Protein AF-E4X193-F1 (afdb_monomer_lite)

pLDDT: mean 75.88, std 15.16, range [25.48, 97.44]

Structure (mmCIF, N/CA/C/O backbone):
data_AF-E4X193-F1
#
_entry.id   AF-E4X193-F1
#
loop_
_atom_site.group_PDB
_atom_site.id
_atom_site.type_symbol
_atom_site.label_atom_id
_atom_site.label_alt_id
_atom_site.label_comp_id
_atom_site.label_asym_id
_atom_site.label_entity_id
_atom_site.label_seq_id
_atom_site.pdbx_PDB_ins_code
_atom_site.Cartn_x
_atom_site.Cartn_y
_atom_site.Cartn_z
_atom_site.occupancy
_atom_site.B_iso_or_equiv
_atom_site.auth_seq_id
_atom_site.auth_comp_id
_atom_site.auth_asym_id
_atom_site.auth_atom_id
_atom_site.pdbx_PDB_model_num
ATOM 1 N N . MET A 1 1 ? -69.808 -44.013 -36.051 1.00 34.00 1 MET A N 1
ATOM 2 C CA . MET A 1 1 ? -70.103 -45.054 -35.044 1.00 34.00 1 MET A CA 1
ATOM 3 C C . MET A 1 1 ? -70.108 -44.362 -33.688 1.00 34.00 1 MET A C 1
ATOM 5 O O . MET A 1 1 ? -69.103 -43.751 -33.383 1.00 34.00 1 MET A O 1
ATOM 9 N N . LYS A 1 2 ? -71.267 -44.374 -33.004 1.00 29.45 2 LYS A N 1
ATOM 10 C CA . LYS A 1 2 ? -71.550 -44.127 -31.566 1.00 29.45 2 LYS A CA 1
ATOM 11 C C . LYS A 1 2 ? -70.687 -43.080 -30.810 1.00 29.45 2 LYS A C 1
ATOM 13 O O . LYS A 1 2 ? -69.512 -43.329 -30.623 1.00 29.45 2 LYS A O 1
ATOM 18 N N . ILE A 1 3 ? -71.188 -41.894 -30.425 1.00 26.25 3 ILE A N 1
ATOM 19 C CA . ILE A 1 3 ? -72.252 -41.527 -29.443 1.00 26.25 3 ILE A CA 1
ATOM 20 C C . ILE A 1 3 ? -71.633 -41.026 -28.110 1.00 26.25 3 ILE A C 1
ATOM 22 O O . ILE A 1 3 ? -70.826 -41.745 -27.535 1.00 26.25 3 ILE A O 1
ATOM 26 N N . LEU A 1 4 ? -72.176 -39.890 -27.616 1.00 28.73 4 LEU A N 1
ATOM 27 C CA . LEU A 1 4 ? -72.158 -39.317 -26.241 1.00 28.73 4 LEU A CA 1
ATOM 28 C C . LEU A 1 4 ? -70.818 -38.745 -25.749 1.00 28.73 4 LEU A C 1
ATOM 30 O O . LEU A 1 4 ? -69.776 -39.314 -26.017 1.00 28.73 4 LEU A O 1
ATOM 34 N N . ALA A 1 5 ? -70.737 -37.667 -24.973 1.00 27.14 5 ALA A N 1
ATOM 35 C CA . ALA A 1 5 ? -71.648 -36.680 -24.377 1.00 27.14 5 ALA A CA 1
ATOM 36 C C . ALA A 1 5 ? -70.695 -35.557 -23.896 1.00 27.14 5 ALA A C 1
ATOM 38 O O . ALA A 1 5 ? -69.564 -35.857 -23.539 1.00 27.14 5 ALA A O 1
ATOM 39 N N . GLY A 1 6 ? -71.001 -34.268 -23.979 1.00 25.48 6 GLY A N 1
ATOM 40 C CA . GLY A 1 6 ? -72.021 -33.614 -23.174 1.00 25.48 6 GLY A CA 1
ATOM 41 C C . GLY A 1 6 ? -71.366 -32.940 -21.962 1.00 25.48 6 GLY A C 1
ATOM 42 O O . GLY A 1 6 ? -70.586 -33.576 -21.266 1.00 25.48 6 GLY A O 1
ATOM 43 N N . LEU A 1 7 ? -71.802 -31.702 -21.710 1.00 27.09 7 LEU A N 1
ATOM 44 C CA . LEU A 1 7 ? -71.587 -30.890 -20.505 1.00 27.09 7 LEU A CA 1
ATOM 45 C C . LEU A 1 7 ? -70.191 -30.231 -20.412 1.00 27.09 7 LEU A C 1
ATOM 47 O O . LEU A 1 7 ? -69.182 -30.885 -20.597 1.00 27.09 7 LEU A O 1
ATOM 51 N N . VAL A 1 8 ? -70.043 -28.938 -20.125 1.00 29.50 8 VAL A N 1
ATOM 52 C CA . VAL A 1 8 ? -70.999 -27.945 -19.634 1.00 29.50 8 VAL A CA 1
ATOM 53 C C . VAL A 1 8 ? -70.381 -26.559 -19.857 1.00 29.50 8 VAL A C 1
ATOM 55 O O . VAL A 1 8 ? -69.219 -26.339 -19.534 1.00 29.50 8 VAL A O 1
ATOM 58 N N . ALA A 1 9 ? -71.160 -25.622 -20.397 1.00 33.91 9 ALA A N 1
ATOM 59 C CA . ALA A 1 9 ? -70.908 -24.208 -20.162 1.00 33.91 9 ALA A CA 1
ATOM 60 C C . ALA A 1 9 ? -71.374 -23.920 -18.729 1.00 33.91 9 ALA A C 1
ATOM 62 O O . ALA A 1 9 ? -72.572 -23.772 -18.486 1.00 33.91 9 ALA A O 1
ATOM 63 N N . ILE A 1 10 ? -70.443 -23.926 -17.774 1.00 31.95 10 ILE A N 1
ATOM 64 C CA . ILE A 1 10 ? -70.630 -23.192 -16.524 1.00 31.95 10 ILE A CA 1
ATOM 65 C C . ILE A 1 10 ? -70.294 -21.749 -16.874 1.00 31.95 10 ILE A C 1
ATOM 67 O O . ILE A 1 10 ? -69.142 -21.392 -17.094 1.00 31.95 10 ILE A O 1
ATOM 71 N N . SER A 1 11 ? -71.333 -20.925 -16.973 1.00 45.06 11 SER A N 1
ATOM 72 C CA . SER A 1 11 ? -71.189 -19.514 -16.672 1.00 45.06 11 SER A CA 1
ATOM 73 C C . SER A 1 11 ? -70.962 -19.398 -15.169 1.00 45.06 11 SER A C 1
ATOM 75 O O . SER A 1 11 ? -71.888 -19.635 -14.392 1.00 45.06 11 SER A O 1
ATOM 77 N N . THR A 1 12 ? -69.772 -18.995 -14.761 1.00 30.80 12 THR A N 1
ATOM 78 C CA . THR A 1 12 ? -69.602 -18.264 -13.510 1.00 30.80 12 THR A CA 1
ATOM 79 C C . THR A 1 12 ? -68.601 -17.165 -13.776 1.00 30.80 12 THR A C 1
ATOM 81 O O . THR A 1 12 ? -67.425 -17.419 -14.000 1.00 30.80 12 THR A O 1
ATOM 84 N N . SER A 1 13 ? -69.124 -15.944 -13.788 1.00 44.78 13 SER A N 1
ATOM 85 C CA . SER A 1 13 ? -68.424 -14.759 -13.321 1.00 44.78 13 SER A CA 1
ATOM 86 C C . SER A 1 13 ? -67.455 -15.113 -12.192 1.00 44.78 13 SER A C 1
ATOM 88 O O . SER A 1 13 ? -67.896 -15.412 -11.082 1.00 44.78 13 SER A O 1
ATOM 90 N N . GLN A 1 14 ? -66.166 -15.072 -12.476 1.00 36.31 14 GLN A N 1
ATOM 91 C CA . GLN A 1 14 ? -65.160 -14.673 -11.509 1.00 36.31 14 GLN A CA 1
ATOM 92 C C . GLN A 1 14 ? -64.235 -13.737 -12.265 1.00 36.31 14 GLN A C 1
ATOM 94 O O . GLN A 1 14 ? -63.962 -13.963 -13.443 1.00 36.31 14 GLN A O 1
ATOM 99 N N . ASP A 1 15 ? -63.934 -12.629 -11.609 1.00 38.94 15 ASP A N 1
ATOM 100 C CA . ASP A 1 15 ? -63.144 -11.506 -12.074 1.00 38.94 15 ASP A CA 1
ATOM 101 C C . ASP A 1 15 ? -62.066 -11.904 -13.090 1.00 38.94 15 ASP A C 1
ATOM 103 O O . ASP A 1 15 ? -61.313 -12.854 -12.870 1.00 38.94 15 ASP A O 1
ATOM 107 N N . LEU A 1 16 ? -61.923 -11.119 -14.167 1.00 45.62 16 LEU A N 1
ATOM 108 C CA . LEU A 1 16 ? -60.573 -10.813 -14.638 1.00 45.62 16 LEU A CA 1
ATOM 109 C C . LEU A 1 16 ? -59.913 -10.154 -13.431 1.00 45.62 16 LEU A C 1
ATOM 111 O O . LEU A 1 16 ? -60.053 -8.951 -13.228 1.00 45.62 16 LEU A O 1
ATOM 115 N N . ARG A 1 17 ? -59.348 -10.977 -12.547 1.00 50.53 17 ARG A N 1
ATOM 116 C CA . ARG A 1 17 ? -58.501 -10.514 -11.470 1.00 50.53 17 ARG A CA 1
ATOM 117 C C . ARG A 1 17 ? -57.309 -9.967 -12.237 1.00 50.53 17 ARG A C 1
ATOM 119 O O . ARG A 1 17 ? -56.477 -10.737 -12.704 1.00 50.53 17 ARG A O 1
ATOM 126 N N . GLU A 1 18 ? -57.341 -8.665 -12.529 1.00 66.06 18 GLU A N 1
ATOM 127 C CA . GLU A 1 18 ? -56.122 -7.929 -12.834 1.00 66.06 18 GLU A CA 1
ATOM 128 C C . GLU A 1 18 ? -55.166 -8.349 -11.736 1.00 66.06 18 GLU A C 1
ATOM 130 O O . GLU A 1 18 ? -55.485 -8.214 -10.548 1.00 66.06 18 GLU A O 1
ATOM 135 N N . CYS A 1 19 ? -54.106 -9.041 -12.139 1.00 77.25 19 CYS A N 1
ATOM 136 C CA . CYS A 1 19 ? -53.178 -9.533 -11.158 1.00 77.25 19 CYS A CA 1
ATOM 137 C C . CYS A 1 19 ? -52.624 -8.309 -10.423 1.00 77.25 19 CYS A C 1
ATOM 139 O O . CYS A 1 19 ? -52.218 -7.354 -11.094 1.00 77.25 19 CYS A O 1
ATOM 141 N N . PRO A 1 20 ? -52.649 -8.300 -9.081 1.00 79.06 20 PRO A N 1
ATOM 142 C CA . PRO A 1 20 ? -52.223 -7.137 -8.309 1.00 79.06 20 PRO A CA 1
ATOM 143 C C . PRO A 1 20 ? -50.781 -6.718 -8.632 1.00 79.06 20 PRO A C 1
ATOM 145 O O . PRO A 1 20 ? -50.477 -5.531 -8.579 1.00 79.06 20 PRO A O 1
ATOM 148 N N . ASP A 1 21 ? -49.953 -7.670 -9.069 1.00 85.06 21 ASP A N 1
ATOM 149 C CA . ASP A 1 21 ? -48.512 -7.511 -9.262 1.00 85.06 21 ASP A CA 1
ATOM 150 C C . ASP A 1 21 ? -48.087 -7.633 -10.738 1.00 85.06 21 ASP A C 1
ATOM 152 O O . ASP A 1 21 ? -47.017 -8.152 -11.049 1.00 85.06 21 ASP A O 1
ATOM 156 N N . GLN A 1 22 ? -48.924 -7.170 -11.678 1.00 84.12 22 GLN A N 1
ATOM 157 C CA . GLN A 1 22 ? -48.663 -7.321 -13.121 1.00 84.12 22 GLN A CA 1
ATOM 158 C C . GLN A 1 22 ? -47.321 -6.709 -13.570 1.00 84.12 22 GLN A C 1
ATOM 160 O O . GLN A 1 22 ? -46.648 -7.287 -14.416 1.00 84.12 22 GLN A O 1
ATOM 165 N N . ASN A 1 23 ? -46.895 -5.586 -12.980 1.00 78.44 23 ASN A N 1
ATOM 166 C CA . ASN A 1 23 ? -45.600 -4.973 -13.303 1.00 78.44 23 ASN A CA 1
ATOM 167 C C . ASN A 1 23 ? -44.420 -5.873 -12.892 1.00 78.44 23 ASN A C 1
ATOM 169 O O . ASN A 1 23 ? -43.459 -6.003 -13.644 1.00 78.44 23 ASN A O 1
ATOM 173 N N . LEU A 1 24 ? -44.510 -6.527 -11.728 1.00 81.06 24 LEU A N 1
ATOM 174 C CA . LEU A 1 24 ? -43.493 -7.480 -11.269 1.00 81.06 24 LEU A CA 1
ATOM 175 C C . LEU A 1 24 ? -43.524 -8.757 -12.115 1.00 81.06 24 LEU A C 1
ATOM 177 O O . LEU A 1 24 ? -42.480 -9.321 -12.431 1.00 81.06 24 LEU A O 1
ATOM 181 N N . ALA A 1 25 ? -44.707 -9.188 -12.554 1.00 83.75 25 ALA A N 1
ATOM 182 C CA . ALA A 1 25 ? -44.834 -10.304 -13.486 1.00 83.75 25 ALA A CA 1
ATOM 183 C C . ALA A 1 25 ? -44.098 -10.026 -14.804 1.00 83.75 25 ALA A C 1
ATOM 185 O O . ALA A 1 25 ? -43.346 -10.878 -15.276 1.00 83.75 25 ALA A O 1
ATOM 186 N N . ASP A 1 26 ? -44.258 -8.821 -15.355 1.00 83.62 26 ASP A N 1
ATOM 187 C CA . ASP A 1 26 ? -43.611 -8.414 -16.602 1.00 83.62 26 ASP A CA 1
ATOM 188 C C . ASP A 1 26 ? -42.077 -8.319 -16.445 1.00 83.62 26 ASP A C 1
ATOM 190 O O . ASP A 1 26 ? -41.338 -8.782 -17.318 1.00 83.62 26 ASP A O 1
ATOM 194 N N . GLN A 1 27 ? -41.583 -7.797 -15.313 1.00 81.44 27 GLN A N 1
ATOM 195 C CA . GLN A 1 27 ? -40.146 -7.765 -14.993 1.00 81.44 27 GLN A CA 1
ATOM 196 C C . GLN A 1 27 ? -39.555 -9.176 -14.848 1.00 81.44 27 GLN A C 1
ATOM 198 O O . GLN A 1 27 ? -38.510 -9.483 -15.429 1.00 81.44 27 GLN A O 1
ATOM 203 N N . CYS A 1 28 ? -40.247 -10.060 -14.126 1.00 85.12 28 CYS A N 1
ATOM 204 C CA . CYS A 1 28 ? -39.832 -11.448 -13.945 1.00 85.12 28 CYS A CA 1
ATOM 205 C C . CYS A 1 28 ? -39.782 -12.200 -15.285 1.00 85.12 28 CYS A C 1
ATOM 207 O O . CYS A 1 28 ? -38.798 -12.877 -15.585 1.00 85.12 28 CYS A O 1
ATOM 209 N N . GLU A 1 29 ? -40.790 -12.022 -16.144 1.00 90.19 29 GLU A N 1
ATOM 210 C CA . GLU A 1 29 ? -40.822 -12.619 -17.485 1.00 90.19 29 GLU A CA 1
ATOM 211 C C . GLU A 1 29 ? -39.709 -12.099 -18.401 1.00 90.19 29 GLU A C 1
ATOM 213 O O . GLU A 1 29 ? -39.131 -12.876 -19.173 1.00 90.19 29 GLU A O 1
ATOM 218 N N . SER A 1 30 ? -39.371 -10.809 -18.302 1.00 84.75 30 SER A N 1
ATOM 219 C CA . SER A 1 30 ? -38.234 -10.237 -19.029 1.00 84.75 30 SER A CA 1
ATOM 220 C C . SER A 1 30 ? -36.925 -10.896 -18.593 1.00 84.75 30 SER A C 1
ATOM 222 O O . SER A 1 30 ? -36.210 -11.438 -19.434 1.00 84.75 30 SER A O 1
ATOM 224 N N . SER A 1 31 ? -36.669 -10.974 -17.283 1.00 79.56 31 SER A N 1
ATOM 225 C CA . SER A 1 31 ? -35.469 -11.620 -16.731 1.00 79.56 31 SER A CA 1
ATOM 226 C C . SER A 1 31 ? -35.362 -13.097 -17.133 1.00 79.56 31 SER A C 1
ATOM 228 O O . SER A 1 31 ? -34.312 -13.554 -17.597 1.00 79.56 31 SER A O 1
ATOM 230 N N . CYS A 1 32 ? -36.464 -13.856 -17.058 1.00 82.25 32 CYS A N 1
ATOM 231 C CA . CYS A 1 32 ? -36.491 -15.246 -17.522 1.00 82.25 32 CYS A CA 1
ATOM 232 C C . CYS A 1 32 ? -36.169 -15.350 -19.026 1.00 82.25 32 CYS A C 1
ATOM 234 O O . CYS A 1 32 ? -35.449 -16.260 -19.453 1.00 82.25 32 CYS A O 1
ATOM 236 N N . SER A 1 33 ? -36.686 -14.425 -19.839 1.00 87.69 33 SER A N 1
ATOM 237 C CA . SER A 1 33 ? -36.447 -14.384 -21.287 1.00 87.69 33 SER A CA 1
ATOM 238 C C . SER A 1 33 ? -34.991 -14.049 -21.628 1.00 87.69 33 SER A C 1
ATOM 240 O O . SER A 1 33 ? -34.417 -14.668 -22.530 1.00 87.69 33 SER A O 1
ATOM 242 N N . ASP A 1 34 ? -34.363 -13.149 -20.874 1.00 82.69 34 ASP A N 1
ATOM 243 C CA . ASP A 1 34 ? -32.951 -12.795 -21.034 1.00 82.69 34 ASP A CA 1
ATOM 244 C C . ASP A 1 34 ? -32.039 -13.976 -20.677 1.00 82.69 34 ASP A C 1
ATOM 246 O O . ASP A 1 34 ? -31.133 -14.334 -21.441 1.00 82.69 34 ASP A O 1
ATOM 250 N N . GLN A 1 35 ? -32.341 -14.684 -19.583 1.00 76.31 35 GLN A N 1
ATOM 251 C CA . GLN A 1 35 ? -31.634 -15.915 -19.213 1.00 76.31 35 GLN A CA 1
ATOM 252 C C . GLN A 1 35 ? -31.762 -17.001 -20.290 1.00 76.31 35 GLN A C 1
ATOM 254 O O . GLN A 1 35 ? -30.791 -17.705 -20.591 1.00 76.31 35 GLN A O 1
ATOM 259 N N . LEU A 1 36 ? -32.938 -17.130 -20.913 1.00 85.94 36 LEU A N 1
ATOM 260 C CA . LEU A 1 36 ? -33.145 -18.051 -22.028 1.00 85.94 36 LEU A CA 1
ATOM 261 C C . LEU A 1 36 ? -32.278 -17.675 -23.236 1.00 85.94 36 LEU A C 1
ATOM 263 O O . LEU A 1 36 ? -31.659 -18.559 -23.836 1.00 85.94 36 LEU A O 1
ATOM 267 N N . ALA A 1 37 ? -32.213 -16.389 -23.588 1.00 83.00 37 ALA A N 1
ATOM 268 C CA . ALA A 1 37 ? -31.418 -15.905 -24.713 1.00 83.00 37 ALA A CA 1
ATOM 269 C C . ALA A 1 37 ? -29.923 -16.206 -24.519 1.00 83.00 37 ALA A C 1
ATOM 271 O O . ALA A 1 37 ? -29.286 -16.776 -25.413 1.00 83.00 37 ALA A O 1
ATOM 272 N N . VAL A 1 38 ? -29.388 -15.922 -23.326 1.00 81.44 38 VAL A N 1
ATOM 273 C CA . VAL A 1 38 ? -28.004 -16.251 -22.949 1.00 81.44 38 VAL A CA 1
ATOM 274 C C . VAL A 1 38 ? -27.770 -17.762 -23.009 1.00 81.44 38 VAL A C 1
ATOM 276 O O . VAL A 1 38 ? -26.819 -18.210 -23.654 1.00 81.44 38 VAL A O 1
ATOM 279 N N . CYS A 1 39 ? -28.662 -18.564 -22.421 1.00 81.00 39 CYS A N 1
ATOM 280 C CA . CYS A 1 39 ? -28.537 -20.023 -22.392 1.00 81.00 39 CYS A CA 1
ATOM 281 C C . CYS A 1 39 ? -28.516 -20.628 -23.805 1.00 81.00 39 CYS A C 1
ATOM 283 O O . CYS A 1 39 ? -27.637 -21.428 -24.131 1.00 81.00 39 CYS A O 1
ATOM 285 N N . ILE A 1 40 ? -29.431 -20.199 -24.682 1.00 88.31 40 ILE A N 1
ATOM 286 C CA . ILE A 1 40 ? -29.493 -20.677 -26.069 1.00 88.31 40 ILE A CA 1
ATOM 287 C C . ILE A 1 40 ? -28.241 -20.269 -26.850 1.00 88.31 40 ILE A C 1
ATOM 289 O O . ILE A 1 40 ? -27.737 -21.078 -27.633 1.00 88.31 40 ILE A O 1
ATOM 293 N N . SER A 1 41 ? -27.719 -19.055 -26.635 1.00 86.19 41 SER A N 1
ATOM 294 C CA . SER A 1 41 ? -26.510 -18.573 -27.318 1.00 86.19 41 SER A CA 1
ATOM 295 C C . SER A 1 41 ? -25.269 -19.431 -27.028 1.00 86.19 41 SER A C 1
ATOM 297 O O . SER A 1 41 ? -24.397 -19.566 -27.886 1.00 86.19 41 SER A O 1
ATOM 299 N N . GLY A 1 42 ? -25.226 -20.075 -25.855 1.00 81.75 42 GLY A N 1
ATOM 300 C CA . GLY A 1 42 ? -24.150 -20.973 -25.429 1.00 81.75 42 GLY A CA 1
ATOM 301 C C . GLY A 1 42 ? -24.334 -22.442 -25.829 1.00 81.75 42 GLY A C 1
ATOM 302 O O . GLY A 1 42 ? -23.441 -23.259 -25.593 1.00 81.75 42 GLY A O 1
ATOM 303 N N . CYS A 1 43 ? -25.470 -22.816 -26.427 1.00 85.31 43 CYS A N 1
ATOM 304 C CA . CYS A 1 43 ? -25.779 -24.212 -26.726 1.00 85.31 43 CYS A CA 1
ATOM 305 C C . CYS A 1 43 ? -25.221 -24.693 -28.071 1.00 85.31 43 CYS A C 1
ATOM 307 O O . CYS A 1 43 ? -25.367 -24.048 -29.108 1.00 85.31 43 CYS A O 1
ATOM 309 N N . SER A 1 44 ? -24.659 -25.907 -28.067 1.00 84.75 44 SER A N 1
ATOM 310 C CA . SER A 1 44 ? -24.083 -26.559 -29.256 1.00 84.75 44 SER A CA 1
ATOM 311 C C . SER A 1 44 ? -24.936 -27.698 -29.834 1.00 84.75 44 SER A C 1
ATOM 313 O O . SER A 1 44 ? -24.668 -28.154 -30.947 1.00 84.75 44 SER A O 1
ATOM 315 N N . ASP A 1 45 ? -25.982 -28.139 -29.124 1.00 85.62 45 ASP A N 1
ATOM 316 C CA . ASP A 1 45 ? -26.901 -29.183 -29.579 1.00 85.62 45 ASP A CA 1
ATOM 317 C C . ASP A 1 45 ? -28.343 -28.987 -29.071 1.00 85.62 45 ASP A C 1
ATOM 319 O O . ASP A 1 45 ? -28.629 -28.139 -28.224 1.00 85.62 45 ASP A O 1
ATOM 323 N N . ALA A 1 46 ? -29.265 -29.785 -29.618 1.00 85.06 46 ALA A N 1
ATOM 324 C CA . ALA A 1 46 ? -30.693 -29.709 -29.313 1.00 85.06 46 ALA A CA 1
ATOM 325 C C . ALA A 1 46 ? -31.043 -30.142 -27.877 1.00 85.06 46 ALA A C 1
ATOM 327 O O . ALA A 1 46 ? -32.036 -29.676 -27.330 1.00 85.06 46 ALA A O 1
ATOM 328 N N . THR A 1 47 ? -30.225 -30.990 -27.246 1.00 87.50 47 THR A N 1
ATOM 329 C CA . THR A 1 47 ? -30.451 -31.438 -25.861 1.00 87.50 47 THR A CA 1
ATOM 330 C C . THR A 1 47 ? -30.169 -30.294 -24.888 1.00 87.50 47 THR A C 1
ATOM 332 O O . THR A 1 47 ? -30.917 -30.080 -23.938 1.00 87.50 47 THR A O 1
ATOM 335 N N . CYS A 1 48 ? -29.115 -29.519 -25.157 1.00 83.62 48 CYS A N 1
ATOM 336 C CA . CYS A 1 48 ? -28.806 -28.288 -24.434 1.00 83.62 48 CYS A CA 1
ATOM 337 C C . CYS A 1 48 ? -29.938 -27.259 -24.573 1.00 83.62 48 CYS A C 1
ATOM 339 O O . CYS A 1 48 ? -30.386 -26.692 -23.579 1.00 83.62 48 CYS A O 1
ATOM 341 N N . GLN A 1 49 ? -30.463 -27.075 -25.789 1.00 84.69 49 GLN A N 1
ATOM 342 C CA . GLN A 1 49 ? -31.574 -26.149 -26.034 1.00 84.69 49 GLN A CA 1
ATOM 343 C C . GLN A 1 49 ? -32.849 -26.564 -25.283 1.00 84.69 49 GLN A C 1
ATOM 345 O O . GLN A 1 49 ? -33.489 -25.719 -24.664 1.00 84.69 49 GLN A O 1
ATOM 350 N N . GLU A 1 50 ? -33.198 -27.856 -25.271 1.00 87.12 50 GLU A N 1
ATOM 351 C CA . GLU A 1 50 ? -34.340 -28.371 -24.497 1.00 87.12 50 GLU A CA 1
ATOM 352 C C . GLU A 1 50 ? -34.193 -28.119 -22.987 1.00 87.12 50 GLU A C 1
ATOM 354 O O . GLU A 1 50 ? -35.179 -27.794 -22.317 1.00 87.12 50 GLU A O 1
ATOM 359 N N . LEU A 1 51 ? -32.972 -28.203 -22.447 1.00 82.31 51 LEU A N 1
ATOM 360 C CA . LEU A 1 51 ? -32.704 -27.873 -21.047 1.00 82.31 51 LEU A CA 1
ATOM 361 C C . LEU A 1 51 ? -32.896 -26.373 -20.769 1.00 82.31 51 LEU A C 1
ATOM 363 O O . LEU A 1 51 ? -33.540 -26.024 -19.782 1.00 82.31 51 LEU A O 1
ATOM 367 N N . CYS A 1 52 ? -32.427 -25.494 -21.660 1.00 81.12 52 CYS A N 1
ATOM 368 C CA . CYS A 1 52 ? -32.651 -24.049 -21.545 1.00 81.12 52 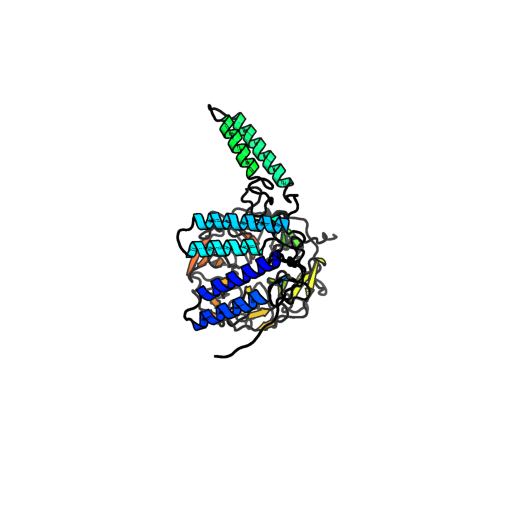CYS A CA 1
ATOM 369 C C . CYS A 1 52 ? -34.145 -23.699 -21.538 1.00 81.12 52 CYS A C 1
ATOM 371 O O . CYS A 1 52 ? -34.601 -22.959 -20.670 1.00 81.12 52 CYS A O 1
ATOM 373 N N . PHE A 1 53 ? -34.932 -24.278 -22.452 1.00 86.19 53 PHE A N 1
ATOM 374 C CA . PHE A 1 53 ? -36.382 -24.068 -22.468 1.00 86.19 53 PHE A CA 1
ATOM 375 C C . PHE A 1 53 ? -37.068 -24.638 -21.222 1.00 86.19 53 PHE A C 1
ATOM 377 O O . PHE A 1 53 ? -38.047 -24.070 -20.744 1.00 86.19 53 PHE A O 1
ATOM 384 N N . THR A 1 54 ? -36.570 -25.746 -20.673 1.00 83.06 54 THR A N 1
ATOM 385 C CA . THR A 1 54 ? -37.091 -26.304 -19.416 1.00 83.06 54 THR A CA 1
ATOM 386 C C . THR A 1 54 ? -36.850 -25.345 -18.248 1.00 83.06 54 THR A C 1
ATOM 388 O O . THR A 1 54 ? -37.770 -25.093 -17.471 1.00 83.06 54 THR A O 1
ATOM 391 N N . ASN A 1 55 ? -35.655 -24.754 -18.167 1.00 76.31 55 ASN A N 1
ATOM 392 C CA . ASN A 1 55 ? -35.309 -23.776 -17.136 1.00 76.31 55 ASN A CA 1
ATOM 393 C C . ASN A 1 55 ? -36.109 -22.476 -17.286 1.00 76.31 55 ASN A C 1
ATOM 395 O O . ASN A 1 55 ? -36.641 -21.984 -16.295 1.00 76.31 55 ASN A O 1
ATOM 399 N N . TYR A 1 56 ? -36.278 -21.979 -18.515 1.00 88.06 56 TYR A N 1
ATOM 400 C CA . TYR A 1 56 ? -37.134 -20.825 -18.803 1.00 88.06 56 TYR A CA 1
ATOM 401 C C . TYR A 1 56 ? -38.572 -21.045 -18.336 1.00 88.06 56 TYR A C 1
ATOM 403 O O . TYR A 1 56 ? -39.109 -20.220 -17.608 1.00 88.06 56 TYR A O 1
ATOM 411 N N . ASN A 1 57 ? -39.182 -22.179 -18.697 1.00 83.25 57 ASN A N 1
ATOM 412 C CA . ASN A 1 57 ? -40.548 -22.479 -18.267 1.00 83.25 57 ASN A CA 1
ATOM 413 C C . ASN A 1 57 ? -40.638 -22.570 -16.740 1.00 83.25 57 ASN A C 1
ATOM 415 O O . ASN A 1 57 ? -41.591 -22.072 -16.158 1.00 83.25 57 ASN A O 1
ATOM 419 N N . SER A 1 58 ? -39.644 -23.176 -16.081 1.00 82.44 58 SER A N 1
ATOM 420 C CA . SER A 1 58 ? -39.608 -23.211 -14.618 1.00 82.44 58 SER A CA 1
ATOM 421 C C . SER A 1 58 ? -39.550 -21.804 -14.020 1.00 82.44 58 SER A C 1
ATOM 423 O O . SER A 1 58 ? -40.291 -21.539 -13.082 1.00 82.44 58 SER A O 1
ATOM 425 N N . CYS A 1 59 ? -38.720 -20.916 -14.569 1.00 81.25 59 CYS A N 1
ATOM 426 C CA . CYS A 1 59 ? -38.601 -19.516 -14.156 1.00 81.25 59 CYS A CA 1
ATOM 427 C C . CYS A 1 59 ? -39.930 -18.762 -14.349 1.00 81.25 59 CYS A C 1
ATOM 429 O O . CYS A 1 59 ? -40.540 -18.329 -13.375 1.00 81.25 59 CYS A O 1
ATOM 431 N N . SER A 1 60 ? -40.443 -18.736 -15.584 1.00 88.81 60 SER A N 1
ATOM 432 C CA . SER A 1 60 ? -41.699 -18.072 -15.972 1.00 88.81 60 SER A CA 1
ATOM 433 C C . SER A 1 60 ? -42.889 -18.542 -15.127 1.00 88.81 60 SER A C 1
ATOM 435 O O . SER A 1 60 ? -43.689 -17.743 -14.643 1.00 88.81 60 SER A O 1
ATOM 437 N N . PHE A 1 61 ? -42.984 -19.846 -14.852 1.00 85.94 61 PHE A N 1
ATOM 438 C CA . PHE A 1 61 ? -44.087 -20.394 -14.064 1.00 85.94 61 PHE A CA 1
ATOM 439 C C . PHE A 1 61 ? -44.107 -19.941 -12.604 1.00 85.94 61 PHE A C 1
ATOM 441 O O . PHE A 1 61 ? -45.193 -19.916 -12.021 1.00 85.94 61 PHE A O 1
ATOM 448 N N . HIS A 1 62 ? -42.947 -19.619 -12.028 1.00 84.50 62 HIS A N 1
ATOM 449 C CA . HIS A 1 62 ? -42.840 -19.126 -10.655 1.00 84.50 62 HIS A CA 1
ATOM 450 C C . HIS A 1 62 ? -42.977 -17.606 -10.567 1.00 84.50 62 HIS A C 1
ATOM 452 O O . HIS A 1 62 ? -43.074 -17.102 -9.455 1.00 84.50 62 HIS A O 1
ATOM 458 N N . CYS A 1 63 ? -42.997 -16.870 -11.682 1.00 87.25 63 CYS A N 1
ATOM 459 C CA . CYS A 1 63 ? -43.256 -15.434 -11.647 1.00 87.25 63 CYS A CA 1
ATOM 460 C C . CYS A 1 63 ? -44.640 -15.134 -11.044 1.00 87.25 63 CYS A C 1
ATOM 462 O O . CYS A 1 63 ? -45.575 -15.930 -11.228 1.00 87.25 63 CYS A O 1
ATOM 464 N N . PRO A 1 64 ? -44.811 -13.992 -10.352 1.00 87.00 64 PRO A N 1
ATOM 465 C CA . PRO A 1 64 ? -46.130 -13.544 -9.928 1.00 87.00 64 PRO A CA 1
ATOM 466 C C . PRO A 1 64 ? -47.076 -13.481 -11.125 1.00 87.00 64 PRO A C 1
ATOM 468 O O . PRO A 1 64 ? -46.660 -13.262 -12.259 1.00 87.00 64 PRO A O 1
ATOM 471 N N . CYS A 1 65 ? -48.359 -13.716 -10.875 1.00 86.69 65 CYS A N 1
ATOM 472 C CA . CYS A 1 65 ? -49.425 -13.758 -11.878 1.00 86.69 65 CYS A CA 1
ATOM 473 C C . CYS A 1 65 ? -49.393 -14.962 -12.836 1.00 86.69 65 CYS A C 1
ATOM 475 O O . CYS A 1 65 ? -50.281 -15.083 -13.684 1.00 86.69 65 CYS A O 1
ATOM 477 N N . ASN A 1 66 ? -48.430 -15.879 -12.692 1.00 85.44 66 ASN A N 1
ATOM 478 C CA . ASN A 1 66 ? -48.334 -17.099 -13.492 1.00 85.44 66 ASN A CA 1
ATOM 479 C C . ASN A 1 66 ? -48.775 -18.353 -12.727 1.00 85.44 66 ASN A C 1
ATOM 481 O O . ASN A 1 66 ? -49.345 -18.303 -11.641 1.00 85.44 66 ASN A O 1
ATOM 485 N N . ILE A 1 67 ? -48.596 -19.519 -13.350 1.00 83.94 67 ILE A N 1
ATOM 486 C CA . ILE A 1 67 ? -49.257 -20.769 -12.955 1.00 83.94 67 ILE A CA 1
ATOM 487 C C . ILE A 1 67 ? -48.967 -21.222 -11.514 1.00 83.94 67 ILE A C 1
ATOM 489 O O . ILE A 1 67 ? -49.841 -21.852 -10.915 1.00 83.94 67 ILE A O 1
ATOM 493 N N . PHE A 1 68 ? -47.790 -20.916 -10.952 1.00 81.19 68 PHE A N 1
ATOM 494 C CA . PHE A 1 68 ? -47.465 -21.236 -9.556 1.00 81.19 68 PHE A CA 1
ATOM 495 C C . PHE A 1 68 ? -47.688 -20.075 -8.585 1.00 81.19 68 PHE A C 1
ATOM 497 O O . PHE A 1 68 ? -47.736 -20.322 -7.383 1.00 81.19 68 PHE A O 1
ATOM 504 N N . CYS A 1 69 ? -47.933 -18.867 -9.095 1.00 84.50 69 CYS A N 1
ATOM 505 C CA . CYS A 1 69 ? -48.242 -17.678 -8.304 1.00 84.50 69 CYS A CA 1
ATOM 506 C C . CYS A 1 69 ? -49.431 -16.895 -8.893 1.00 84.50 69 CYS A C 1
ATOM 508 O O . CYS A 1 69 ? -49.299 -15.731 -9.264 1.00 84.50 69 CYS A O 1
ATOM 510 N N . PRO A 1 70 ? -50.621 -17.518 -9.010 1.00 84.50 70 PRO A N 1
ATOM 511 C CA . PRO A 1 70 ? -51.752 -16.942 -9.744 1.00 84.50 70 PRO A CA 1
ATOM 512 C C . PRO A 1 70 ? -52.360 -15.700 -9.077 1.00 84.50 70 PRO A C 1
ATOM 514 O O . PRO A 1 70 ? -53.083 -14.952 -9.731 1.00 84.50 70 PRO A O 1
ATOM 517 N N . ASP A 1 71 ? -52.073 -15.487 -7.792 1.00 85.19 71 ASP A N 1
ATOM 518 C CA . ASP A 1 71 ? -52.561 -14.358 -6.997 1.00 85.19 71 ASP A CA 1
ATOM 519 C C . ASP A 1 71 ? -51.500 -13.253 -6.833 1.00 85.19 71 ASP A C 1
ATOM 521 O O . ASP A 1 71 ? -51.596 -12.431 -5.926 1.00 85.19 71 ASP A O 1
ATOM 525 N N . GLY A 1 72 ? -50.502 -13.222 -7.724 1.00 81.81 72 GLY A N 1
ATOM 526 C CA . GLY A 1 72 ? -49.378 -12.294 -7.628 1.00 81.81 72 GLY A CA 1
ATOM 527 C C . GLY A 1 72 ? -48.394 -12.747 -6.555 1.00 81.81 72 GLY A C 1
ATOM 528 O O . GLY A 1 72 ? -48.057 -13.929 -6.485 1.00 81.81 72 GLY A O 1
ATOM 529 N N . CYS A 1 73 ? -47.947 -11.821 -5.719 1.00 81.69 73 CYS A N 1
ATOM 530 C CA . CYS A 1 73 ? -46.950 -12.056 -4.683 1.00 81.69 73 CYS A CA 1
ATOM 531 C C . CYS A 1 73 ? -47.527 -12.544 -3.349 1.00 81.69 73 CYS A C 1
ATOM 533 O O . CYS A 1 73 ? -46.790 -12.982 -2.464 1.00 81.69 73 CYS A O 1
ATOM 535 N N . GLU A 1 74 ? -48.855 -12.576 -3.208 1.00 81.81 74 GLU A N 1
ATOM 536 C CA . GLU A 1 74 ? -49.508 -13.132 -2.023 1.00 81.81 74 GLU A CA 1
ATOM 537 C C . GLU A 1 74 ? -49.268 -14.653 -1.921 1.00 81.81 74 GLU A C 1
ATOM 539 O O . GLU A 1 74 ? -49.913 -15.461 -2.588 1.00 81.81 74 GLU A O 1
ATOM 544 N N . GLY A 1 75 ? -48.333 -15.057 -1.052 1.00 70.19 75 GLY A N 1
ATOM 545 C CA . GLY A 1 75 ? -48.006 -16.469 -0.810 1.00 70.19 75 GLY A CA 1
ATOM 546 C C . GLY A 1 75 ? -47.187 -17.134 -1.921 1.00 70.19 75 GLY A C 1
ATOM 547 O O . GLY A 1 75 ? -47.118 -18.365 -1.962 1.00 70.19 75 GLY A O 1
ATOM 548 N N . CYS A 1 76 ? -46.585 -16.334 -2.802 1.00 80.94 76 CYS A N 1
ATOM 549 C CA . CYS A 1 76 ? -45.654 -16.779 -3.829 1.00 80.94 76 CYS A CA 1
ATOM 550 C C . CYS A 1 76 ? -44.233 -16.853 -3.257 1.00 80.94 76 CYS A C 1
ATOM 552 O O . CYS A 1 76 ? -43.746 -15.884 -2.684 1.00 80.94 76 CYS A O 1
ATOM 554 N N . ASP A 1 77 ? -43.571 -17.997 -3.420 1.00 78.88 77 ASP A N 1
ATOM 555 C CA . ASP A 1 77 ? -42.160 -18.189 -3.060 1.00 78.88 77 ASP A CA 1
ATOM 556 C C . ASP A 1 77 ? -41.292 -17.850 -4.282 1.00 78.88 77 ASP A C 1
ATOM 558 O O . ASP A 1 77 ? -40.788 -18.730 -4.983 1.00 78.88 77 ASP A O 1
ATOM 562 N N . ASN A 1 78 ? -41.251 -16.559 -4.614 1.00 76.06 78 ASN A N 1
ATOM 563 C CA . ASN A 1 78 ? -40.422 -15.995 -5.674 1.00 76.06 78 ASN A CA 1
ATOM 564 C C . ASN A 1 78 ? -39.692 -14.771 -5.118 1.00 76.06 78 ASN A C 1
ATOM 566 O O . ASN A 1 78 ? -40.311 -13.942 -4.458 1.00 76.06 78 ASN A O 1
ATOM 570 N N . GLU A 1 79 ? -38.399 -14.653 -5.406 1.00 74.81 79 GLU A N 1
ATOM 571 C CA . GLU A 1 79 ? -37.532 -13.574 -4.913 1.00 74.81 79 GLU A CA 1
ATOM 572 C C . GLU A 1 79 ? -38.059 -12.176 -5.284 1.00 74.81 79 GLU A C 1
ATOM 574 O O . GLU A 1 79 ? -37.918 -11.244 -4.504 1.00 74.81 79 GLU A O 1
ATOM 579 N N . ILE A 1 80 ? -38.759 -12.032 -6.417 1.00 77.56 80 ILE A N 1
ATOM 580 C CA . ILE A 1 80 ? -39.367 -10.755 -6.833 1.00 77.56 80 ILE A CA 1
ATOM 581 C C . ILE A 1 80 ? -40.603 -10.361 -6.001 1.00 77.56 80 ILE A C 1
ATOM 583 O O . ILE A 1 80 ? -41.117 -9.254 -6.132 1.00 77.56 80 ILE A O 1
ATOM 587 N N . CYS A 1 81 ? -41.118 -11.289 -5.192 1.00 74.06 81 CYS A N 1
ATOM 588 C CA . CYS A 1 81 ? -42.306 -11.126 -4.361 1.00 74.06 81 CYS A CA 1
ATOM 589 C C . CYS A 1 81 ? -42.004 -10.851 -2.890 1.00 74.06 81 CYS A C 1
ATOM 591 O O . CYS A 1 81 ? -42.933 -10.681 -2.094 1.00 74.06 81 CYS A O 1
ATOM 593 N N . GLU A 1 82 ? -40.725 -10.788 -2.524 1.00 69.56 82 GLU A N 1
ATOM 594 C CA . GLU A 1 82 ? -40.321 -10.147 -1.283 1.00 69.56 82 GLU A CA 1
ATOM 595 C C . GLU A 1 82 ? -40.585 -8.640 -1.434 1.00 69.56 82 GLU A C 1
ATOM 597 O O . GLU A 1 82 ? -40.208 -8.041 -2.437 1.00 69.56 82 GLU A O 1
ATOM 602 N N . ASP A 1 83 ? -41.339 -8.062 -0.492 1.00 48.78 83 ASP A N 1
ATOM 603 C CA . ASP A 1 83 ? -41.847 -6.682 -0.513 1.00 48.78 83 ASP A CA 1
ATOM 604 C C . ASP A 1 83 ? -40.698 -5.661 -0.559 1.00 48.78 83 ASP A C 1
ATOM 606 O O . ASP A 1 83 ? -40.291 -5.106 0.459 1.00 48.78 83 ASP A O 1
ATOM 610 N N . HIS A 1 84 ? -40.174 -5.418 -1.757 1.00 50.75 84 HIS A N 1
ATOM 611 C CA . HIS A 1 84 ? -39.366 -4.258 -2.082 1.00 50.75 84 HIS A CA 1
ATOM 612 C C . HIS A 1 84 ? -40.293 -3.203 -2.680 1.00 50.75 84 HIS A C 1
ATOM 614 O O . HIS A 1 84 ? -40.231 -2.880 -3.866 1.00 50.75 84 HIS A O 1
ATOM 620 N N . SER A 1 85 ? -41.157 -2.606 -1.851 1.00 56.00 85 SER A N 1
ATOM 621 C CA . SER A 1 85 ? -41.539 -1.218 -2.101 1.00 56.00 85 SER A CA 1
ATOM 622 C C . SER A 1 85 ? -40.275 -0.379 -1.918 1.00 56.00 85 SER A C 1
ATOM 624 O O . SER A 1 85 ? -40.015 0.144 -0.833 1.00 56.00 85 SER A O 1
ATOM 626 N N . CYS A 1 86 ? -39.434 -0.348 -2.947 1.00 65.19 86 CYS A N 1
ATOM 627 C CA . CYS A 1 86 ? -38.218 0.426 -2.894 1.00 65.19 86 CYS A CA 1
ATOM 628 C C . CYS A 1 86 ? -38.603 1.911 -2.778 1.00 65.19 86 CYS A C 1
ATOM 630 O O . CYS A 1 86 ? -39.386 2.392 -3.605 1.00 65.19 86 CYS A O 1
ATOM 632 N N . PRO A 1 87 ? -38.125 2.631 -1.747 1.00 71.44 87 PRO A N 1
ATOM 633 C CA . PRO A 1 87 ? -38.534 4.012 -1.491 1.00 71.44 87 PRO A CA 1
ATOM 634 C C . PRO A 1 87 ? -38.262 4.978 -2.652 1.00 71.44 87 PRO A C 1
ATOM 636 O O . PRO A 1 87 ? -38.988 5.961 -2.785 1.00 71.44 87 PRO A O 1
ATOM 639 N N . ASP A 1 88 ? -37.279 4.660 -3.499 1.00 78.38 88 ASP A N 1
ATOM 640 C CA . ASP A 1 88 ? -36.687 5.548 -4.509 1.00 78.38 88 ASP A CA 1
ATOM 641 C C . ASP A 1 88 ? -36.903 5.043 -5.951 1.00 78.38 88 ASP A C 1
ATOM 643 O O . ASP A 1 88 ? -36.039 5.170 -6.820 1.00 78.38 88 ASP A O 1
ATOM 647 N N . GLN A 1 89 ? -38.056 4.417 -6.214 1.00 78.50 89 GLN A N 1
ATOM 648 C CA . GLN A 1 89 ? -38.370 3.819 -7.521 1.00 78.50 89 GLN A CA 1
ATOM 649 C C . GLN A 1 89 ? -38.394 4.841 -8.673 1.00 78.50 89 GLN A C 1
ATOM 651 O O . GLN A 1 89 ? -38.076 4.506 -9.809 1.00 78.50 89 GLN A O 1
ATOM 656 N N . ASP A 1 90 ? -38.765 6.091 -8.407 1.00 71.81 90 ASP A N 1
ATOM 657 C CA . ASP A 1 90 ? -38.733 7.175 -9.392 1.00 71.81 90 ASP A CA 1
ATOM 658 C C . ASP A 1 90 ? -37.303 7.540 -9.812 1.00 71.81 90 ASP A C 1
ATOM 660 O O . ASP A 1 90 ? -37.049 7.756 -10.999 1.00 71.81 90 ASP A O 1
ATOM 664 N N . LEU A 1 91 ? -36.363 7.527 -8.866 1.00 77.38 91 LEU A N 1
ATOM 665 C CA . LEU A 1 91 ? -34.935 7.685 -9.144 1.00 77.38 91 LEU A CA 1
ATOM 666 C C . LEU A 1 91 ? -34.362 6.447 -9.848 1.00 77.38 91 LEU A C 1
ATOM 668 O O . LEU A 1 91 ? -33.529 6.575 -10.743 1.00 77.38 91 LEU A O 1
ATOM 672 N N . ALA A 1 92 ? -34.839 5.246 -9.513 1.00 78.00 92 ALA A N 1
ATOM 673 C CA . ALA A 1 92 ? -34.459 4.020 -10.216 1.00 78.00 92 ALA A CA 1
ATOM 674 C C . ALA A 1 92 ? -34.817 4.090 -11.709 1.00 78.00 92 ALA A C 1
ATOM 676 O O . ALA A 1 92 ? -33.973 3.826 -12.569 1.00 78.00 92 ALA A O 1
ATOM 677 N N . ASP A 1 93 ? -36.041 4.526 -12.021 1.00 76.25 93 ASP A N 1
ATOM 678 C CA . ASP A 1 93 ? -36.534 4.665 -13.394 1.00 76.25 93 ASP A CA 1
ATOM 679 C C . ASP A 1 93 ? -35.738 5.724 -14.192 1.00 76.25 93 ASP A C 1
ATOM 681 O O . ASP A 1 93 ? -35.460 5.542 -15.384 1.00 76.25 93 ASP A O 1
ATOM 685 N N . GLU A 1 94 ? -35.337 6.828 -13.551 1.00 80.75 94 GLU A N 1
ATOM 686 C CA . GLU A 1 94 ? -34.500 7.869 -14.165 1.00 80.75 94 GLU A CA 1
ATOM 687 C C . GLU A 1 94 ? -33.055 7.390 -14.411 1.00 80.75 94 GLU A C 1
ATOM 689 O O . GLU A 1 94 ? -32.486 7.631 -15.486 1.00 80.75 94 GLU A O 1
ATOM 694 N N . CYS A 1 95 ? -32.483 6.647 -13.461 1.00 83.31 95 CYS A N 1
ATOM 695 C CA . CYS A 1 95 ? -31.160 6.037 -13.584 1.00 83.31 95 CYS A CA 1
ATOM 696 C C . CYS A 1 95 ? -31.117 5.019 -14.735 1.00 83.31 95 CYS A C 1
ATOM 698 O O . CYS A 1 95 ? -30.265 5.116 -15.622 1.00 83.31 95 CYS A O 1
ATOM 700 N N . GLU A 1 96 ? -32.099 4.118 -14.810 1.00 84.38 96 GLU A N 1
ATOM 701 C CA . GLU A 1 96 ? -32.222 3.141 -15.900 1.00 84.38 96 GLU A CA 1
ATOM 702 C C . GLU A 1 96 ? -32.417 3.801 -17.270 1.00 84.38 96 GLU A C 1
ATOM 704 O O . GLU A 1 96 ? -31.854 3.362 -18.284 1.00 84.38 96 GLU A O 1
ATOM 709 N N . GLY A 1 97 ? -33.170 4.903 -17.315 1.00 72.56 97 GLY A N 1
ATOM 710 C CA . GLY A 1 97 ? -33.314 5.723 -18.515 1.00 72.56 97 GLY A CA 1
ATOM 711 C C . GLY A 1 97 ? -31.973 6.274 -19.010 1.00 72.56 97 GLY A C 1
ATOM 712 O O . GLY A 1 97 ? -31.692 6.245 -20.215 1.00 72.56 97 GLY A O 1
ATOM 713 N N . THR A 1 98 ? -31.121 6.717 -18.084 1.00 79.88 98 THR A N 1
ATOM 714 C CA . THR A 1 98 ? -29.773 7.220 -18.379 1.00 79.88 98 THR A CA 1
ATOM 715 C C . THR A 1 98 ? -28.864 6.100 -18.881 1.00 79.88 98 THR A C 1
ATOM 717 O O . THR A 1 98 ? -28.324 6.215 -19.986 1.00 79.88 98 THR A O 1
ATOM 720 N N . CYS A 1 99 ? -28.791 4.972 -18.166 1.00 77.44 99 CYS A N 1
ATOM 721 C CA . CYS A 1 99 ? -27.997 3.806 -18.570 1.00 77.44 99 CYS A CA 1
ATOM 722 C C . CYS A 1 99 ? -28.396 3.299 -19.971 1.00 77.44 99 CYS A C 1
ATOM 724 O O . CYS A 1 99 ? -27.548 2.993 -20.815 1.00 77.44 99 CYS A O 1
ATOM 726 N N . THR A 1 100 ? -29.700 3.259 -20.262 1.00 78.12 100 THR A N 1
ATOM 727 C CA . THR A 1 100 ? -30.227 2.830 -21.568 1.00 78.12 100 THR A CA 1
ATOM 728 C C . THR A 1 100 ? -29.859 3.807 -22.689 1.00 78.12 100 THR A C 1
ATOM 730 O O . THR A 1 100 ? -29.526 3.392 -23.806 1.00 78.12 100 THR A O 1
ATOM 733 N N . SER A 1 101 ? -29.896 5.114 -22.413 1.00 79.81 101 SER A N 1
ATOM 734 C CA . SER A 1 101 ? -29.493 6.152 -23.367 1.00 79.81 101 SER A CA 1
ATOM 735 C C . SER A 1 101 ? -28.007 6.034 -23.726 1.00 79.81 101 SER A C 1
ATOM 737 O O . SER A 1 101 ? -27.646 6.031 -24.909 1.00 79.81 101 SER A O 1
ATOM 739 N N . GLU A 1 102 ? -27.148 5.847 -22.723 1.00 79.94 102 GLU A N 1
ATOM 740 C CA . GLU A 1 102 ? -25.706 5.668 -22.905 1.00 79.94 102 GLU A CA 1
ATOM 741 C C . GLU A 1 102 ? -25.368 4.390 -23.674 1.00 79.94 102 GLU A C 1
ATOM 743 O O . GLU A 1 102 ? -24.544 4.424 -24.594 1.00 79.94 102 GLU A O 1
ATOM 748 N N . LEU A 1 103 ? -26.064 3.284 -23.388 1.00 81.88 103 LEU A N 1
ATOM 749 C CA . LEU A 1 103 ? -25.957 2.057 -24.176 1.00 81.88 103 LEU A CA 1
ATOM 750 C C . LEU A 1 103 ? -26.304 2.314 -25.648 1.00 81.88 103 LEU A C 1
ATOM 752 O O . LEU A 1 103 ? -25.578 1.878 -26.544 1.00 81.88 103 LEU A O 1
ATOM 756 N N . GLY A 1 104 ? -27.383 3.056 -25.916 1.00 74.00 104 GLY A N 1
ATOM 757 C CA . GLY A 1 104 ? -27.788 3.432 -27.270 1.00 74.00 104 GLY A CA 1
ATOM 758 C C . GLY A 1 104 ? -26.711 4.230 -28.013 1.00 74.00 104 GLY A C 1
ATOM 759 O O . GLY A 1 104 ? -26.407 3.936 -29.174 1.00 74.00 104 GLY A O 1
ATOM 760 N N . ILE A 1 105 ? -26.084 5.198 -27.340 1.00 82.38 105 ILE A N 1
ATOM 761 C CA . ILE A 1 105 ? -24.972 5.989 -27.889 1.00 82.38 105 ILE A CA 1
ATOM 762 C C . ILE A 1 105 ? -23.750 5.094 -28.144 1.00 82.38 105 ILE A C 1
ATOM 764 O O . ILE A 1 105 ? -23.172 5.135 -29.236 1.00 82.38 105 ILE A O 1
ATOM 768 N N . CYS A 1 106 ? -23.394 4.235 -27.189 1.00 82.00 106 CYS A N 1
ATOM 769 C CA . CYS A 1 106 ? -22.259 3.317 -27.283 1.00 82.00 106 CYS A CA 1
ATOM 770 C C . CYS A 1 106 ? -22.421 2.346 -28.463 1.00 82.00 106 CYS A C 1
ATOM 772 O O . CYS A 1 106 ? -21.566 2.261 -29.346 1.00 82.00 106 CYS A O 1
ATOM 774 N N . LEU A 1 107 ? -23.585 1.702 -28.580 1.00 80.75 107 LEU A N 1
ATOM 775 C CA . LEU A 1 107 ? -23.878 0.791 -29.686 1.00 80.75 107 LEU A CA 1
ATOM 776 C C . LEU A 1 107 ? -23.924 1.505 -31.043 1.00 80.75 107 LEU A C 1
ATOM 778 O O . LEU A 1 107 ? -23.540 0.913 -32.051 1.00 80.75 107 LEU A O 1
ATOM 782 N N . SER A 1 108 ? -24.342 2.776 -31.085 1.00 82.81 108 SER A N 1
ATOM 783 C CA . SER A 1 108 ? -24.365 3.565 -32.327 1.00 82.81 108 SER A CA 1
ATOM 784 C C . SER A 1 108 ? -22.970 3.918 -32.860 1.00 82.81 108 SER A C 1
ATOM 786 O O . SER A 1 108 ? -22.821 4.214 -34.048 1.00 82.81 108 SER A O 1
ATOM 788 N N . THR A 1 109 ? -21.949 3.866 -32.000 1.00 82.06 109 THR A N 1
ATOM 789 C CA . THR A 1 109 ? -20.555 4.198 -32.330 1.00 82.06 109 THR A CA 1
ATOM 790 C C . THR A 1 109 ? -19.650 2.964 -32.453 1.00 82.06 109 THR A C 1
ATOM 792 O O . THR A 1 109 ? -18.552 3.064 -33.008 1.00 82.06 109 THR A O 1
ATOM 795 N N . CYS A 1 110 ? -20.117 1.782 -32.034 1.00 80.69 110 CYS A N 1
ATOM 796 C CA . CYS A 1 110 ? -19.365 0.530 -32.127 1.00 80.69 110 CYS A CA 1
ATOM 797 C C . CYS A 1 110 ? -19.285 -0.063 -33.540 1.00 80.69 110 CYS A C 1
ATOM 799 O O . CYS A 1 110 ? -20.252 -0.088 -34.301 1.00 80.69 110 CYS A O 1
ATOM 801 N N . SER A 1 111 ? -18.113 -0.619 -33.869 1.00 76.81 111 SER A N 1
ATOM 802 C CA . SER A 1 111 ? -17.805 -1.192 -35.192 1.00 76.81 111 SER A CA 1
ATOM 803 C C . SER A 1 111 ? -17.531 -2.703 -35.192 1.00 76.81 111 SER A C 1
ATOM 805 O O . SER A 1 111 ? -17.488 -3.301 -36.269 1.00 76.81 111 SER A O 1
ATOM 807 N N . ASP A 1 112 ? -17.387 -3.335 -34.023 1.00 79.12 112 ASP A N 1
ATOM 808 C CA . ASP A 1 112 ? -17.119 -4.770 -33.889 1.00 79.12 112 ASP A CA 1
ATOM 809 C C . ASP A 1 112 ? -17.813 -5.401 -32.657 1.00 79.12 112 ASP A C 1
ATOM 811 O O . ASP A 1 112 ? -18.294 -4.677 -31.780 1.00 79.12 112 ASP A O 1
ATOM 815 N N . PRO A 1 113 ? -17.894 -6.745 -32.585 1.00 73.62 113 PRO A N 1
ATOM 816 C CA . PRO A 1 113 ? -18.575 -7.447 -31.493 1.00 73.62 113 PRO A CA 1
ATOM 817 C C . PRO A 1 113 ? -17.933 -7.282 -30.106 1.00 73.62 113 PRO A C 1
ATOM 819 O O . PRO A 1 113 ? -18.646 -7.331 -29.110 1.00 73.62 113 PRO A O 1
ATOM 822 N N . SER A 1 114 ? -16.619 -7.064 -30.018 1.00 76.19 114 SER A N 1
ATOM 823 C CA . SER A 1 114 ? -15.929 -6.862 -28.733 1.00 76.19 114 SER A CA 1
ATOM 824 C C . SER A 1 114 ? -16.237 -5.482 -28.142 1.00 76.19 114 SER A C 1
ATOM 826 O O . SER A 1 114 ? -16.364 -5.327 -26.927 1.00 76.19 114 SER A O 1
ATOM 828 N N . CYS A 1 115 ? -16.428 -4.484 -29.007 1.00 80.19 115 CYS A N 1
ATOM 829 C CA . CYS A 1 115 ? -16.954 -3.172 -28.634 1.00 80.19 115 CYS A CA 1
ATOM 830 C C . CYS A 1 115 ? -18.391 -3.279 -28.099 1.00 80.19 115 CYS A C 1
ATOM 832 O O . CYS A 1 115 ? -18.704 -2.714 -27.055 1.00 80.19 115 CYS A O 1
ATOM 834 N N . GLN A 1 116 ? -19.250 -4.061 -28.765 1.00 77.44 116 GLN A N 1
ATOM 835 C CA . GLN A 1 116 ? -20.632 -4.280 -28.317 1.00 77.44 116 GLN A CA 1
ATOM 836 C C . GLN A 1 116 ? -20.687 -4.949 -26.940 1.00 77.44 116 GLN A C 1
ATOM 838 O O . GLN A 1 116 ? -21.436 -4.502 -26.078 1.00 77.44 116 GLN A O 1
ATOM 843 N N . GLU A 1 117 ? -19.861 -5.971 -26.712 1.00 77.38 117 GLU A N 1
ATOM 844 C CA . GLU A 1 117 ? -19.742 -6.644 -25.414 1.00 77.38 117 GLU A CA 1
ATOM 845 C C . GLU A 1 117 ? -19.313 -5.672 -24.306 1.00 77.38 117 GLU A C 1
ATOM 847 O O . GLU A 1 117 ? -19.878 -5.678 -23.215 1.00 77.38 117 GLU A O 1
ATOM 852 N N . SER A 1 118 ? -18.380 -4.766 -24.609 1.00 74.19 118 SER A N 1
ATOM 853 C CA . SER A 1 118 ? -17.951 -3.725 -23.672 1.00 74.19 118 SER A CA 1
ATOM 854 C C . SER A 1 118 ? -19.078 -2.731 -23.358 1.00 74.19 118 SER A C 1
ATOM 856 O O . SER A 1 118 ? -19.262 -2.387 -22.196 1.00 74.19 118 SER A O 1
ATOM 858 N N . CYS A 1 119 ? -19.886 -2.330 -24.349 1.00 75.75 119 CYS A N 1
ATOM 859 C CA . CYS A 1 119 ? -21.066 -1.486 -24.118 1.00 75.75 119 CYS A CA 1
ATOM 860 C C . CYS A 1 119 ? -22.098 -2.162 -23.206 1.00 75.75 119 CYS A C 1
ATOM 862 O O . CYS A 1 119 ? -22.622 -1.523 -22.298 1.00 75.75 119 CYS A O 1
ATOM 864 N N . PHE A 1 120 ? -22.380 -3.450 -23.425 1.00 75.12 120 PHE A N 1
ATOM 865 C CA . PHE A 1 120 ? -23.317 -4.193 -22.579 1.00 75.12 120 PHE A CA 1
ATOM 866 C C . PHE A 1 120 ? -22.784 -4.382 -21.157 1.00 75.12 120 PHE A C 1
ATOM 868 O O . PHE A 1 120 ? -23.549 -4.267 -20.204 1.00 75.12 120 PHE A O 1
ATOM 875 N N . ASN A 1 121 ? -21.478 -4.601 -20.992 1.00 70.62 121 ASN A N 1
ATOM 876 C CA . ASN A 1 121 ? -20.864 -4.674 -19.668 1.00 70.62 121 ASN A CA 1
ATOM 877 C C . ASN A 1 121 ? -20.963 -3.338 -18.916 1.00 70.62 121 ASN A C 1
ATOM 879 O O . ASN A 1 121 ? -21.287 -3.339 -17.730 1.00 70.62 121 ASN A O 1
ATOM 883 N N . SER A 1 122 ? -20.741 -2.210 -19.599 1.00 74.69 122 SER A N 1
ATOM 884 C CA . SER A 1 122 ? -20.924 -0.878 -19.008 1.00 74.69 122 SER A CA 1
ATOM 885 C C . SER A 1 122 ? -22.382 -0.607 -18.633 1.00 74.69 122 SER A C 1
ATOM 887 O O . SER A 1 122 ? -22.638 -0.110 -17.541 1.00 74.69 122 SER A O 1
ATOM 889 N N . TYR A 1 123 ? -23.332 -0.987 -19.493 1.00 82.25 123 TYR A N 1
ATOM 890 C CA . TYR A 1 123 ? -24.763 -0.878 -19.200 1.00 82.25 123 TYR A CA 1
ATOM 891 C C . TYR A 1 123 ? -25.161 -1.686 -17.964 1.00 82.25 123 TYR A C 1
ATOM 893 O O . TYR A 1 123 ? -25.784 -1.139 -17.063 1.00 82.25 123 TYR A O 1
ATOM 901 N N . ASN A 1 124 ? -24.756 -2.957 -17.889 1.00 71.12 124 ASN A N 1
ATOM 902 C CA . ASN A 1 124 ? -25.068 -3.811 -16.744 1.00 71.12 124 ASN A CA 1
ATOM 903 C C . ASN A 1 124 ? -24.480 -3.240 -15.450 1.00 71.12 124 ASN A C 1
ATOM 905 O O . ASN A 1 124 ? -25.150 -3.226 -14.427 1.00 71.12 124 ASN A O 1
ATOM 909 N N . ASN A 1 125 ? -23.246 -2.729 -15.494 1.00 74.88 125 ASN A N 1
ATOM 910 C CA . ASN A 1 125 ? -22.635 -2.093 -14.331 1.00 74.88 125 ASN A CA 1
ATOM 911 C C . ASN A 1 125 ? -23.438 -0.857 -13.877 1.00 74.88 125 ASN A C 1
ATOM 913 O O . ASN A 1 125 ? -23.755 -0.744 -12.698 1.00 74.88 125 ASN A O 1
ATOM 917 N N . CYS A 1 126 ? -23.836 0.005 -14.816 1.00 77.12 126 CYS A N 1
ATOM 918 C CA . CYS A 1 126 ? -24.686 1.171 -14.555 1.00 77.12 126 CYS A CA 1
ATOM 919 C C . CYS A 1 126 ? -26.039 0.769 -13.938 1.00 77.12 126 CYS A C 1
ATOM 921 O O . CYS A 1 126 ? -26.371 1.206 -12.840 1.00 77.12 126 CYS A O 1
ATOM 923 N N . SER A 1 127 ? -26.763 -0.138 -14.601 1.00 81.00 127 SER A N 1
ATOM 924 C CA . SER A 1 127 ? -28.082 -0.632 -14.188 1.00 81.00 127 SER A CA 1
ATOM 925 C C . SER A 1 127 ? -28.049 -1.273 -12.797 1.00 81.00 127 SER A C 1
ATOM 927 O O . SER A 1 127 ? -28.860 -0.941 -11.933 1.00 81.00 127 SER A O 1
ATOM 929 N N . PHE A 1 128 ? -27.055 -2.122 -12.511 1.00 75.50 128 PHE A N 1
ATOM 930 C CA . PHE A 1 128 ? -26.964 -2.795 -11.213 1.00 75.50 128 PHE A CA 1
ATOM 931 C C . PHE A 1 128 ? -26.726 -1.845 -10.038 1.00 75.50 128 PHE A C 1
ATOM 933 O O . PHE A 1 128 ? -27.100 -2.194 -8.919 1.00 75.50 128 PHE A O 1
ATOM 940 N N . HIS A 1 129 ? -26.114 -0.682 -10.279 1.00 80.94 129 HIS A N 1
ATOM 941 C CA . HIS A 1 129 ? -25.877 0.329 -9.252 1.00 80.94 129 HIS A CA 1
ATOM 942 C C . HIS A 1 129 ? -27.029 1.320 -9.111 1.00 80.94 129 HIS A C 1
ATOM 944 O O . HIS A 1 129 ? -26.980 2.128 -8.191 1.00 80.94 129 HIS A O 1
ATOM 950 N N . CYS A 1 130 ? -28.041 1.317 -9.983 1.00 80.44 130 CYS A N 1
ATOM 951 C CA . CYS A 1 130 ? -29.210 2.172 -9.784 1.00 80.44 130 CYS A CA 1
ATOM 952 C C . CYS A 1 130 ? -29.912 1.831 -8.456 1.00 80.44 130 CYS A C 1
ATOM 954 O O . CYS A 1 130 ? -29.897 0.666 -8.041 1.00 80.44 130 CYS A O 1
ATOM 956 N N . PRO A 1 131 ? -30.532 2.814 -7.776 1.00 81.44 131 PRO A N 1
ATOM 957 C CA . PRO A 1 131 ? -31.366 2.518 -6.619 1.00 81.44 131 PRO A CA 1
ATOM 958 C C . PRO A 1 131 ? -32.432 1.494 -7.001 1.00 81.44 131 PRO A C 1
ATOM 960 O O . PRO A 1 131 ? -32.871 1.437 -8.147 1.00 81.44 131 PRO A O 1
ATOM 963 N N . CYS A 1 132 ? -32.819 0.665 -6.041 1.00 73.44 132 CYS A N 1
ATOM 964 C CA . CYS A 1 132 ? -33.766 -0.435 -6.211 1.00 73.44 132 CYS A CA 1
ATOM 965 C C . CYS A 1 132 ? -33.268 -1.616 -7.068 1.00 73.44 132 CYS A C 1
ATOM 967 O O . CYS A 1 132 ? -34.045 -2.533 -7.325 1.00 73.44 132 CYS A O 1
ATOM 969 N N . ASN A 1 133 ? -31.993 -1.637 -7.481 1.00 74.44 133 ASN A N 1
ATOM 970 C CA . ASN A 1 133 ? -31.379 -2.755 -8.208 1.00 74.44 133 ASN A CA 1
ATOM 971 C C . ASN A 1 133 ? -30.367 -3.536 -7.351 1.00 74.44 133 ASN A C 1
ATOM 973 O O . ASN A 1 133 ? -30.196 -3.291 -6.162 1.00 74.44 133 ASN A O 1
ATOM 977 N N . ILE A 1 134 ? -29.709 -4.529 -7.957 1.00 68.75 134 ILE A N 1
ATOM 978 C CA . ILE A 1 134 ? -28.917 -5.577 -7.287 1.00 68.75 134 ILE A CA 1
ATOM 979 C C . ILE A 1 134 ? -27.888 -5.040 -6.275 1.00 68.75 134 ILE A C 1
ATOM 981 O O . ILE A 1 134 ? -27.690 -5.673 -5.237 1.00 68.75 134 ILE A O 1
ATOM 985 N N . PHE A 1 135 ? -27.230 -3.907 -6.546 1.00 66.69 135 PHE A N 1
ATOM 986 C CA . PHE A 1 135 ? -26.258 -3.316 -5.616 1.00 66.69 135 PHE A CA 1
ATOM 987 C C . PHE A 1 135 ? -26.843 -2.244 -4.691 1.00 66.69 135 PHE A C 1
ATOM 989 O O . PHE A 1 135 ? -26.158 -1.823 -3.762 1.00 66.69 135 PHE A O 1
ATOM 996 N N . CYS A 1 136 ? -28.104 -1.862 -4.893 1.00 68.62 136 CYS A N 1
ATOM 997 C CA . CYS A 1 136 ? -28.826 -0.885 -4.085 1.00 68.62 136 CYS A CA 1
ATOM 998 C C . CYS A 1 136 ? -30.292 -1.300 -3.842 1.00 68.62 136 CYS A C 1
ATOM 1000 O O . CYS A 1 136 ? -31.210 -0.568 -4.212 1.00 68.62 136 CYS A O 1
ATOM 1002 N N . PRO A 1 137 ? -30.552 -2.471 -3.231 1.00 65.06 137 PRO A N 1
ATOM 1003 C CA . PRO A 1 137 ? -31.903 -3.036 -3.136 1.00 65.06 137 PRO A CA 1
ATOM 1004 C C . PRO A 1 137 ? -32.861 -2.216 -2.254 1.00 65.06 137 PRO A C 1
ATOM 1006 O O . PRO A 1 137 ? -34.076 -2.294 -2.428 1.00 65.06 137 PRO A O 1
ATOM 1009 N N . ASP A 1 138 ? -32.322 -1.403 -1.343 1.00 76.31 138 ASP A N 1
ATOM 1010 C CA . ASP A 1 138 ? -33.083 -0.556 -0.414 1.00 76.31 138 ASP A CA 1
ATOM 1011 C C . ASP A 1 138 ? -33.258 0.889 -0.927 1.00 76.31 138 ASP A C 1
ATOM 1013 O O . ASP A 1 138 ? -33.572 1.801 -0.163 1.00 76.31 138 ASP A O 1
ATOM 1017 N N . GLY A 1 139 ? -33.060 1.111 -2.230 1.00 76.25 139 GLY A N 1
ATOM 1018 C CA . GLY A 1 139 ? -33.139 2.436 -2.839 1.00 76.25 139 GLY A CA 1
ATOM 1019 C C . GLY A 1 139 ? -31.868 3.230 -2.595 1.00 76.25 139 GLY A C 1
ATOM 1020 O O . GLY A 1 139 ? -30.769 2.733 -2.823 1.00 76.25 139 GLY A O 1
ATOM 1021 N N . CYS A 1 140 ? -32.014 4.467 -2.153 1.00 77.19 140 CYS A N 1
ATOM 1022 C CA . CYS A 1 140 ? -30.925 5.404 -1.937 1.00 77.19 140 CYS A CA 1
ATOM 1023 C C . CYS A 1 140 ? -30.322 5.335 -0.530 1.00 77.19 140 CYS A C 1
ATOM 1025 O O . CYS A 1 140 ? -29.263 5.914 -0.274 1.00 77.19 140 CYS A O 1
ATOM 1027 N N . GLU A 1 141 ? -30.933 4.579 0.385 1.00 77.62 141 GLU A N 1
ATOM 1028 C CA . GLU A 1 141 ? -30.367 4.342 1.710 1.00 77.62 141 GLU A CA 1
ATOM 1029 C C . GLU A 1 141 ? -29.119 3.445 1.612 1.00 77.62 141 GLU A C 1
ATOM 1031 O O . GLU A 1 141 ? -29.199 2.242 1.383 1.00 77.62 141 GLU A O 1
ATOM 1036 N N . GLY A 1 142 ? -27.933 4.042 1.777 1.00 65.31 142 GLY A N 1
ATOM 1037 C CA . GLY A 1 142 ? -26.656 3.315 1.732 1.00 65.31 142 GLY A CA 1
ATOM 1038 C C . GLY A 1 142 ? -26.185 2.924 0.326 1.00 65.31 142 GLY A C 1
ATOM 1039 O O . GLY A 1 142 ? -25.209 2.185 0.205 1.00 65.31 142 GLY A O 1
ATOM 1040 N N . CYS A 1 143 ? -26.846 3.434 -0.714 1.00 74.06 143 CYS A N 1
ATOM 1041 C CA . CYS A 1 143 ? -26.471 3.234 -2.108 1.00 74.06 143 CYS A CA 1
ATOM 1042 C C . CYS A 1 143 ? -25.451 4.281 -2.570 1.00 74.06 143 CYS A C 1
ATOM 1044 O O . CYS A 1 143 ? -25.678 5.483 -2.438 1.00 74.06 143 CYS A O 1
ATOM 1046 N N . ASP A 1 144 ? -24.341 3.831 -3.155 1.00 73.25 144 ASP A N 1
ATOM 1047 C CA . ASP A 1 144 ? -23.341 4.707 -3.779 1.00 73.25 144 ASP A CA 1
ATOM 1048 C C . ASP A 1 144 ? -23.682 4.947 -5.261 1.00 73.25 144 ASP A C 1
ATOM 1050 O O . ASP A 1 144 ? -22.950 4.545 -6.164 1.00 73.25 144 ASP A O 1
ATOM 1054 N N . ASN A 1 145 ? -24.838 5.573 -5.509 1.00 73.38 145 ASN A N 1
ATOM 1055 C CA . ASN A 1 145 ? -25.264 6.017 -6.837 1.00 73.38 145 ASN A CA 1
ATOM 1056 C C . ASN A 1 145 ? -25.518 7.525 -6.841 1.00 73.38 145 ASN A C 1
ATOM 1058 O O . ASN A 1 145 ? -26.143 8.065 -5.932 1.00 73.38 145 ASN A O 1
ATOM 1062 N N . ASP A 1 146 ? -25.047 8.211 -7.877 1.00 70.75 146 ASP A N 1
ATOM 1063 C CA . ASP A 1 146 ? -25.093 9.672 -7.966 1.00 70.75 146 ASP A CA 1
ATOM 1064 C C . ASP A 1 146 ? -26.524 10.232 -8.013 1.00 70.75 146 ASP A C 1
ATOM 1066 O O . ASP A 1 146 ? -26.747 11.357 -7.568 1.00 70.75 146 ASP A O 1
ATOM 1070 N N . ILE A 1 147 ? -27.504 9.443 -8.469 1.00 76.62 147 ILE A N 1
ATOM 1071 C CA . ILE A 1 147 ? -28.915 9.853 -8.479 1.00 76.62 147 ILE A CA 1
ATOM 1072 C C . ILE A 1 147 ? -29.536 9.920 -7.076 1.00 76.62 147 ILE A C 1
ATOM 1074 O O . ILE A 1 147 ? -30.566 10.556 -6.884 1.00 76.62 147 ILE A O 1
ATOM 1078 N N . CYS A 1 148 ? -28.894 9.288 -6.091 1.00 75.44 148 CYS A N 1
ATOM 1079 C CA . CYS A 1 148 ? -29.343 9.219 -4.703 1.00 75.44 148 CYS A CA 1
ATOM 1080 C C . CYS A 1 148 ? -28.909 10.410 -3.840 1.00 75.44 148 CYS A C 1
ATOM 1082 O O . CYS A 1 148 ? -29.143 10.426 -2.630 1.00 75.44 148 CYS A O 1
ATOM 1084 N N . LEU A 1 149 ? -28.264 11.411 -4.442 1.00 70.81 149 LEU A N 1
ATOM 1085 C CA . LEU A 1 149 ? -27.851 12.635 -3.769 1.00 70.81 149 LEU A CA 1
ATOM 1086 C C . LEU A 1 149 ? -28.981 13.672 -3.870 1.00 70.81 149 LEU A C 1
ATOM 1088 O O . LEU A 1 149 ? -29.218 14.273 -4.915 1.00 70.81 149 LEU A O 1
ATOM 1092 N N . ASP A 1 150 ? -29.692 13.850 -2.757 1.00 51.69 150 ASP A N 1
ATOM 1093 C CA . ASP A 1 150 ? -30.885 14.687 -2.593 1.00 51.69 150 ASP A CA 1
ATOM 1094 C C . ASP A 1 150 ? -30.565 16.189 -2.765 1.00 51.69 150 ASP A C 1
ATOM 1096 O O . ASP A 1 150 ? -30.358 16.899 -1.788 1.00 51.69 150 ASP A O 1
ATOM 1100 N N . GLY A 1 151 ? -30.462 16.673 -4.010 1.00 53.12 151 GLY A N 1
ATOM 1101 C CA . GLY A 1 151 ? -30.554 18.085 -4.430 1.00 53.12 151 GLY A CA 1
ATOM 1102 C C . GLY A 1 151 ? -29.560 19.121 -3.869 1.00 53.12 151 GLY A C 1
ATOM 1103 O O . GLY A 1 151 ? -29.497 20.229 -4.401 1.00 53.12 151 GLY A O 1
ATOM 1104 N N . GLU A 1 152 ? -28.782 18.809 -2.837 1.00 52.72 152 GLU A N 1
ATOM 1105 C CA . GLU A 1 152 ? -27.697 19.633 -2.313 1.00 52.72 152 GLU A CA 1
ATOM 1106 C C . GLU A 1 152 ? -26.380 19.040 -2.800 1.00 52.72 152 GLU A C 1
ATOM 1108 O O . GLU A 1 152 ? -25.902 18.004 -2.330 1.00 52.72 152 GLU A O 1
ATOM 1113 N N . CYS A 1 153 ? -25.799 19.703 -3.795 1.00 61.56 153 CYS A N 1
ATOM 1114 C CA . CYS A 1 153 ? -24.461 19.377 -4.230 1.00 61.56 153 CYS A CA 1
ATOM 1115 C C . CYS A 1 153 ? -23.482 19.647 -3.081 1.00 61.56 153 CYS A C 1
ATOM 1117 O O . CYS A 1 153 ? -23.410 20.749 -2.539 1.00 61.56 153 CYS A O 1
ATOM 1119 N N . ARG A 1 154 ? -22.702 18.632 -2.702 1.00 57.09 154 ARG A N 1
ATOM 1120 C CA . ARG A 1 154 ? -21.820 18.684 -1.524 1.00 57.09 154 ARG A CA 1
ATOM 1121 C C . ARG A 1 154 ? -20.662 19.692 -1.664 1.00 57.09 154 ARG A C 1
ATOM 1123 O O . ARG A 1 154 ? -20.031 20.018 -0.663 1.00 57.09 154 ARG A O 1
ATOM 1130 N N . ASP A 1 155 ? -20.429 20.212 -2.873 1.00 69.31 155 ASP A N 1
ATOM 1131 C CA . ASP A 1 155 ? -19.316 21.099 -3.239 1.00 69.31 155 ASP A CA 1
ATOM 1132 C C . ASP A 1 155 ? -19.756 22.543 -3.579 1.00 69.31 155 ASP A C 1
ATOM 1134 O O . ASP A 1 155 ? -19.079 23.242 -4.336 1.00 69.31 155 ASP A O 1
ATOM 1138 N N . ASP A 1 156 ? -20.871 23.019 -3.009 1.00 69.31 156 ASP A N 1
ATOM 1139 C CA . ASP A 1 156 ? -21.402 24.381 -3.219 1.00 69.31 156 ASP A CA 1
ATOM 1140 C C . ASP A 1 156 ? -20.364 25.496 -2.964 1.00 69.31 156 ASP A C 1
ATOM 1142 O O . ASP A 1 156 ? -20.329 26.510 -3.669 1.00 69.31 156 ASP A O 1
ATOM 1146 N N . ASP A 1 157 ? -19.466 25.305 -1.992 1.00 74.81 157 ASP A N 1
ATOM 1147 C CA . ASP A 1 157 ? -18.378 26.249 -1.713 1.00 74.81 157 ASP A CA 1
ATOM 1148 C C . ASP A 1 157 ? -17.376 26.332 -2.883 1.00 74.81 157 ASP A C 1
ATOM 1150 O O . ASP A 1 157 ? -16.912 27.421 -3.239 1.00 74.81 157 ASP A O 1
ATOM 1154 N N . LEU A 1 158 ? -17.064 25.200 -3.528 1.00 74.50 158 LEU A N 1
ATOM 1155 C CA . LEU A 1 158 ? -16.198 25.157 -4.710 1.00 74.50 158 LEU A CA 1
ATOM 1156 C C . LEU A 1 158 ? -16.919 25.703 -5.945 1.00 74.50 158 LEU A C 1
ATOM 1158 O O . LEU A 1 158 ? -16.290 26.388 -6.756 1.00 74.50 158 LEU A O 1
ATOM 1162 N N . ALA A 1 159 ? -18.224 25.448 -6.075 1.00 78.62 159 ALA A N 1
ATOM 1163 C CA . ALA A 1 159 ? -19.053 26.037 -7.121 1.00 78.62 159 ALA A CA 1
ATOM 1164 C C . ALA A 1 159 ? -18.986 27.573 -7.062 1.00 78.62 159 ALA A C 1
ATOM 1166 O O . ALA A 1 159 ? -18.657 28.219 -8.058 1.00 78.62 159 ALA A O 1
ATOM 1167 N N . ALA A 1 160 ? -19.149 28.164 -5.874 1.00 80.75 160 ALA A N 1
ATOM 1168 C CA . ALA A 1 160 ? -19.057 29.611 -5.682 1.00 80.75 160 ALA A CA 1
ATOM 1169 C C . ALA A 1 160 ? -17.668 30.185 -6.033 1.00 80.75 160 ALA A C 1
ATOM 1171 O O . ALA A 1 160 ? -17.564 31.261 -6.633 1.00 80.75 160 ALA A O 1
ATOM 1172 N N . VAL A 1 161 ? -16.585 29.472 -5.694 1.00 82.94 161 VAL A N 1
ATOM 1173 C CA . VAL A 1 161 ? -15.212 29.855 -6.079 1.00 82.94 161 VAL A CA 1
ATOM 1174 C C . VAL A 1 161 ? -15.027 29.785 -7.597 1.00 82.94 161 VAL A C 1
ATOM 1176 O O . VAL A 1 161 ? -14.452 30.700 -8.193 1.00 82.94 161 VAL A O 1
ATOM 1179 N N . CYS A 1 162 ? -15.543 28.733 -8.233 1.00 86.00 162 CYS A N 1
ATOM 1180 C CA . CYS A 1 162 ? -15.494 28.555 -9.678 1.00 86.00 162 CYS A CA 1
ATOM 1181 C C . CYS A 1 162 ? -16.209 29.688 -10.419 1.00 86.00 162 CYS A C 1
ATOM 1183 O O . CYS A 1 162 ? -15.625 30.330 -11.294 1.00 86.00 162 CYS A O 1
ATOM 1185 N N . GLU A 1 163 ? -17.440 30.006 -10.016 1.00 89.88 163 GLU A N 1
ATOM 1186 C CA . GLU A 1 163 ? -18.237 31.073 -10.622 1.00 89.88 163 GLU A CA 1
ATOM 1187 C C . GLU A 1 163 ? -17.564 32.447 -10.491 1.00 89.88 163 GLU A C 1
ATOM 1189 O O . GLU A 1 163 ? -17.591 33.261 -11.426 1.00 89.88 163 GLU A O 1
ATOM 1194 N N . ALA A 1 164 ? -16.906 32.701 -9.357 1.00 87.38 164 ALA A N 1
ATOM 1195 C CA . ALA A 1 164 ? -16.131 33.917 -9.140 1.00 87.38 164 ALA A CA 1
ATOM 1196 C C . ALA A 1 164 ? -14.912 34.002 -10.076 1.00 87.38 164 ALA A C 1
ATOM 1198 O O . ALA A 1 164 ? -14.670 35.060 -10.667 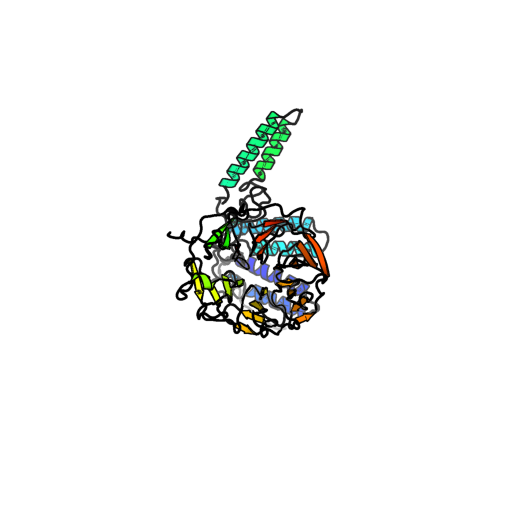1.00 87.38 164 ALA A O 1
ATOM 1199 N N . ASN A 1 165 ? -14.185 32.897 -10.271 1.00 83.44 165 ASN A N 1
ATOM 1200 C CA . ASN A 1 165 ? -13.059 32.829 -11.207 1.00 83.44 165 ASN A CA 1
ATOM 1201 C C . ASN A 1 165 ? -13.523 33.032 -12.656 1.00 83.44 165 ASN A C 1
ATOM 1203 O O . ASN A 1 165 ? -13.002 33.913 -13.342 1.00 83.44 165 ASN A O 1
ATOM 1207 N N . CYS A 1 166 ? -14.574 32.324 -13.086 1.00 87.44 166 CYS A N 1
ATOM 1208 C CA . CYS A 1 166 ? -15.166 32.492 -14.415 1.00 87.44 166 CYS A CA 1
ATOM 1209 C C . CYS A 1 166 ? -15.616 33.944 -14.660 1.00 87.44 166 CYS A C 1
ATOM 1211 O O . CYS A 1 166 ? -15.507 34.458 -15.777 1.00 87.44 166 CYS A O 1
ATOM 1213 N N . SER A 1 167 ? -16.136 34.621 -13.630 1.00 91.94 167 SER A N 1
ATOM 1214 C CA . SER A 1 167 ? -16.548 36.029 -13.708 1.00 91.94 167 SER A CA 1
ATOM 1215 C C . SER A 1 167 ? -15.350 36.979 -13.819 1.00 91.94 167 SER A C 1
ATOM 1217 O O . SER A 1 167 ? -15.370 37.901 -14.635 1.00 91.94 167 SER A O 1
ATOM 1219 N N . SER A 1 168 ? -14.279 36.729 -13.062 1.00 90.44 168 SER A N 1
ATOM 1220 C CA . SER A 1 168 ? -13.021 37.482 -13.157 1.00 90.44 168 SER A CA 1
ATOM 1221 C C . SER A 1 168 ? -12.372 37.342 -14.541 1.00 90.44 168 SER A C 1
ATOM 1223 O O . SER A 1 168 ? -11.924 38.331 -15.132 1.00 90.44 168 SER A O 1
ATOM 1225 N N . ASP A 1 169 ? -12.372 36.136 -15.107 1.00 86.75 169 ASP A N 1
ATOM 1226 C CA . ASP A 1 169 ? -11.833 35.879 -16.445 1.00 86.75 169 ASP A CA 1
ATOM 1227 C C . ASP A 1 169 ? -12.654 36.565 -17.536 1.00 86.75 169 ASP A C 1
ATOM 1229 O O . ASP A 1 169 ? -12.087 37.125 -18.480 1.00 86.75 169 ASP A O 1
ATOM 1233 N N . LEU A 1 170 ? -13.980 36.616 -17.380 1.00 91.12 170 LEU A N 1
ATOM 1234 C CA . LEU A 1 170 ? -14.849 37.388 -18.263 1.00 91.12 170 LEU A CA 1
ATOM 1235 C C . LEU A 1 170 ? -14.515 38.886 -18.215 1.00 91.12 170 LEU A C 1
ATOM 1237 O O . LEU A 1 170 ? -14.398 39.516 -19.269 1.00 91.12 170 LEU A O 1
ATOM 1241 N N . GLU A 1 171 ? -14.332 39.469 -17.028 1.00 90.44 171 GLU A N 1
ATOM 1242 C CA . GLU A 1 171 ? -13.954 40.883 -16.886 1.00 90.44 171 GLU A CA 1
ATOM 1243 C C . GLU A 1 171 ? -12.598 41.179 -17.541 1.00 90.44 171 GLU A C 1
ATOM 1245 O O . GLU A 1 171 ? -12.455 42.168 -18.269 1.00 90.44 171 GLU A O 1
ATOM 1250 N N . SER A 1 172 ? -11.619 40.292 -17.349 1.00 87.75 172 SER A N 1
ATOM 1251 C CA . SER A 1 172 ? -10.302 40.379 -17.985 1.00 87.75 172 SER A CA 1
ATOM 1252 C C . SER A 1 172 ? -10.387 40.250 -19.513 1.00 87.75 172 SER A C 1
ATOM 1254 O O . SER A 1 172 ? -9.761 41.026 -20.245 1.00 87.75 172 SER A O 1
ATOM 1256 N N . CYS A 1 173 ? -11.207 39.320 -20.012 1.00 88.56 173 CYS A N 1
ATOM 1257 C CA . CYS A 1 173 ? -11.450 39.108 -21.439 1.00 88.56 173 CYS A CA 1
ATOM 1258 C C . CYS A 1 173 ? -12.086 40.348 -22.075 1.00 88.56 173 CYS A C 1
ATOM 1260 O O . CYS A 1 173 ? -11.556 40.890 -23.047 1.00 88.56 173 CYS A O 1
ATOM 1262 N N . LEU A 1 174 ? -13.164 40.870 -21.478 1.00 90.38 174 LEU A N 1
ATOM 1263 C CA . LEU A 1 174 ? -13.851 42.077 -21.945 1.00 90.38 174 LEU A CA 1
ATOM 1264 C C . LEU A 1 174 ? -12.955 43.321 -21.863 1.00 90.38 174 LEU A C 1
ATOM 1266 O O . LEU A 1 174 ? -12.999 44.163 -22.762 1.00 90.38 174 LEU A O 1
ATOM 1270 N N . GLY A 1 175 ? -12.109 43.422 -20.833 1.00 87.50 175 GLY A N 1
ATOM 1271 C CA . GLY A 1 175 ? -11.143 44.510 -20.664 1.00 87.50 175 GLY A CA 1
ATOM 1272 C C . GLY A 1 175 ? -10.053 44.544 -21.741 1.00 87.50 175 GLY A C 1
ATOM 1273 O O . GLY A 1 175 ? -9.585 45.624 -22.106 1.00 87.50 175 GLY A O 1
ATOM 1274 N N . ASN A 1 176 ? -9.692 43.384 -22.295 1.00 86.00 176 ASN A N 1
ATOM 1275 C CA . ASN A 1 176 ? -8.685 43.238 -23.353 1.00 86.00 176 ASN A CA 1
ATOM 1276 C C . ASN A 1 176 ? -9.295 43.040 -24.752 1.00 86.00 176 ASN A C 1
ATOM 1278 O O . ASN A 1 176 ? -8.583 42.780 -25.729 1.00 86.00 176 ASN A O 1
ATOM 1282 N N . CYS A 1 177 ? -10.615 43.173 -24.868 1.00 85.19 177 CYS A N 1
ATOM 1283 C CA . CYS A 1 177 ? -11.336 42.757 -26.052 1.00 85.19 177 CYS A CA 1
ATOM 1284 C C . CYS A 1 177 ? -11.168 43.728 -27.230 1.00 85.19 177 CYS A C 1
ATOM 1286 O O . CYS A 1 177 ? -11.506 44.911 -27.150 1.00 85.19 177 CYS A O 1
ATOM 1288 N N . SER A 1 178 ? -10.670 43.222 -28.364 1.00 75.12 178 SER A N 1
ATOM 1289 C CA . SER A 1 178 ? -10.520 43.998 -29.600 1.00 75.12 178 SER A CA 1
ATOM 1290 C C . SER A 1 178 ? -10.823 43.155 -30.846 1.00 7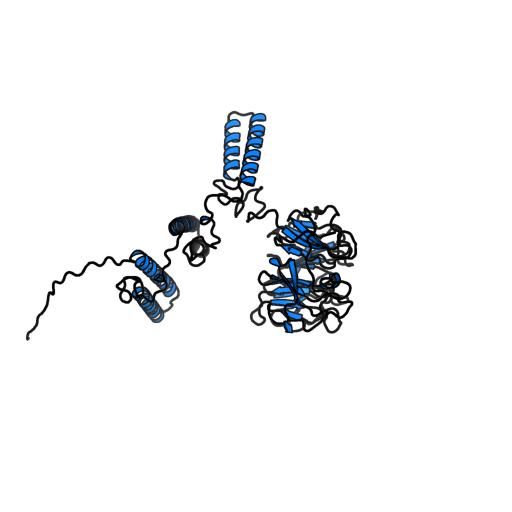5.12 178 SER A C 1
ATOM 1292 O O . SER A 1 178 ? -9.988 42.423 -31.364 1.00 75.12 178 SER A O 1
ATOM 1294 N N . GLY A 1 179 ? -12.057 43.254 -31.347 1.00 77.06 179 GLY A N 1
ATOM 1295 C CA . GLY A 1 179 ? -12.528 42.529 -32.531 1.00 77.06 179 GLY A CA 1
ATOM 1296 C C . GLY A 1 179 ? -14.053 42.558 -32.651 1.00 77.06 179 GLY A C 1
ATOM 1297 O O . GLY A 1 179 ? -14.735 42.863 -31.678 1.00 77.06 179 GLY A O 1
ATOM 1298 N N . ALA A 1 180 ? -14.593 42.257 -33.838 1.00 73.81 180 ALA A N 1
ATOM 1299 C CA . ALA A 1 180 ? -16.033 42.364 -34.110 1.00 73.81 180 ALA A CA 1
ATOM 1300 C C . ALA A 1 180 ? -16.896 41.338 -33.347 1.00 73.81 180 ALA A C 1
ATOM 1302 O O . ALA A 1 180 ? -18.050 41.638 -33.065 1.00 73.81 180 ALA A O 1
ATOM 1303 N N . ASN A 1 181 ? -16.320 40.190 -32.970 1.00 80.38 181 ASN A N 1
ATOM 1304 C CA . ASN A 1 181 ? -17.017 39.099 -32.269 1.00 80.38 181 ASN A CA 1
ATOM 1305 C C . ASN A 1 181 ? -16.407 38.788 -30.897 1.00 80.38 181 ASN A C 1
ATOM 1307 O O . ASN A 1 181 ? -16.879 37.917 -30.184 1.00 80.38 181 ASN A O 1
ATOM 1311 N N . CYS A 1 182 ? -15.373 39.528 -30.502 1.00 84.12 182 CYS A N 1
ATOM 1312 C CA . CYS A 1 182 ? -14.599 39.208 -29.311 1.00 84.12 182 CYS A CA 1
ATOM 1313 C C . CYS A 1 182 ? -15.448 39.260 -28.025 1.00 84.12 182 CYS A C 1
ATOM 1315 O O . CYS A 1 182 ? -15.239 38.463 -27.119 1.00 84.12 182 CYS A O 1
ATOM 1317 N N . GLN A 1 183 ? -16.449 40.148 -27.951 1.00 86.00 183 GLN A N 1
ATOM 1318 C CA . GLN A 1 183 ? -17.362 40.173 -26.804 1.00 86.00 183 GLN A CA 1
ATOM 1319 C C . GLN A 1 183 ? -18.230 38.914 -26.746 1.00 86.00 183 GLN A C 1
ATOM 1321 O O . GLN A 1 183 ? -18.421 38.360 -25.671 1.00 86.00 183 GLN A O 1
ATOM 1326 N N . GLU A 1 184 ? -18.730 38.455 -27.894 1.00 84.38 184 GLU A N 1
ATOM 1327 C CA . GLU A 1 184 ? -19.528 37.232 -28.000 1.00 84.38 184 GLU A CA 1
ATOM 1328 C C . GLU A 1 184 ? -18.687 36.002 -27.627 1.00 84.38 184 GLU A C 1
ATOM 1330 O O . GLU A 1 184 ? -19.127 35.193 -26.816 1.00 84.38 184 GLU A O 1
ATOM 1335 N N . ASP A 1 185 ? -17.437 35.936 -28.094 1.00 81.56 185 ASP A N 1
ATOM 1336 C CA . ASP A 1 185 ? -16.488 34.872 -27.747 1.00 81.56 185 ASP A CA 1
ATOM 1337 C C . ASP A 1 185 ? -16.172 34.841 -26.236 1.00 81.56 185 ASP A C 1
ATOM 1339 O O . ASP A 1 185 ? -16.127 33.765 -25.633 1.00 81.56 185 ASP A O 1
ATOM 1343 N N . CYS A 1 186 ? -16.011 36.008 -25.595 1.00 85.81 186 CYS A N 1
ATOM 1344 C CA . CYS A 1 186 ? -15.818 36.099 -24.143 1.00 85.81 186 CYS A CA 1
ATOM 1345 C C . CYS A 1 186 ? -17.035 35.552 -23.376 1.00 85.81 186 CYS A C 1
ATOM 1347 O O . CYS A 1 186 ? -16.866 34.792 -22.424 1.00 85.81 186 CYS A O 1
ATOM 1349 N N . TYR A 1 187 ? -18.260 35.901 -23.791 1.00 87.00 187 TYR A N 1
ATOM 1350 C CA . TYR A 1 187 ? -19.473 35.397 -23.140 1.00 87.00 187 TYR A CA 1
ATOM 1351 C C . TYR A 1 187 ? -19.669 33.893 -23.356 1.00 87.00 187 TYR A C 1
ATOM 1353 O O . TYR A 1 187 ? -20.029 33.202 -22.409 1.00 87.00 187 TYR A O 1
ATOM 1361 N N . ILE A 1 188 ? -19.378 33.371 -24.552 1.00 79.38 188 ILE A N 1
ATOM 1362 C CA . ILE A 1 188 ? -19.424 31.925 -24.830 1.00 79.38 188 ILE A CA 1
ATOM 1363 C C . ILE A 1 188 ? -18.428 31.176 -23.938 1.00 79.38 188 ILE A C 1
ATOM 1365 O O . ILE A 1 188 ? -18.778 30.159 -23.341 1.00 79.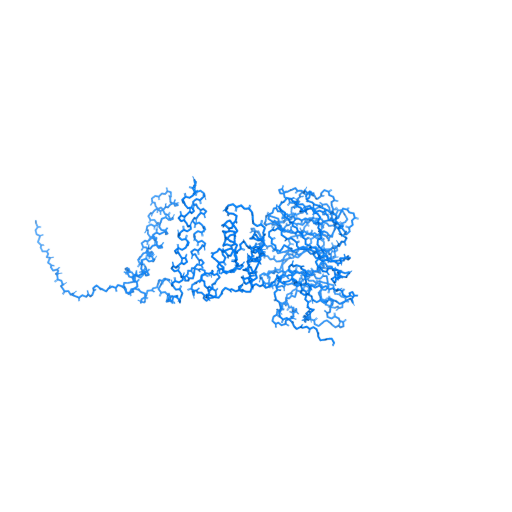38 188 ILE A O 1
ATOM 1369 N N . THR A 1 189 ? -17.207 31.700 -23.803 1.00 78.25 189 THR A N 1
ATOM 1370 C CA . THR A 1 189 ? -16.166 31.105 -22.950 1.00 78.25 189 THR A CA 1
ATOM 1371 C C . THR A 1 189 ? -16.583 31.118 -21.481 1.00 78.25 189 THR A C 1
ATOM 1373 O O . THR A 1 189 ? -16.454 30.108 -20.796 1.00 78.25 189 THR A O 1
ATOM 1376 N N . HIS A 1 190 ? -17.159 32.226 -21.009 1.00 86.75 190 HIS A N 1
ATOM 1377 C CA . HIS A 1 190 ? -17.684 32.334 -19.651 1.00 86.75 190 HIS A CA 1
ATOM 1378 C C . HIS A 1 190 ? -18.827 31.345 -19.389 1.00 86.75 190 HIS A C 1
ATOM 1380 O O . HIS A 1 190 ? -18.804 30.644 -18.385 1.00 86.75 190 HIS A O 1
ATOM 1386 N N . THR A 1 191 ? -19.793 31.222 -20.305 1.00 79.75 191 THR A N 1
ATOM 1387 C CA . THR A 1 191 ? -20.863 30.222 -20.181 1.00 79.75 191 THR A CA 1
ATOM 1388 C C . THR A 1 191 ? -20.294 28.806 -20.152 1.00 79.75 191 THR A C 1
ATOM 1390 O O . THR A 1 191 ? -20.702 28.016 -19.311 1.00 79.75 191 THR A O 1
ATOM 1393 N N . SER A 1 192 ? -19.321 28.487 -21.009 1.00 79.69 192 SER A N 1
ATOM 1394 C CA . SER A 1 192 ? -18.660 27.179 -20.980 1.00 79.69 192 SER A CA 1
ATOM 1395 C C . SER A 1 192 ? -17.957 26.919 -19.645 1.00 79.69 192 SER A C 1
ATOM 1397 O O . SER A 1 192 ? -18.067 25.813 -19.133 1.00 79.69 192 SER A O 1
ATOM 1399 N N . CYS A 1 193 ? -17.282 27.921 -19.075 1.00 81.00 193 CYS A N 1
ATOM 1400 C CA . CYS A 1 193 ? -16.627 27.843 -17.766 1.00 81.00 193 CYS A CA 1
ATOM 1401 C C . CYS A 1 193 ? -17.635 27.508 -16.655 1.00 81.00 193 CYS A C 1
ATOM 1403 O O . CYS A 1 193 ? -17.470 26.509 -15.967 1.00 81.00 193 CYS A O 1
ATOM 1405 N N . ILE A 1 194 ? -18.740 28.262 -16.569 1.00 81.19 194 ILE A N 1
ATOM 1406 C CA . ILE A 1 194 ? -19.798 28.046 -15.565 1.00 81.19 194 ILE A CA 1
ATOM 1407 C C . ILE A 1 194 ? -20.400 26.643 -15.671 1.00 81.19 194 ILE A C 1
ATOM 1409 O O . ILE A 1 194 ? -20.607 25.980 -14.663 1.00 81.19 194 ILE A O 1
ATOM 1413 N N . LEU A 1 195 ? -20.653 26.158 -16.889 1.00 74.44 195 LEU A N 1
ATOM 1414 C CA . LEU A 1 195 ? -21.260 24.840 -17.078 1.00 74.44 195 LEU A CA 1
ATOM 1415 C C . LEU A 1 195 ? -20.359 23.681 -16.619 1.00 74.44 195 LEU A C 1
ATOM 1417 O O . LEU A 1 195 ? -20.894 22.621 -16.307 1.00 74.44 195 LEU A O 1
ATOM 1421 N N . HIS A 1 196 ? -19.036 23.875 -16.595 1.00 81.00 196 HIS A N 1
ATOM 1422 C CA . HIS A 1 196 ? -18.062 22.882 -16.125 1.00 81.00 196 HIS A CA 1
ATOM 1423 C C . HIS A 1 196 ? -17.699 23.053 -14.646 1.00 81.00 196 HIS A C 1
ATOM 1425 O O . HIS A 1 196 ? -16.973 22.219 -14.113 1.00 81.00 196 HIS A O 1
ATOM 1431 N N . CYS A 1 197 ? -18.192 24.099 -13.978 1.00 81.38 197 CYS A N 1
ATOM 1432 C CA . CYS A 1 197 ? -17.990 24.254 -12.547 1.00 81.38 197 CYS A CA 1
ATOM 1433 C C . CYS A 1 197 ? -18.600 23.075 -11.771 1.00 81.38 197 CYS A C 1
ATOM 1435 O O . CYS A 1 197 ? -19.597 22.499 -12.216 1.00 81.38 197 CYS A O 1
ATOM 1437 N N . PRO A 1 198 ? -18.065 22.754 -10.581 1.00 77.88 198 PRO A N 1
ATOM 1438 C CA . PRO A 1 198 ? -18.706 21.808 -9.675 1.00 77.88 198 PRO A CA 1
ATOM 1439 C C . PRO A 1 198 ? -20.148 22.250 -9.414 1.00 77.88 198 PRO A C 1
ATOM 1441 O O . PRO A 1 198 ? -20.434 23.450 -9.375 1.00 77.88 198 PRO A O 1
ATOM 1444 N N . CYS A 1 199 ? -21.053 21.287 -9.270 1.00 74.62 199 CYS A N 1
ATOM 1445 C CA . CYS A 1 199 ? -22.481 21.508 -9.042 1.00 74.62 199 CYS A CA 1
ATOM 1446 C C . CYS A 1 199 ? -23.233 22.161 -10.221 1.00 74.62 199 CYS A C 1
ATOM 1448 O O . CYS A 1 199 ? -24.340 22.668 -10.046 1.00 74.62 199 CYS A O 1
ATOM 1450 N N . ASN A 1 200 ? -22.658 22.161 -11.430 1.00 75.00 200 ASN A N 1
ATOM 1451 C CA . ASN A 1 200 ? -23.298 22.655 -12.657 1.00 75.00 200 ASN A CA 1
ATOM 1452 C C . ASN A 1 200 ? -23.498 21.535 -13.697 1.00 75.00 200 ASN A C 1
ATOM 1454 O O . ASN A 1 200 ? -23.220 20.372 -13.439 1.00 75.00 200 ASN A O 1
ATOM 1458 N N . ILE A 1 201 ? -24.033 21.864 -14.879 1.00 71.62 201 ILE A N 1
ATOM 1459 C CA . ILE A 1 201 ? -24.558 20.887 -15.859 1.00 71.62 201 ILE A CA 1
ATOM 1460 C C . ILE A 1 201 ? -23.570 19.768 -16.234 1.00 71.62 201 ILE A C 1
ATOM 1462 O O . ILE A 1 201 ? -24.011 18.641 -16.439 1.00 71.62 201 ILE A O 1
ATOM 1466 N N . PHE A 1 202 ? -22.268 20.047 -16.342 1.00 66.94 202 PHE A N 1
ATOM 1467 C CA . PHE A 1 202 ? -21.266 19.021 -16.671 1.00 66.94 202 PHE A CA 1
ATOM 1468 C C . PHE A 1 202 ? -20.618 18.370 -15.445 1.00 66.94 202 PHE A C 1
ATOM 1470 O O . PHE A 1 202 ? -19.870 17.412 -15.604 1.00 66.94 202 PHE A O 1
ATOM 1477 N N . CYS A 1 203 ? -20.937 18.855 -14.244 1.00 62.97 203 CYS A N 1
ATOM 1478 C CA . CYS A 1 203 ? -20.474 18.325 -12.966 1.00 62.97 203 CYS A CA 1
ATOM 1479 C C . CYS A 1 203 ? -21.584 18.394 -11.901 1.00 62.97 203 CYS A C 1
ATOM 1481 O O . CYS A 1 203 ? -21.427 19.078 -10.887 1.00 62.97 203 CYS A O 1
ATOM 1483 N N . PRO A 1 204 ? -22.737 17.735 -12.123 1.00 60.56 204 PRO A N 1
ATOM 1484 C CA . PRO A 1 204 ? -23.917 17.904 -11.273 1.00 60.56 204 PRO A CA 1
ATOM 1485 C C . PRO A 1 204 ? -23.692 17.391 -9.843 1.00 60.56 204 PRO A C 1
ATOM 1487 O O . PRO A 1 204 ? -24.237 17.954 -8.900 1.00 60.56 204 PRO A O 1
ATOM 1490 N N . SER A 1 205 ? -22.817 16.396 -9.680 1.00 58.50 205 SER A N 1
ATOM 1491 C CA . SER A 1 205 ? -22.443 15.779 -8.399 1.00 58.50 205 SER A CA 1
ATOM 1492 C C . SER A 1 205 ? -21.262 16.476 -7.709 1.00 58.50 205 SER A C 1
ATOM 1494 O O . SER A 1 205 ? -20.549 15.860 -6.913 1.00 58.50 205 SER A O 1
ATOM 1496 N N . GLY A 1 206 ? -20.996 17.741 -8.047 1.00 70.50 206 GLY A N 1
ATOM 1497 C CA . GLY A 1 206 ? -19.856 18.476 -7.507 1.00 70.50 206 GLY A CA 1
ATOM 1498 C C . GLY A 1 206 ? -18.551 17.973 -8.100 1.00 70.50 206 GLY A C 1
ATOM 1499 O O . GLY A 1 206 ? -18.400 17.918 -9.316 1.00 70.50 206 GLY A O 1
ATOM 1500 N N . CYS A 1 207 ? -17.608 17.606 -7.247 1.00 64.38 207 CYS A N 1
ATOM 1501 C CA . CYS A 1 207 ? -16.298 17.093 -7.617 1.00 64.38 207 CYS A CA 1
ATOM 1502 C C . CYS A 1 207 ? -16.217 15.567 -7.676 1.00 64.38 207 CYS A C 1
ATOM 1504 O O . CYS A 1 207 ? -15.172 15.002 -8.017 1.00 64.38 207 CYS A O 1
ATOM 1506 N N . LYS A 1 208 ? -17.333 14.874 -7.426 1.00 59.59 208 LYS A N 1
ATOM 1507 C CA . LYS A 1 208 ? -17.447 13.444 -7.705 1.00 59.59 208 LYS A CA 1
ATOM 1508 C C . LYS A 1 208 ? -17.528 13.229 -9.221 1.00 59.59 208 LYS A C 1
ATOM 1510 O O . LYS A 1 208 ? -18.461 13.701 -9.860 1.00 59.59 208 LYS A O 1
ATOM 1515 N N . ASN A 1 209 ? -16.528 12.550 -9.793 1.00 54.91 209 ASN A N 1
ATOM 1516 C CA . ASN A 1 209 ? -16.420 12.247 -11.232 1.00 54.91 209 ASN A CA 1
ATOM 1517 C C . ASN A 1 209 ? -16.461 13.471 -12.171 1.00 54.91 209 ASN A C 1
ATOM 1519 O O . ASN A 1 209 ? -16.807 13.352 -13.345 1.00 54.91 209 ASN A O 1
ATOM 1523 N N . CYS A 1 210 ? -16.082 14.644 -11.666 1.00 62.47 210 CYS A N 1
ATOM 1524 C CA . CYS A 1 210 ? -16.009 15.879 -12.434 1.00 62.47 210 CYS A CA 1
ATOM 1525 C C . CYS A 1 210 ? -14.563 16.166 -12.851 1.00 62.47 210 CYS A C 1
ATOM 1527 O O . CYS A 1 210 ? -13.688 16.367 -12.004 1.00 62.47 210 CYS A O 1
ATOM 1529 N N . ASP A 1 211 ? -14.318 16.218 -14.160 1.00 66.69 211 ASP A N 1
ATOM 1530 C CA . ASP A 1 211 ? -13.027 16.613 -14.734 1.00 66.69 211 ASP A CA 1
ATOM 1531 C C . ASP A 1 211 ? -12.918 18.145 -14.784 1.00 66.69 211 ASP A C 1
ATOM 1533 O O . ASP A 1 211 ? -13.005 18.780 -15.836 1.00 66.69 211 ASP A O 1
ATOM 1537 N N . HIS A 1 212 ? -12.811 18.753 -13.602 1.00 71.56 212 HIS A N 1
ATOM 1538 C CA . HIS A 1 212 ? -12.639 20.192 -13.433 1.00 71.56 212 HIS A CA 1
ATOM 1539 C C . HIS A 1 212 ? -11.406 20.481 -12.575 1.00 71.56 212 HIS A C 1
ATOM 1541 O O . HIS A 1 212 ? -11.128 19.773 -11.610 1.00 71.56 212 HIS A O 1
ATOM 1547 N N . GLU A 1 213 ? -10.667 21.548 -12.888 1.00 70.06 213 GLU A N 1
ATOM 1548 C CA . GLU A 1 213 ? -9.383 21.858 -12.232 1.00 70.06 213 GLU A CA 1
ATOM 1549 C C . GLU A 1 213 ? -9.519 22.071 -10.715 1.00 70.06 213 GLU A C 1
ATOM 1551 O O . GLU A 1 213 ? -8.611 21.740 -9.955 1.00 70.06 213 GLU A O 1
ATOM 1556 N N . LEU A 1 214 ? -10.671 22.580 -10.266 1.00 69.94 214 LEU A N 1
ATOM 1557 C CA . LEU A 1 214 ? -10.984 22.732 -8.837 1.00 69.94 214 LEU A CA 1
ATOM 1558 C C . LEU A 1 214 ? -11.350 21.411 -8.149 1.00 69.94 214 LEU A C 1
ATOM 1560 O O . LEU A 1 214 ? -11.318 21.349 -6.927 1.00 69.94 214 LEU A O 1
ATOM 1564 N N . CYS A 1 215 ? -11.687 20.378 -8.921 1.00 64.56 215 CYS A N 1
ATOM 1565 C CA . CYS A 1 215 ? -12.096 19.067 -8.426 1.00 64.56 215 CYS A CA 1
ATOM 1566 C C . CYS A 1 215 ? -10.960 18.065 -8.285 1.00 64.56 215 CYS A C 1
ATOM 1568 O O . CYS A 1 215 ? -11.232 16.901 -8.008 1.00 64.56 215 CYS A O 1
ATOM 1570 N N . GLY A 1 216 ? -9.711 18.507 -8.473 1.00 53.06 216 GLY A N 1
ATOM 1571 C CA . GLY A 1 216 ? -8.524 17.748 -8.093 1.00 53.06 216 GLY A CA 1
ATOM 1572 C C . GLY A 1 216 ? -8.585 16.274 -8.488 1.00 53.06 216 GLY A C 1
ATOM 1573 O O . GLY A 1 216 ? -8.543 15.428 -7.616 1.00 53.06 216 GLY A O 1
ATOM 1574 N N . GLY A 1 217 ? -8.722 15.957 -9.780 1.00 40.97 217 GLY A N 1
ATOM 1575 C CA . GLY A 1 217 ? -8.522 14.598 -10.303 1.00 40.97 217 GLY A CA 1
ATOM 1576 C C . GLY A 1 217 ? -9.184 13.467 -9.499 1.00 40.97 217 GLY A C 1
ATOM 1577 O O . GLY A 1 217 ? -8.499 12.700 -8.828 1.00 40.97 217 GLY A O 1
ATOM 1578 N N . ASN A 1 218 ? -10.497 13.318 -9.695 1.00 34.34 218 ASN A N 1
ATOM 1579 C CA . ASN A 1 218 ? -11.361 12.195 -9.309 1.00 34.34 218 ASN A CA 1
ATOM 1580 C C . ASN A 1 218 ? -11.621 11.978 -7.807 1.00 34.34 218 ASN A C 1
ATOM 1582 O O . ASN A 1 218 ? -11.015 11.118 -7.170 1.00 34.34 218 ASN A O 1
ATOM 1586 N N . GLY A 1 219 ? -12.716 12.592 -7.345 1.00 35.81 219 GLY A N 1
ATOM 1587 C CA . GLY A 1 219 ? -13.808 11.812 -6.765 1.00 35.81 219 GLY A CA 1
ATOM 1588 C C . GLY A 1 219 ? -13.899 11.775 -5.245 1.00 35.81 219 GLY A C 1
ATOM 1589 O O . GLY A 1 219 ? -13.522 10.780 -4.638 1.00 35.81 219 GLY A O 1
ATOM 1590 N N . GLY A 1 220 ? -14.525 12.794 -4.655 1.00 33.31 220 GLY A N 1
ATOM 1591 C CA . GLY A 1 220 ? -15.044 12.727 -3.290 1.00 33.31 220 GLY A CA 1
ATOM 1592 C C . GLY A 1 220 ? -14.815 14.011 -2.510 1.00 33.31 220 GLY A C 1
ATOM 1593 O O . GLY A 1 220 ? -13.688 14.383 -2.229 1.00 33.31 220 GLY A O 1
ATOM 1594 N N . SER A 1 221 ? -15.920 14.637 -2.131 1.00 37.25 221 SER A N 1
ATOM 1595 C CA . SER A 1 221 ? -16.129 15.750 -1.196 1.0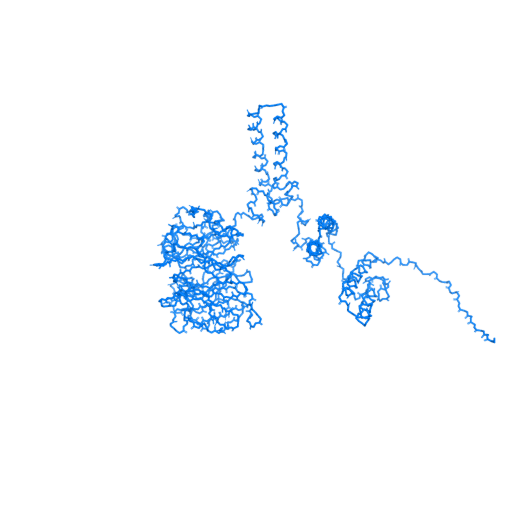0 37.25 221 SER A CA 1
ATOM 1596 C C . SER A 1 221 ? -15.600 15.529 0.237 1.00 37.25 221 SER A C 1
ATOM 1598 O O . SER A 1 221 ? -16.273 15.848 1.224 1.00 37.25 221 SER A O 1
ATOM 1600 N N . ASP A 1 222 ? -14.430 14.933 0.379 1.00 40.06 222 ASP A N 1
ATOM 1601 C CA . ASP A 1 222 ? -13.627 15.092 1.575 1.00 40.06 222 ASP A CA 1
ATOM 1602 C C . ASP A 1 222 ? -12.618 16.192 1.255 1.00 40.06 222 ASP A C 1
ATOM 1604 O O . ASP A 1 222 ? -12.137 16.309 0.129 1.00 40.06 222 ASP A O 1
ATOM 1608 N N . GLY A 1 223 ? -12.324 17.052 2.230 1.00 43.00 223 GLY A N 1
ATOM 1609 C CA . GLY A 1 223 ? -11.190 17.963 2.106 1.00 43.00 223 GLY A CA 1
ATOM 1610 C C . GLY A 1 223 ? -9.924 17.208 1.666 1.00 43.00 223 GLY A C 1
ATOM 1611 O O . GLY A 1 223 ? -9.896 15.976 1.703 1.00 43.00 223 GLY A O 1
ATOM 1612 N N . PRO A 1 224 ? -8.871 17.937 1.274 1.00 47.56 224 PRO A N 1
ATOM 1613 C CA . PRO A 1 224 ? -7.704 17.346 0.623 1.00 47.56 224 PRO A CA 1
ATOM 1614 C C . PRO A 1 224 ? -7.233 16.109 1.400 1.00 47.56 224 PRO A C 1
ATOM 1616 O O . PRO A 1 224 ? -7.174 16.160 2.636 1.00 47.56 224 PRO A O 1
ATOM 1619 N N . ARG A 1 225 ? -7.017 14.981 0.697 1.00 54.44 225 ARG A N 1
ATOM 1620 C CA . ARG A 1 225 ? -6.975 13.644 1.322 1.00 54.44 225 ARG A CA 1
ATOM 1621 C C . ARG A 1 225 ? -6.101 13.656 2.558 1.00 54.44 225 ARG A C 1
ATOM 1623 O O . ARG A 1 225 ? -4.926 14.010 2.489 1.00 54.44 225 ARG A O 1
ATOM 1630 N N . GLN A 1 226 ? -6.671 13.270 3.693 1.00 61.59 226 GLN A N 1
ATOM 1631 C CA . GLN A 1 226 ? -5.919 13.238 4.935 1.00 61.59 226 GLN A CA 1
ATOM 1632 C C . GLN A 1 226 ? -5.016 12.013 4.951 1.00 61.59 226 GLN A C 1
ATOM 1634 O O . GLN A 1 226 ? -5.454 10.869 4.833 1.00 61.59 226 GLN A O 1
ATOM 1639 N N . ILE A 1 227 ? -3.730 12.274 5.111 1.00 68.25 227 ILE A N 1
ATOM 1640 C CA . ILE A 1 227 ? -2.688 11.275 5.192 1.00 68.25 227 ILE A CA 1
ATOM 1641 C C . ILE A 1 227 ? -2.103 11.320 6.596 1.00 68.25 227 ILE A C 1
ATOM 1643 O O . ILE A 1 227 ? -1.588 12.338 7.064 1.00 68.25 227 ILE A O 1
ATOM 1647 N N . ILE A 1 228 ? -2.185 10.192 7.292 1.00 70.44 228 ILE A N 1
ATOM 1648 C CA . ILE A 1 228 ? -1.723 10.077 8.670 1.00 70.44 228 ILE A CA 1
ATOM 1649 C C . ILE A 1 228 ? -0.275 9.613 8.664 1.00 70.44 228 ILE A C 1
ATOM 1651 O O . ILE A 1 228 ? 0.056 8.545 8.151 1.00 70.44 228 ILE A O 1
ATOM 1655 N N . HIS A 1 229 ? 0.585 10.407 9.290 1.00 70.94 229 HIS A N 1
ATOM 1656 C CA . HIS A 1 229 ? 2.014 10.176 9.421 1.00 70.94 229 HIS A CA 1
ATOM 1657 C C . HIS A 1 229 ? 2.398 9.861 10.853 1.00 70.94 229 HIS A C 1
ATOM 1659 O O . HIS A 1 229 ? 2.170 10.663 11.755 1.00 70.94 229 HIS A O 1
ATOM 1665 N N . LEU A 1 230 ? 3.111 8.754 11.051 1.00 66.38 230 LEU A N 1
ATOM 1666 C CA . LEU A 1 230 ? 3.887 8.543 12.273 1.00 66.38 230 LEU A CA 1
ATOM 1667 C C . LEU A 1 230 ? 5.326 9.036 12.054 1.00 66.38 230 LEU A C 1
ATOM 1669 O O . LEU A 1 230 ? 6.088 8.425 11.297 1.00 66.38 230 LEU A O 1
ATOM 1673 N N . GLY A 1 231 ? 5.721 10.115 12.731 1.00 59.38 231 GLY A N 1
ATOM 1674 C CA . GLY A 1 231 ? 7.061 10.703 12.619 1.00 59.38 231 GLY A CA 1
ATOM 1675 C C . GLY A 1 231 ? 7.548 11.338 13.923 1.00 59.38 231 GLY A C 1
ATOM 1676 O O . GLY A 1 231 ? 6.781 11.504 14.853 1.00 59.38 231 GLY A O 1
ATOM 1677 N N . ASP A 1 232 ? 8.824 11.709 14.015 1.00 56.69 232 ASP A N 1
ATOM 1678 C CA . ASP A 1 232 ? 9.375 12.480 15.148 1.00 56.69 232 ASP A CA 1
ATOM 1679 C C . ASP A 1 232 ? 9.920 13.823 14.631 1.00 56.69 232 ASP A C 1
ATOM 1681 O O . ASP A 1 232 ? 11.139 14.007 14.534 1.00 56.69 232 ASP A O 1
ATOM 1685 N N . PRO A 1 233 ? 9.047 14.766 14.226 1.00 50.84 233 PRO A N 1
ATOM 1686 C CA . PRO A 1 233 ? 9.481 15.974 13.531 1.00 50.84 233 PRO A CA 1
ATOM 1687 C C . PRO A 1 233 ? 10.259 16.941 14.411 1.00 50.84 233 PRO A C 1
ATOM 1689 O O . PRO A 1 233 ? 11.062 17.726 13.903 1.00 50.84 233 PRO A O 1
ATOM 1692 N N . GLU A 1 234 ? 10.082 16.862 15.726 1.00 53.91 234 GLU A N 1
ATOM 1693 C CA . GLU A 1 234 ? 10.852 17.665 16.668 1.00 53.91 234 GLU A CA 1
ATOM 1694 C C . GLU A 1 234 ? 12.203 17.019 17.029 1.00 53.91 234 GLU A C 1
ATOM 1696 O O . GLU A 1 234 ? 13.027 17.644 17.702 1.00 53.91 234 GLU A O 1
ATOM 1701 N N . GLY A 1 235 ? 12.476 15.792 16.563 1.00 51.78 235 GLY A N 1
ATOM 1702 C CA . GLY A 1 235 ? 13.697 15.051 16.896 1.00 51.78 235 GLY A CA 1
ATOM 1703 C C . GLY A 1 235 ? 13.816 14.764 18.394 1.00 51.78 235 GLY A C 1
ATOM 1704 O O . GLY A 1 235 ? 14.919 14.693 18.941 1.00 51.78 235 GLY A O 1
ATOM 1705 N N . THR A 1 236 ? 12.674 14.658 19.067 1.00 54.97 236 THR A N 1
ATOM 1706 C CA . THR A 1 236 ? 12.549 14.489 20.517 1.00 54.97 236 THR A CA 1
ATOM 1707 C C . THR A 1 236 ? 12.798 13.048 20.960 1.00 54.97 236 THR A C 1
ATOM 1709 O O . THR A 1 236 ? 12.958 12.784 22.152 1.00 54.97 236 THR A O 1
ATOM 1712 N N . GLY A 1 237 ? 12.879 12.116 20.007 1.00 52.12 237 GLY A N 1
ATOM 1713 C CA . GLY A 1 237 ? 12.909 10.679 20.241 1.00 52.12 237 GLY A CA 1
ATOM 1714 C C . GLY A 1 237 ? 11.518 10.081 20.461 1.00 52.12 237 GLY A C 1
ATOM 1715 O O . GLY A 1 237 ? 11.432 8.912 20.842 1.00 52.12 237 GLY A O 1
ATOM 1716 N N . PHE A 1 238 ? 10.449 10.855 20.238 1.00 56.03 238 PHE A N 1
ATOM 1717 C CA . PHE A 1 238 ? 9.064 10.430 20.422 1.00 56.03 238 PHE A CA 1
ATOM 1718 C C . PHE A 1 238 ? 8.319 10.469 19.080 1.00 56.03 238 PHE A C 1
ATOM 1720 O O . PHE A 1 238 ? 8.274 11.519 18.445 1.00 56.03 238 PHE A O 1
ATOM 1727 N N . PRO A 1 239 ? 7.733 9.347 18.625 1.00 56.66 239 PRO A N 1
ATOM 1728 C CA . PRO A 1 239 ? 6.863 9.368 17.466 1.00 56.66 239 PRO A CA 1
ATOM 1729 C C . PRO A 1 239 ? 5.577 10.118 17.837 1.00 56.66 239 PRO A C 1
ATOM 1731 O O . PRO A 1 239 ? 4.842 9.703 18.732 1.00 56.66 239 PRO A O 1
ATOM 1734 N N . VAL A 1 240 ? 5.336 11.229 17.157 1.00 60.31 240 VAL A N 1
ATOM 1735 C CA . VAL A 1 240 ? 4.103 12.007 17.185 1.00 60.31 240 VAL A CA 1
ATOM 1736 C C . VAL A 1 240 ? 3.346 11.726 15.882 1.00 60.31 240 VAL A C 1
ATOM 1738 O O . VAL A 1 240 ? 3.941 11.466 14.831 1.00 60.31 240 VAL A O 1
ATOM 1741 N N . PHE A 1 241 ? 2.021 11.702 15.967 1.00 69.81 241 PHE A N 1
ATOM 1742 C CA . PHE A 1 241 ? 1.162 11.483 14.812 1.00 69.81 241 PHE A CA 1
ATOM 1743 C C . PHE A 1 241 ? 0.779 12.837 14.224 1.00 69.81 241 PHE A C 1
ATOM 1745 O O . PHE A 1 241 ? 0.301 13.707 14.950 1.00 69.81 241 PHE A O 1
ATOM 1752 N N . PHE A 1 242 ? 0.987 13.005 12.924 1.00 67.94 242 PHE A N 1
ATOM 1753 C CA . PHE A 1 242 ? 0.601 14.202 12.183 1.00 67.94 242 PHE A CA 1
ATOM 1754 C C . PHE A 1 242 ? -0.360 13.808 11.091 1.00 67.94 242 PHE A C 1
ATOM 1756 O O . PHE A 1 242 ? -0.193 12.768 10.460 1.00 67.94 242 PHE A O 1
ATOM 1763 N N . LEU A 1 243 ? -1.325 14.669 10.845 1.00 65.94 243 LEU A N 1
ATOM 1764 C CA . LEU A 1 243 ? -2.100 14.631 9.625 1.00 65.94 243 LEU A CA 1
ATOM 1765 C C . LEU A 1 243 ? -1.396 15.564 8.637 1.00 65.94 243 LEU A C 1
ATOM 1767 O O . LEU A 1 243 ? -1.007 16.675 9.002 1.00 65.94 243 LEU A O 1
ATOM 1771 N N . THR A 1 244 ? -1.191 15.101 7.411 1.00 65.06 244 THR A N 1
ATOM 1772 C CA . THR A 1 244 ? -0.988 16.006 6.280 1.00 65.06 244 THR A CA 1
ATOM 1773 C C . THR A 1 244 ? -2.125 15.851 5.300 1.00 65.06 244 THR A C 1
ATOM 1775 O O . THR A 1 244 ? -2.825 14.845 5.351 1.00 65.06 244 THR A O 1
ATOM 1778 N N . ASP A 1 245 ? -2.334 16.831 4.441 1.00 62.75 245 ASP A N 1
ATOM 1779 C CA . ASP A 1 245 ? -3.176 16.627 3.272 1.00 62.75 245 ASP A CA 1
ATOM 1780 C C . ASP A 1 245 ? -2.374 16.070 2.076 1.00 62.75 245 ASP A C 1
ATOM 1782 O O . ASP A 1 245 ? -1.156 15.866 2.144 1.00 62.75 245 ASP A O 1
ATOM 1786 N N . GLU A 1 246 ? -3.045 15.833 0.952 1.00 59.25 246 GLU A N 1
ATOM 1787 C CA . GLU A 1 246 ? -2.429 15.399 -0.312 1.00 59.25 246 GLU A CA 1
ATOM 1788 C C . GLU A 1 246 ? -1.431 16.408 -0.910 1.00 59.25 246 GLU A C 1
ATOM 1790 O O . GLU A 1 246 ? -0.578 16.046 -1.728 1.00 59.25 246 GLU A O 1
ATOM 1795 N N . PHE A 1 247 ? -1.489 17.664 -0.462 1.00 61.84 247 PHE A N 1
ATOM 1796 C CA . PHE A 1 247 ? -0.543 18.732 -0.780 1.00 61.84 247 PHE A CA 1
ATOM 1797 C C . PHE A 1 247 ? 0.562 18.860 0.282 1.00 61.84 247 PHE A C 1
ATOM 1799 O O . PHE A 1 247 ? 1.399 19.759 0.210 1.00 61.84 247 PHE A O 1
ATOM 1806 N N . GLY A 1 248 ? 0.602 17.941 1.252 1.00 59.62 248 GLY A N 1
ATOM 1807 C CA . GLY A 1 248 ? 1.533 17.876 2.371 1.00 59.62 248 GLY A CA 1
ATOM 1808 C C . GLY A 1 248 ? 1.511 19.086 3.310 1.00 59.62 248 GLY A C 1
ATOM 1809 O O . GLY A 1 248 ? 2.510 19.318 4.005 1.00 59.62 248 GLY A O 1
ATOM 1810 N N . GLU A 1 249 ? 0.403 19.828 3.355 1.00 64.38 249 GLU A N 1
ATOM 1811 C CA . GLU A 1 249 ? 0.114 20.808 4.400 1.00 64.38 249 GLU A CA 1
ATOM 1812 C C . GLU A 1 249 ? -0.082 20.077 5.733 1.00 64.38 249 GLU A C 1
ATOM 1814 O O . GLU A 1 249 ? -0.767 19.062 5.809 1.00 64.38 249 GLU A O 1
ATOM 1819 N N . LEU A 1 250 ? 0.574 20.556 6.792 1.00 64.75 250 LEU A N 1
ATOM 1820 C CA . LEU A 1 250 ? 0.538 19.932 8.114 1.00 64.75 250 LEU A CA 1
ATOM 1821 C C . LEU A 1 250 ? -0.649 20.421 8.936 1.00 64.75 250 LEU A C 1
ATOM 1823 O O . LEU A 1 250 ? -0.800 21.622 9.152 1.00 64.75 250 LEU A O 1
ATOM 1827 N N . PHE A 1 251 ? -1.386 19.482 9.519 1.00 63.06 251 PHE A N 1
ATOM 1828 C CA . PHE A 1 251 ? -2.361 19.757 10.569 1.00 63.06 251 PHE A CA 1
ATOM 1829 C C . PHE A 1 251 ? -1.768 19.527 11.968 1.00 63.06 251 PHE A C 1
ATOM 1831 O O . PHE A 1 251 ? -0.665 18.993 12.134 1.00 63.06 251 PHE A O 1
ATOM 1838 N N . GLU A 1 252 ? -2.523 19.944 12.989 1.00 65.69 252 GLU A N 1
ATOM 1839 C CA . GLU A 1 252 ? -2.176 19.767 14.402 1.00 65.69 252 GLU A CA 1
ATOM 1840 C C . GLU A 1 252 ? -1.868 18.291 14.735 1.00 65.69 252 GLU A C 1
ATOM 1842 O O . GLU A 1 252 ? -2.495 17.380 14.181 1.00 65.69 252 GLU A O 1
ATOM 1847 N N . PRO A 1 253 ? -0.909 18.027 15.643 1.00 67.81 253 PRO A N 1
ATOM 1848 C CA . PRO A 1 253 ? -0.607 16.670 16.069 1.00 67.81 253 PRO A CA 1
ATOM 1849 C C . PRO A 1 253 ? -1.834 16.032 16.725 1.00 67.81 253 PRO A C 1
ATOM 1851 O O . PRO A 1 253 ? -2.580 16.699 17.444 1.00 67.81 253 PRO A O 1
ATOM 1854 N N . ILE A 1 254 ? -2.002 14.726 16.531 1.00 69.81 254 ILE A N 1
ATOM 1855 C CA . ILE A 1 254 ? -3.058 13.938 17.178 1.00 69.81 254 ILE A CA 1
ATOM 1856 C C . ILE A 1 254 ? -2.464 12.980 18.209 1.00 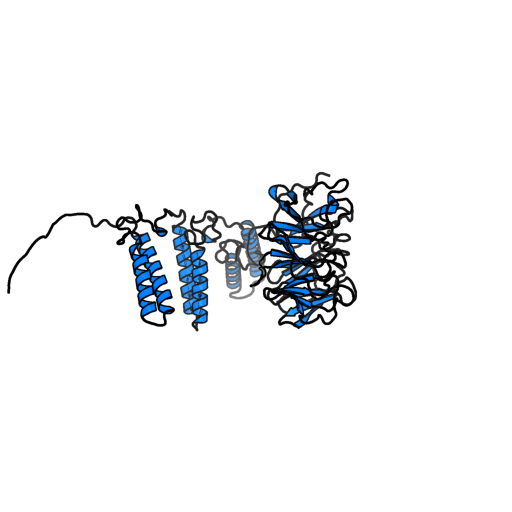69.81 254 ILE A C 1
ATOM 1858 O O . ILE A 1 254 ? -1.356 12.458 18.048 1.00 69.81 254 ILE A O 1
ATOM 1862 N N . GLU A 1 255 ? -3.199 12.736 19.290 1.00 72.62 255 GLU A N 1
ATOM 1863 C CA . GLU A 1 255 ? -2.807 11.770 20.311 1.00 72.62 255 GLU A CA 1
ATOM 1864 C C . GLU A 1 255 ? -3.434 10.402 20.020 1.00 72.62 255 GLU A C 1
ATOM 1866 O O . GLU A 1 255 ? -4.656 10.251 19.988 1.00 72.62 255 GLU A O 1
ATOM 1871 N N . ILE A 1 256 ? -2.587 9.387 19.825 1.00 75.62 256 ILE A N 1
ATOM 1872 C CA . ILE A 1 256 ? -3.012 7.991 19.691 1.00 75.62 256 ILE A CA 1
ATOM 1873 C C . ILE A 1 256 ? -2.495 7.184 20.879 1.00 75.62 256 ILE A C 1
ATOM 1875 O O . ILE A 1 256 ? -1.298 7.121 21.169 1.00 75.62 256 ILE A O 1
ATOM 1879 N N . THR A 1 257 ? -3.423 6.514 21.551 1.00 79.25 257 THR A N 1
ATOM 1880 C CA . THR A 1 257 ? -3.151 5.637 22.681 1.00 79.25 257 THR A CA 1
ATOM 1881 C C . THR A 1 257 ? -2.448 4.367 22.205 1.00 79.25 257 THR A C 1
ATOM 1883 O O . THR A 1 257 ? -2.946 3.622 21.360 1.00 79.25 257 THR A O 1
ATOM 1886 N N . LEU A 1 258 ? -1.288 4.076 22.790 1.00 77.38 258 LEU A N 1
ATOM 1887 C CA . LEU A 1 258 ? -0.541 2.845 22.539 1.00 77.38 258 LEU A CA 1
ATOM 1888 C C . LEU A 1 258 ? -0.682 1.871 23.717 1.00 77.38 258 LEU A C 1
ATOM 1890 O O . LEU A 1 258 ? -0.850 2.313 24.859 1.00 77.38 258 LEU A O 1
ATOM 1894 N N . PRO A 1 259 ? -0.560 0.549 23.487 1.00 74.50 259 PRO A N 1
ATOM 1895 C CA . PRO A 1 259 ? -0.517 -0.423 24.572 1.00 74.50 259 PRO A CA 1
ATOM 1896 C C . PRO A 1 259 ? 0.597 -0.060 25.564 1.00 74.50 259 PRO A C 1
ATOM 1898 O O . PRO A 1 259 ? 1.730 0.221 25.169 1.00 74.50 259 PRO A O 1
ATOM 1901 N N . SER A 1 260 ? 0.281 -0.049 26.859 1.00 62.16 260 SER A N 1
ATOM 1902 C CA . SER A 1 260 ? 1.214 0.349 27.910 1.00 62.16 260 SER A CA 1
ATOM 1903 C C . SER A 1 260 ? 2.342 -0.672 28.072 1.00 62.16 260 SER A C 1
ATOM 1905 O O . SER A 1 260 ? 2.190 -1.701 28.726 1.00 62.16 260 SER A O 1
ATOM 1907 N N . SER A 1 261 ? 3.512 -0.363 27.517 1.00 51.47 261 SER A N 1
ATOM 1908 C CA . SER A 1 261 ? 4.760 -1.035 27.866 1.00 51.47 261 SER A CA 1
ATOM 1909 C C . SER A 1 261 ? 5.427 -0.269 29.011 1.00 51.47 261 SER A C 1
ATOM 1911 O O . SER A 1 261 ? 5.542 0.962 28.996 1.00 51.47 261 SER A O 1
ATOM 1913 N N . GLY A 1 262 ? 5.807 -0.976 30.077 1.00 48.09 262 GLY A N 1
ATOM 1914 C CA . GLY A 1 262 ? 6.474 -0.373 31.230 1.00 48.09 262 GLY A CA 1
ATOM 1915 C C . GLY A 1 262 ? 7.643 0.518 30.790 1.00 48.09 262 GLY A C 1
ATOM 1916 O O . GLY A 1 262 ? 8.543 0.077 30.082 1.00 48.09 262 GLY A O 1
ATOM 1917 N N . SER A 1 263 ? 7.623 1.787 31.205 1.00 42.69 263 SER A N 1
ATOM 1918 C CA . SER A 1 263 ? 8.661 2.791 30.920 1.00 42.69 263 SER A CA 1
ATOM 1919 C C . SER A 1 263 ? 9.047 2.959 29.436 1.00 42.69 263 SER A C 1
ATOM 1921 O O . SER A 1 263 ? 10.230 2.996 29.120 1.00 42.69 263 SER A O 1
ATOM 1923 N N . SER A 1 264 ? 8.065 3.046 28.528 1.00 50.16 264 SER A N 1
ATOM 1924 C CA . SER A 1 264 ? 8.014 3.888 27.303 1.00 50.16 264 SER A CA 1
ATOM 1925 C C . SER A 1 264 ? 7.118 3.225 26.244 1.00 50.16 264 SER A C 1
ATOM 1927 O O . SER A 1 264 ? 7.594 2.541 25.335 1.00 50.16 264 SER A O 1
ATOM 1929 N N . SER A 1 265 ? 5.807 3.473 26.339 1.00 48.69 265 SER A N 1
ATOM 1930 C CA . SER A 1 265 ? 4.767 3.063 25.370 1.00 48.69 265 SER A CA 1
ATOM 1931 C C . SER A 1 265 ? 5.121 3.391 23.909 1.00 48.69 265 SER A C 1
ATOM 1933 O O . SER A 1 265 ? 4.719 2.690 22.987 1.00 48.69 265 SER A O 1
ATOM 1935 N N . TYR A 1 266 ? 5.961 4.403 23.702 1.00 54.34 266 TYR A N 1
ATOM 1936 C CA . TYR A 1 266 ? 6.455 4.893 22.414 1.00 54.34 266 TYR A CA 1
ATOM 1937 C C . TYR A 1 266 ? 7.419 3.946 21.670 1.00 54.34 266 TYR A C 1
ATOM 1939 O O . TYR A 1 266 ? 7.728 4.168 20.502 1.00 54.34 266 TYR A O 1
ATOM 1947 N N . THR A 1 267 ? 7.888 2.870 22.312 1.00 60.25 267 THR A N 1
ATOM 1948 C CA . THR A 1 267 ? 8.725 1.834 21.670 1.00 60.25 267 THR A CA 1
ATOM 1949 C C . THR A 1 267 ? 7.923 0.836 20.836 1.00 60.25 267 THR A C 1
ATOM 1951 O O . THR A 1 267 ? 8.487 0.156 19.986 1.00 60.25 267 THR A O 1
ATOM 1954 N N . VAL A 1 268 ? 6.608 0.752 21.052 1.00 69.00 268 VAL A N 1
ATOM 1955 C CA . VAL A 1 268 ? 5.769 -0.336 20.531 1.00 69.00 268 VAL A CA 1
ATOM 1956 C C . VAL A 1 268 ? 5.630 -0.317 19.005 1.00 69.00 268 VAL A C 1
ATOM 1958 O O . VAL A 1 268 ? 5.586 -1.383 18.397 1.00 69.00 268 VAL A O 1
ATOM 1961 N N . LEU A 1 269 ? 5.587 0.870 18.396 1.00 74.25 269 LEU A N 1
ATOM 1962 C CA . LEU A 1 269 ? 5.464 1.055 16.943 1.00 74.25 269 LEU A CA 1
ATOM 1963 C C . LEU A 1 269 ? 6.807 1.299 16.242 1.00 74.25 269 LEU A C 1
ATOM 1965 O O . LEU A 1 269 ? 6.864 1.379 15.016 1.00 74.25 269 LEU A O 1
ATOM 1969 N N . ASN A 1 270 ? 7.900 1.422 17.001 1.00 74.06 270 ASN A N 1
ATOM 1970 C CA . ASN A 1 270 ? 9.208 1.707 16.430 1.00 74.06 270 ASN A CA 1
ATOM 1971 C C . ASN A 1 270 ? 9.634 0.562 15.502 1.00 74.06 270 ASN A C 1
ATOM 1973 O O . ASN A 1 270 ? 9.740 -0.581 15.946 1.00 74.06 270 ASN A O 1
ATOM 1977 N N . SER A 1 271 ? 9.904 0.874 14.230 1.00 77.12 271 SER A N 1
ATOM 1978 C CA . SER A 1 271 ? 10.335 -0.097 13.213 1.00 77.12 271 SER A CA 1
ATOM 1979 C C . SER A 1 271 ? 9.402 -1.313 13.079 1.00 77.12 271 SER A C 1
ATOM 1981 O O . SER A 1 271 ? 9.832 -2.424 12.739 1.00 77.12 271 SER A O 1
ATOM 1983 N N . ALA A 1 272 ? 8.126 -1.134 13.421 1.00 82.31 272 ALA A N 1
ATOM 1984 C CA . ALA A 1 272 ? 7.088 -2.069 13.035 1.00 82.31 272 ALA A CA 1
ATOM 1985 C C . ALA A 1 272 ? 6.790 -1.880 11.541 1.00 82.31 272 ALA A C 1
ATOM 1987 O O . ALA A 1 272 ? 7.080 -0.834 10.960 1.00 82.31 272 ALA A O 1
ATOM 1988 N N . GLY A 1 273 ? 6.267 -2.916 10.897 1.00 83.75 273 GLY A N 1
ATOM 1989 C CA . GLY A 1 273 ? 5.728 -2.792 9.546 1.00 83.75 273 GLY A CA 1
ATOM 1990 C C . GLY A 1 273 ? 4.230 -2.535 9.616 1.00 83.75 273 GLY A C 1
ATOM 1991 O O . GLY A 1 273 ? 3.576 -2.989 10.554 1.00 83.75 273 GLY A O 1
ATOM 1992 N N . PHE A 1 274 ? 3.699 -1.806 8.644 1.00 84.06 274 PHE A N 1
ATOM 1993 C CA . PHE A 1 274 ? 2.310 -1.363 8.636 1.00 84.06 274 PHE A CA 1
ATOM 1994 C C . PHE A 1 274 ? 1.681 -1.669 7.294 1.00 84.06 274 PHE A C 1
ATOM 1996 O O . PHE A 1 274 ? 2.362 -1.640 6.271 1.00 84.06 274 PHE A O 1
ATOM 2003 N N . THR A 1 275 ? 0.391 -1.966 7.312 1.00 84.69 275 THR A N 1
ATOM 2004 C CA . THR A 1 275 ? -0.400 -2.099 6.096 1.00 84.69 275 THR A CA 1
ATOM 2005 C C . THR A 1 275 ? -1.882 -1.936 6.414 1.00 84.69 275 THR A C 1
ATOM 2007 O O . THR A 1 275 ? -2.295 -2.078 7.571 1.00 84.69 275 THR A O 1
ATOM 2010 N N . ILE A 1 276 ? -2.669 -1.649 5.384 1.00 84.06 276 ILE A N 1
ATOM 2011 C CA . ILE A 1 276 ? -4.123 -1.721 5.431 1.00 84.06 276 ILE A CA 1
ATOM 2012 C C . ILE A 1 276 ? -4.519 -3.092 4.899 1.00 84.06 276 ILE A C 1
ATOM 2014 O O . ILE A 1 276 ? -4.161 -3.453 3.783 1.00 84.06 276 ILE A O 1
ATOM 2018 N N . TYR A 1 277 ? -5.272 -3.850 5.683 1.00 87.38 277 TYR A N 1
ATOM 2019 C CA . TYR A 1 277 ? -5.806 -5.136 5.261 1.00 87.38 277 TYR A CA 1
ATOM 2020 C C . TYR A 1 277 ? -7.288 -5.203 5.601 1.00 87.38 277 TYR A C 1
ATOM 2022 O O . TYR A 1 277 ? -7.655 -4.989 6.755 1.00 87.38 277 TYR A O 1
ATOM 2030 N N . LYS A 1 278 ? -8.137 -5.477 4.600 1.00 84.19 278 LYS A N 1
ATOM 2031 C CA . LYS A 1 278 ? -9.606 -5.480 4.740 1.00 84.19 278 LYS A CA 1
ATOM 2032 C C . LYS A 1 278 ? -10.136 -4.193 5.387 1.00 84.19 278 LYS A C 1
ATOM 2034 O O . LYS A 1 278 ? -10.903 -4.246 6.341 1.00 84.19 278 LYS A O 1
ATOM 2039 N N . ASN A 1 279 ? -9.677 -3.049 4.874 1.00 78.75 279 ASN A N 1
ATOM 2040 C CA . ASN A 1 279 ? -10.013 -1.695 5.340 1.00 78.75 279 ASN A CA 1
ATOM 2041 C C . ASN A 1 279 ? -9.635 -1.402 6.801 1.00 78.75 279 ASN A C 1
ATOM 2043 O O . ASN A 1 279 ? -10.139 -0.463 7.410 1.00 78.75 279 ASN A O 1
ATOM 2047 N N . GLU A 1 280 ? -8.721 -2.180 7.377 1.00 84.88 280 GLU A N 1
ATOM 2048 C CA . GLU A 1 280 ? -8.269 -2.005 8.752 1.00 84.88 280 GLU A CA 1
ATOM 2049 C C . GLU A 1 280 ? -6.752 -1.833 8.799 1.00 84.88 280 GLU A C 1
ATOM 2051 O O . GLU A 1 280 ? -6.002 -2.534 8.118 1.00 84.88 280 GLU A O 1
ATOM 2056 N N . VAL A 1 281 ? -6.281 -0.903 9.630 1.00 86.00 281 VAL A N 1
ATOM 2057 C CA . VAL A 1 281 ? -4.849 -0.623 9.767 1.00 86.00 281 VAL A CA 1
ATOM 2058 C C . VAL A 1 281 ? -4.232 -1.582 10.777 1.00 86.00 281 VAL A C 1
ATOM 2060 O O . VAL A 1 281 ? -4.599 -1.602 11.958 1.00 86.00 281 VAL A O 1
ATOM 2063 N N . TYR A 1 282 ? -3.238 -2.337 10.319 1.00 89.62 282 TYR A N 1
ATOM 2064 C CA . TYR A 1 282 ? -2.482 -3.279 11.131 1.00 89.62 282 TYR A CA 1
ATOM 2065 C C . TYR A 1 282 ? -1.015 -2.875 11.250 1.00 89.62 282 TYR A C 1
ATOM 2067 O O . TYR A 1 282 ? -0.412 -2.308 10.340 1.00 89.62 282 TYR A O 1
ATOM 2075 N N . SER A 1 283 ? -0.424 -3.230 12.389 1.00 88.25 283 SER A N 1
ATOM 2076 C CA . SER A 1 283 ? 1.004 -3.111 12.658 1.00 88.25 283 SER A CA 1
ATOM 2077 C C . SER A 1 283 ? 1.580 -4.459 13.077 1.00 88.25 283 SER A C 1
ATOM 2079 O O . SER A 1 283 ? 0.982 -5.179 13.881 1.00 88.25 283 SER A O 1
ATOM 2081 N N . PHE A 1 284 ? 2.757 -4.788 12.554 1.00 89.62 284 PHE A N 1
ATOM 2082 C CA . PHE A 1 284 ? 3.419 -6.075 12.724 1.00 89.62 284 PHE A CA 1
ATOM 2083 C C . PHE A 1 284 ? 4.845 -5.893 13.245 1.00 89.62 284 PHE A C 1
ATOM 2085 O O . PHE A 1 284 ? 5.642 -5.129 12.696 1.00 89.62 284 PHE A O 1
ATOM 2092 N N . GLY A 1 285 ? 5.195 -6.657 14.278 1.00 87.06 285 GLY A N 1
ATOM 2093 C CA . GLY A 1 285 ? 6.542 -6.698 14.843 1.00 87.06 285 GLY A CA 1
ATOM 2094 C C . GLY A 1 285 ? 6.972 -5.393 15.518 1.00 87.06 285 GLY A C 1
ATOM 2095 O O . GLY A 1 285 ? 6.201 -4.799 16.269 1.00 87.06 285 GLY A O 1
ATOM 2096 N N . GLY A 1 286 ? 8.233 -4.999 15.321 1.00 79.94 286 GLY A N 1
ATOM 2097 C CA . GLY A 1 286 ? 8.809 -3.766 15.871 1.00 79.94 286 GLY A CA 1
ATOM 2098 C C . GLY A 1 286 ? 10.004 -3.975 16.804 1.00 79.94 286 GLY A C 1
ATOM 2099 O O . GLY A 1 286 ? 10.400 -5.098 17.134 1.00 79.94 286 GLY A O 1
ATOM 2100 N N . TYR A 1 287 ? 10.614 -2.869 17.229 1.00 73.69 287 TYR A N 1
ATOM 2101 C CA . TYR A 1 287 ? 11.760 -2.849 18.130 1.00 73.69 287 TYR A CA 1
ATOM 2102 C C . TYR A 1 287 ? 11.315 -2.956 19.588 1.00 73.69 287 TYR A C 1
ATOM 2104 O O . TYR A 1 287 ? 10.772 -2.019 20.163 1.00 73.69 287 TYR A O 1
ATOM 2112 N N . ALA A 1 288 ? 11.600 -4.082 20.235 1.00 61.72 288 ALA A N 1
ATOM 2113 C CA . ALA A 1 288 ? 11.355 -4.229 21.662 1.00 61.72 288 ALA A CA 1
ATOM 2114 C C . ALA A 1 288 ? 12.664 -4.215 22.452 1.00 61.72 288 ALA A C 1
ATOM 2116 O O . ALA A 1 288 ? 13.427 -5.181 22.416 1.00 61.72 288 ALA A O 1
ATOM 2117 N N . SER A 1 289 ? 12.912 -3.140 23.201 1.00 51.06 289 SER A N 1
ATOM 2118 C CA . SER A 1 289 ? 14.026 -3.093 24.159 1.00 51.06 289 SER A CA 1
ATOM 2119 C C . SER A 1 289 ? 13.688 -3.734 25.511 1.00 51.06 289 SER A C 1
ATOM 2121 O O . SER A 1 289 ? 14.599 -4.010 26.284 1.00 51.06 289 SER A O 1
ATOM 2123 N N . TYR A 1 290 ? 12.413 -3.994 25.826 1.00 45.34 290 TYR A N 1
ATOM 2124 C CA . TYR A 1 290 ? 12.008 -4.340 27.194 1.00 45.34 290 TYR A CA 1
ATOM 2125 C C . TYR A 1 290 ? 10.789 -5.274 27.252 1.00 45.34 290 TYR A C 1
ATOM 2127 O O . TYR A 1 290 ? 9.677 -4.842 27.520 1.00 45.34 290 TYR A O 1
ATOM 2135 N N . GLY A 1 291 ? 11.003 -6.576 27.041 1.00 45.12 291 GLY A N 1
ATOM 2136 C CA . GLY A 1 291 ? 10.057 -7.632 27.446 1.00 45.12 291 GLY A CA 1
ATOM 2137 C C . GLY A 1 291 ? 8.826 -7.860 26.559 1.00 45.12 291 GLY A C 1
ATOM 2138 O O . GLY A 1 291 ? 8.242 -8.937 26.641 1.00 45.12 291 GLY A O 1
ATOM 2139 N N . ASP A 1 292 ? 8.472 -6.925 25.681 1.00 54.72 292 ASP A N 1
ATOM 2140 C CA . ASP A 1 292 ? 7.391 -7.120 24.712 1.00 54.72 292 ASP A CA 1
ATOM 2141 C C . ASP A 1 292 ? 7.887 -7.834 23.442 1.00 54.72 292 ASP A C 1
ATOM 2143 O O . ASP A 1 292 ? 9.005 -7.618 22.981 1.00 54.72 292 ASP A O 1
ATOM 2147 N N . ALA A 1 293 ? 7.075 -8.695 22.833 1.00 60.72 293 ALA A N 1
ATOM 2148 C CA . ALA A 1 293 ? 7.543 -9.547 21.741 1.00 60.72 293 ALA A CA 1
ATOM 2149 C C . ALA A 1 293 ? 7.682 -8.790 20.399 1.00 60.72 293 ALA A C 1
ATOM 2151 O O . ALA A 1 293 ? 6.801 -8.020 20.006 1.00 60.72 293 ALA A O 1
ATOM 2152 N N . LYS A 1 294 ? 8.759 -9.063 19.644 1.00 72.94 294 LYS A N 1
ATOM 2153 C CA . LYS A 1 294 ? 8.942 -8.656 18.227 1.00 72.94 294 LYS A CA 1
ATOM 2154 C C . LYS A 1 294 ? 8.012 -9.411 17.263 1.00 72.94 294 LYS A C 1
ATOM 2156 O O . LYS A 1 294 ? 8.151 -9.321 16.047 1.00 72.94 294 LYS A O 1
ATOM 2161 N N . THR A 1 295 ? 7.082 -10.176 17.820 1.00 85.00 295 THR A N 1
ATOM 2162 C CA . THR A 1 295 ? 6.077 -10.970 17.123 1.00 85.00 295 THR A CA 1
ATOM 2163 C C . THR A 1 295 ? 4.675 -10.369 17.229 1.00 85.00 295 THR A C 1
ATOM 2165 O O . THR A 1 295 ? 3.699 -10.999 16.835 1.00 85.00 295 THR A O 1
ATOM 2168 N N . ARG A 1 296 ? 4.523 -9.182 17.825 1.00 87.88 296 ARG A N 1
ATOM 2169 C CA . ARG A 1 296 ? 3.203 -8.590 18.067 1.00 87.88 296 ARG A CA 1
ATOM 2170 C C . ARG A 1 296 ? 2.464 -8.279 16.767 1.00 87.88 296 ARG A C 1
ATOM 2172 O O . ARG A 1 296 ? 3.086 -7.943 15.760 1.00 87.88 296 ARG A O 1
ATOM 2179 N N . ILE A 1 297 ? 1.140 -8.327 16.853 1.00 91.44 297 ILE A N 1
ATOM 2180 C CA . ILE A 1 297 ? 0.229 -7.772 15.857 1.00 91.44 297 ILE A CA 1
ATOM 2181 C C . ILE A 1 297 ? -0.709 -6.822 16.597 1.00 91.44 297 ILE A C 1
ATOM 2183 O O . ILE A 1 297 ? -1.294 -7.188 17.626 1.00 91.44 297 ILE A O 1
ATOM 2187 N N . LEU A 1 298 ? -0.800 -5.593 16.103 1.00 89.19 298 LEU A N 1
ATOM 2188 C CA . LEU A 1 298 ? -1.689 -4.558 16.613 1.00 89.19 298 LEU A CA 1
ATOM 2189 C C . LEU A 1 298 ? -2.648 -4.132 15.509 1.00 89.19 298 LEU A C 1
ATOM 2191 O O . LEU A 1 298 ? -2.275 -4.122 14.340 1.00 89.19 298 LEU A O 1
ATOM 2195 N N . LYS A 1 299 ? -3.851 -3.737 15.904 1.00 91.12 299 LYS A N 1
ATOM 2196 C CA . LYS A 1 299 ? -4.848 -3.109 15.042 1.00 91.12 299 LYS A CA 1
ATOM 2197 C C . LYS A 1 299 ? -5.151 -1.717 15.569 1.00 91.12 299 LYS A C 1
ATOM 2199 O O . LYS A 1 299 ? -5.214 -1.531 16.790 1.00 91.12 299 LYS A O 1
ATOM 2204 N N . PHE A 1 300 ? -5.306 -0.765 14.661 1.00 85.88 300 PHE A N 1
ATOM 2205 C CA . PHE A 1 300 ? -5.779 0.572 14.984 1.00 85.88 300 PHE A CA 1
ATOM 2206 C C . PHE A 1 300 ? -7.307 0.585 15.102 1.00 85.88 300 PHE A C 1
ATOM 2208 O O . PHE A 1 300 ? -8.002 -0.005 14.278 1.00 85.88 300 PHE A O 1
ATOM 2215 N N . TYR A 1 301 ? -7.814 1.260 16.129 1.00 86.00 301 TYR A N 1
ATOM 2216 C CA . TYR A 1 301 ? -9.234 1.485 16.379 1.00 86.00 301 TYR A CA 1
ATOM 2217 C C . TYR A 1 301 ? -9.480 2.998 16.328 1.00 86.00 301 TYR A C 1
ATOM 2219 O O . TYR A 1 301 ? -9.187 3.670 17.323 1.00 86.00 301 TYR A O 1
ATOM 2227 N N . PRO A 1 302 ? -9.961 3.538 15.191 1.00 78.25 302 PRO A N 1
ATOM 2228 C CA . PRO A 1 302 ? -10.145 4.977 14.991 1.00 78.25 302 PRO A CA 1
ATOM 2229 C C . PRO A 1 302 ? -11.045 5.627 16.047 1.00 78.25 302 PRO A C 1
ATOM 2231 O O . PRO A 1 302 ? -10.649 6.625 16.638 1.00 78.25 302 PRO A O 1
ATOM 2234 N N . ASP A 1 303 ? -12.181 5.000 16.375 1.00 80.88 303 ASP A N 1
ATOM 2235 C CA . ASP A 1 303 ? -13.151 5.506 17.368 1.00 80.88 303 ASP A CA 1
ATOM 2236 C C . ASP A 1 303 ? -12.571 5.648 18.779 1.00 80.88 303 ASP A C 1
ATOM 2238 O O . ASP A 1 303 ? -13.076 6.393 19.618 1.00 80.88 303 ASP A O 1
ATOM 2242 N N . GLU A 1 304 ? -11.513 4.894 19.062 1.00 83.88 304 GLU A N 1
ATOM 2243 C CA . GLU A 1 304 ? -10.835 4.894 20.351 1.00 83.88 304 GLU A CA 1
ATOM 2244 C C . GLU A 1 304 ? -9.482 5.602 20.296 1.00 83.88 304 GLU A C 1
ATOM 2246 O O . GLU A 1 304 ? -8.795 5.679 21.317 1.00 83.88 304 GLU A O 1
ATOM 2251 N N . CYS A 1 305 ? -9.074 6.075 19.113 1.00 79.00 305 CYS A N 1
ATOM 2252 C CA . CYS A 1 305 ? -7.756 6.638 18.855 1.00 79.00 305 CYS A CA 1
ATOM 2253 C C . CYS A 1 305 ? -6.644 5.769 19.441 1.00 79.00 305 CYS A C 1
ATOM 2255 O O . CYS A 1 305 ? -5.770 6.263 20.151 1.00 79.00 305 CYS A O 1
ATOM 2257 N N . ALA A 1 306 ? -6.699 4.452 19.215 1.00 83.00 306 ALA A N 1
ATOM 2258 C CA . ALA A 1 306 ? -5.831 3.517 19.923 1.00 83.00 306 ALA A CA 1
ATOM 2259 C C . ALA A 1 306 ? -5.350 2.345 19.069 1.00 83.00 306 ALA A C 1
ATOM 2261 O O . ALA A 1 306 ? -6.119 1.728 18.337 1.00 83.00 306 ALA A O 1
ATOM 2262 N N . PHE A 1 307 ? -4.089 1.950 19.257 1.00 84.50 307 PHE A N 1
ATOM 2263 C CA . PHE A 1 307 ? -3.615 0.633 18.836 1.00 84.50 307 PHE A CA 1
ATOM 2264 C C . PHE A 1 307 ? -3.838 -0.390 19.948 1.00 84.50 307 PHE A C 1
ATOM 2266 O O . PHE A 1 307 ? -3.449 -0.175 21.097 1.00 84.50 307 PHE A O 1
ATOM 2273 N N . LYS A 1 308 ? -4.406 -1.548 19.605 1.00 88.19 308 LYS A N 1
ATOM 2274 C CA . LYS A 1 308 ? -4.606 -2.660 20.547 1.00 88.19 308 LYS A CA 1
ATOM 2275 C C . LYS A 1 308 ? -4.130 -3.977 19.956 1.00 88.19 308 LYS A C 1
ATOM 2277 O O . LYS A 1 308 ? -4.142 -4.170 18.744 1.00 88.19 308 LYS A O 1
ATOM 2282 N N . SER A 1 309 ? -3.721 -4.903 20.822 1.00 89.00 309 SER A N 1
ATOM 2283 C CA . SER A 1 309 ? -3.352 -6.255 20.395 1.00 89.00 309 SER A CA 1
ATOM 2284 C C . SER A 1 309 ? -4.582 -7.050 19.961 1.00 89.00 309 SER A C 1
ATOM 2286 O O . SER A 1 309 ? -5.619 -6.995 20.618 1.00 89.00 309 SER A O 1
ATOM 2288 N N . VAL A 1 310 ? -4.439 -7.822 18.884 1.00 90.25 310 VAL A N 1
ATOM 2289 C CA . VAL A 1 310 ? -5.516 -8.635 18.290 1.00 90.25 310 VAL A CA 1
ATOM 2290 C C . VAL A 1 310 ? -5.546 -10.087 18.790 1.00 90.25 310 VAL A C 1
ATOM 2292 O O . VAL A 1 310 ? -6.236 -10.929 18.233 1.00 90.25 310 VAL A O 1
ATOM 2295 N N . GLY A 1 311 ? -4.787 -10.420 19.842 1.00 88.19 311 GLY A N 1
ATOM 2296 C CA . GLY A 1 311 ? -4.784 -11.763 20.447 1.00 88.19 311 GLY A CA 1
ATOM 2297 C C . GLY A 1 311 ? -4.055 -12.848 19.640 1.00 88.19 311 GLY A C 1
ATOM 2298 O O . GLY A 1 311 ? -3.896 -13.968 20.123 1.00 88.19 311 GLY A O 1
ATOM 2299 N N . VAL A 1 312 ? -3.550 -12.509 18.454 1.00 92.62 312 VAL A N 1
ATOM 2300 C CA . VAL A 1 312 ? -2.677 -13.336 17.614 1.00 92.62 312 VAL A CA 1
ATOM 2301 C C . VAL A 1 312 ? -1.308 -12.671 17.464 1.00 92.62 312 VAL A C 1
ATOM 2303 O O . VAL A 1 312 ? -1.155 -11.459 17.613 1.00 92.62 312 VAL A O 1
ATOM 2306 N N . SER A 1 313 ? -0.283 -13.489 17.235 1.00 91.81 313 SER A N 1
ATOM 2307 C CA . SER A 1 313 ? 1.104 -13.054 17.076 1.00 91.81 313 SER A CA 1
ATOM 2308 C C . SER A 1 313 ? 1.766 -13.767 15.902 1.00 91.81 313 SER A C 1
ATOM 2310 O O . SER A 1 313 ? 1.358 -14.858 15.494 1.00 91.81 313 SER A O 1
ATOM 2312 N N . LEU A 1 314 ? 2.797 -13.133 15.356 1.00 91.38 314 LEU A N 1
ATOM 2313 C CA . LEU A 1 314 ? 3.732 -13.746 14.427 1.00 91.38 314 LEU A CA 1
ATOM 2314 C C . LEU A 1 314 ? 4.435 -14.928 15.105 1.00 91.38 314 LEU A C 1
ATOM 2316 O O . LEU A 1 314 ? 4.649 -14.965 16.319 1.00 91.38 314 LEU A O 1
ATOM 2320 N N . LYS A 1 315 ? 4.837 -15.904 14.307 1.00 90.38 315 LYS A N 1
ATOM 2321 C CA . LYS A 1 315 ? 5.624 -17.052 14.760 1.00 90.38 315 LYS A CA 1
ATOM 2322 C C . LYS A 1 315 ? 7.102 -16.696 14.893 1.00 90.38 315 LYS A C 1
ATOM 2324 O O . LYS A 1 315 ? 7.836 -17.414 15.576 1.00 90.38 315 LYS A O 1
ATOM 2329 N N . ARG A 1 316 ? 7.549 -15.615 14.249 1.00 87.75 316 ARG A N 1
ATOM 2330 C CA . ARG A 1 316 ? 8.939 -15.150 14.227 1.00 87.75 316 ARG A CA 1
ATOM 2331 C C . ARG A 1 316 ? 9.024 -13.642 14.388 1.00 87.75 316 ARG A C 1
ATOM 2333 O O . ARG A 1 316 ? 8.103 -12.899 14.064 1.00 87.75 316 ARG A O 1
ATOM 2340 N N . ASP A 1 317 ? 10.180 -13.210 14.875 1.00 86.94 317 ASP A N 1
ATOM 2341 C CA . ASP A 1 317 ? 10.498 -11.800 15.039 1.00 86.94 317 ASP A CA 1
ATOM 2342 C C . ASP A 1 317 ? 10.503 -11.077 13.688 1.00 86.94 317 ASP A C 1
ATOM 2344 O O . ASP A 1 317 ? 11.205 -11.486 12.753 1.00 86.94 317 ASP A O 1
ATOM 2348 N N . TYR A 1 318 ? 9.790 -9.955 13.635 1.00 88.00 318 TYR A N 1
ATOM 2349 C CA . TYR A 1 318 ? 9.758 -9.059 12.490 1.00 88.00 318 TYR A CA 1
ATOM 2350 C C . TYR A 1 318 ? 10.225 -7.649 12.867 1.00 88.00 318 TYR A C 1
ATOM 2352 O O . TYR A 1 318 ? 9.934 -7.138 13.951 1.00 88.00 318 TYR A O 1
ATOM 2360 N N . TYR A 1 319 ? 10.970 -7.029 11.953 1.00 85.12 319 TYR A N 1
ATOM 2361 C CA . TYR A 1 319 ? 11.554 -5.700 12.106 1.00 85.12 319 TYR A CA 1
ATOM 2362 C C . TYR A 1 319 ? 11.672 -5.047 10.728 1.00 85.12 319 TYR A C 1
ATOM 2364 O O . TYR A 1 319 ? 12.365 -5.593 9.864 1.00 85.12 319 TYR A O 1
ATOM 2372 N N . SER A 1 320 ? 11.017 -3.905 10.517 1.00 81.81 320 SER A N 1
ATOM 2373 C CA . SER A 1 320 ? 10.845 -3.313 9.182 1.00 81.81 320 SER A CA 1
ATOM 2374 C C . SER A 1 320 ? 12.146 -2.855 8.521 1.00 81.81 320 SER A C 1
ATOM 2376 O O . SER A 1 320 ? 12.207 -2.796 7.305 1.00 81.81 320 SER A O 1
ATOM 2378 N N . ASN A 1 321 ? 13.234 -2.623 9.265 1.00 81.12 321 ASN A N 1
ATOM 2379 C CA . ASN A 1 321 ? 14.520 -2.281 8.633 1.00 81.12 321 ASN A CA 1
ATOM 2380 C C . ASN A 1 321 ? 15.119 -3.448 7.827 1.00 81.12 321 ASN A C 1
ATOM 2382 O O . ASN A 1 321 ? 16.047 -3.241 7.044 1.00 81.12 321 ASN A O 1
ATOM 2386 N N . TYR A 1 322 ? 14.685 -4.679 8.109 1.00 84.38 322 TYR A N 1
ATOM 2387 C CA . TYR A 1 322 ? 15.191 -5.892 7.467 1.00 84.38 322 TYR A CA 1
ATOM 2388 C C . TYR A 1 322 ? 14.104 -6.669 6.735 1.00 84.38 322 TYR A C 1
ATOM 2390 O O . TYR A 1 322 ? 14.427 -7.367 5.777 1.00 84.38 322 TYR A O 1
ATOM 2398 N N . GLY A 1 323 ? 12.863 -6.573 7.200 1.00 88.25 323 GLY A N 1
ATOM 2399 C CA . GLY A 1 323 ? 11.736 -7.273 6.620 1.00 88.25 323 GLY A CA 1
ATOM 2400 C C . GLY A 1 323 ? 10.929 -6.419 5.661 1.00 88.25 323 GLY A C 1
ATOM 2401 O O . GLY A 1 323 ? 11.110 -5.210 5.571 1.00 88.25 323 GLY A O 1
ATOM 2402 N N . SER A 1 324 ? 10.022 -7.080 4.958 1.00 91.06 324 SER A N 1
ATOM 2403 C CA . SER A 1 324 ? 9.058 -6.435 4.078 1.00 91.06 324 SER A CA 1
ATOM 2404 C C . SER A 1 324 ? 7.664 -7.001 4.335 1.00 91.06 324 SER A C 1
ATOM 2406 O O . SER A 1 324 ? 7.526 -8.165 4.729 1.00 91.06 324 SER A O 1
ATOM 2408 N N . ILE A 1 325 ? 6.652 -6.155 4.160 1.00 92.12 325 ILE A N 1
ATOM 2409 C CA . ILE A 1 325 ? 5.238 -6.500 4.274 1.00 92.12 325 ILE A CA 1
ATOM 2410 C C . ILE A 1 325 ? 4.571 -6.116 2.971 1.00 92.12 325 ILE A C 1
ATOM 2412 O O . ILE A 1 325 ? 4.806 -5.011 2.500 1.00 92.12 325 ILE A O 1
ATOM 2416 N N . GLU A 1 326 ? 3.732 -7.004 2.451 1.00 93.00 326 GLU A N 1
ATOM 2417 C CA . GLU A 1 326 ? 2.883 -6.717 1.300 1.00 93.00 326 GLU A CA 1
ATOM 2418 C C . GLU A 1 326 ? 1.533 -7.419 1.470 1.00 93.00 326 GLU A C 1
ATOM 2420 O O . GLU A 1 326 ? 1.469 -8.543 1.983 1.00 93.00 326 GLU A O 1
ATOM 2425 N N . VAL A 1 327 ? 0.452 -6.758 1.062 1.00 91.69 327 VAL A N 1
ATOM 2426 C CA . VAL A 1 327 ? -0.870 -7.385 0.938 1.00 91.69 327 VAL A CA 1
ATOM 2427 C C . VAL A 1 327 ? -0.958 -8.021 -0.434 1.00 91.69 327 VAL A C 1
ATOM 2429 O O . VAL A 1 327 ? -0.604 -7.406 -1.434 1.00 91.69 327 VAL A O 1
ATOM 2432 N N . TRP A 1 328 ? -1.419 -9.263 -0.480 1.00 92.19 328 TRP A N 1
ATOM 2433 C CA . TRP A 1 328 ? -1.560 -9.985 -1.732 1.00 92.19 328 TRP A CA 1
ATOM 2434 C C . TRP A 1 328 ? -2.873 -10.747 -1.757 1.00 92.19 328 TRP A C 1
ATOM 2436 O O . TRP A 1 328 ? -3.193 -11.447 -0.795 1.00 92.19 328 TRP A O 1
ATOM 2446 N N . ASP A 1 329 ? -3.573 -10.650 -2.887 1.00 87.81 329 ASP A N 1
ATOM 2447 C CA . ASP A 1 329 ? -4.864 -11.304 -3.159 1.00 87.81 329 ASP A CA 1
ATOM 2448 C C . ASP A 1 329 ? -4.769 -12.833 -3.247 1.00 87.81 329 ASP A C 1
ATOM 2450 O O . ASP A 1 329 ? -5.770 -13.546 -3.309 1.00 87.81 329 ASP A O 1
ATOM 2454 N N . GLY A 1 330 ? -3.546 -13.355 -3.190 1.00 84.31 330 GLY A N 1
ATOM 2455 C CA . GLY A 1 330 ? -3.266 -14.771 -3.305 1.00 84.31 330 GLY A CA 1
ATOM 2456 C C . GLY A 1 330 ? -3.170 -15.232 -4.755 1.00 84.31 330 GLY A C 1
ATOM 2457 O O . GLY A 1 330 ? -3.391 -14.497 -5.716 1.00 84.31 330 GLY A O 1
ATOM 2458 N N . GLY A 1 331 ? -2.790 -16.492 -4.898 1.00 76.06 331 GLY A N 1
ATOM 2459 C CA . GLY A 1 331 ? -2.751 -17.226 -6.150 1.00 76.06 331 GLY A CA 1
ATOM 2460 C C . GLY A 1 331 ? -3.589 -18.495 -6.053 1.00 76.06 331 GLY A C 1
ATOM 2461 O O . GLY A 1 331 ? -4.296 -18.748 -5.081 1.00 76.06 331 GLY A O 1
ATOM 2462 N N . VAL A 1 332 ? -3.466 -19.361 -7.057 1.00 76.06 332 VAL A N 1
ATOM 2463 C CA . VAL A 1 332 ? -4.230 -20.621 -7.131 1.00 76.06 332 VAL A CA 1
ATOM 2464 C C . VAL A 1 332 ? -4.006 -21.521 -5.903 1.00 76.06 332 VAL A C 1
ATOM 2466 O O . VAL A 1 332 ? -4.894 -22.282 -5.521 1.00 76.06 332 VAL A O 1
ATOM 2469 N N . TRP A 1 333 ? -2.821 -21.448 -5.291 1.00 77.62 333 TRP A N 1
ATOM 2470 C CA . TRP A 1 333 ? -2.384 -22.368 -4.232 1.00 77.62 333 TRP A CA 1
ATOM 2471 C C . TRP A 1 333 ? -2.129 -21.707 -2.878 1.00 77.62 333 TRP A C 1
ATOM 2473 O O . TRP A 1 333 ? -2.033 -22.409 -1.873 1.00 77.62 333 TRP A O 1
ATOM 2483 N N . GLU A 1 334 ? -2.023 -20.384 -2.846 1.00 82.38 334 GLU A N 1
ATOM 2484 C CA . GLU A 1 334 ? -1.740 -19.606 -1.644 1.00 82.38 334 GLU A CA 1
ATOM 2485 C C . GLU A 1 334 ? -2.818 -18.534 -1.519 1.00 82.38 334 GLU A C 1
ATOM 2487 O O . GLU A 1 334 ? -3.023 -17.782 -2.463 1.00 82.38 334 GLU A O 1
ATOM 2492 N N . PRO A 1 335 ? -3.556 -18.470 -0.407 1.00 89.19 335 PRO A N 1
ATOM 2493 C CA . PRO A 1 335 ? -4.693 -17.573 -0.300 1.00 89.19 335 PRO A CA 1
ATOM 2494 C C . PRO A 1 335 ? -4.251 -16.136 -0.015 1.00 89.19 335 PRO A C 1
ATOM 2496 O O . PRO A 1 335 ? -3.112 -15.870 0.389 1.00 89.19 335 PRO A O 1
ATOM 2499 N N . GLU A 1 336 ? -5.214 -15.236 -0.160 1.00 93.12 336 GLU A N 1
ATOM 2500 C CA . GLU A 1 336 ? -5.108 -13.837 0.226 1.00 93.12 336 GLU A CA 1
ATOM 2501 C C . GLU A 1 336 ? -4.579 -13.662 1.661 1.00 93.12 336 GLU A C 1
ATOM 2503 O O . GLU A 1 336 ? -4.895 -14.432 2.581 1.00 93.12 336 GLU A O 1
ATOM 2508 N N . GLY A 1 337 ? -3.785 -12.616 1.867 1.00 94.69 337 GLY A N 1
ATOM 2509 C CA . GLY A 1 337 ? -3.469 -12.122 3.197 1.00 94.69 337 GLY A CA 1
ATOM 2510 C C . GLY A 1 337 ? -2.360 -11.083 3.204 1.00 94.69 337 GLY A C 1
ATOM 2511 O O . GLY A 1 337 ? -1.859 -10.647 2.169 1.00 94.69 337 GLY A O 1
ATOM 2512 N N . VAL A 1 338 ? -1.933 -10.730 4.412 1.00 96.69 338 VAL A N 1
ATOM 2513 C CA . VAL A 1 338 ? -0.730 -9.929 4.634 1.00 96.69 338 VAL A CA 1
ATOM 2514 C C . VAL A 1 338 ? 0.469 -10.863 4.688 1.00 96.69 338 VAL A C 1
ATOM 2516 O O . VAL A 1 338 ? 0.527 -11.736 5.554 1.00 96.69 338 VAL A O 1
ATOM 2519 N N . TYR A 1 339 ? 1.438 -10.674 3.801 1.00 95.94 339 TYR A N 1
ATOM 2520 C CA . TYR A 1 339 ? 2.673 -11.447 3.759 1.00 95.94 339 TYR A CA 1
ATOM 2521 C C . TYR A 1 339 ? 3.792 -10.664 4.434 1.00 95.94 339 TYR A C 1
ATOM 2523 O O . TYR A 1 339 ? 4.143 -9.569 4.015 1.00 95.94 339 TYR A O 1
ATOM 2531 N N . ILE A 1 340 ? 4.356 -11.241 5.492 1.00 95.25 340 ILE A N 1
ATOM 2532 C CA . ILE A 1 340 ? 5.390 -10.655 6.342 1.00 95.25 340 ILE A CA 1
ATOM 2533 C C . ILE A 1 340 ? 6.664 -11.483 6.184 1.00 95.25 340 ILE A C 1
ATOM 2535 O O . ILE A 1 340 ? 6.742 -12.623 6.650 1.00 95.25 340 ILE A O 1
ATOM 2539 N N . CYS A 1 341 ? 7.673 -10.920 5.525 1.00 94.25 341 CYS A N 1
ATOM 2540 C CA . CYS A 1 341 ? 8.863 -11.641 5.083 1.00 94.25 341 CYS A CA 1
ATOM 2541 C C . CYS A 1 341 ? 10.175 -11.030 5.598 1.00 94.25 341 CYS A C 1
ATOM 2543 O O . CYS A 1 341 ? 10.259 -9.847 5.912 1.00 94.25 341 CYS A O 1
ATOM 2545 N N . PHE A 1 342 ? 11.224 -11.857 5.633 1.00 91.62 342 PHE A N 1
ATOM 2546 C CA . PHE A 1 342 ? 12.638 -11.476 5.792 1.00 91.62 342 PHE A CA 1
ATOM 2547 C C . PHE A 1 342 ? 12.994 -10.823 7.142 1.00 91.62 342 PHE A C 1
ATOM 2549 O O . PHE A 1 342 ? 13.510 -9.717 7.216 1.00 91.62 342 PHE A O 1
ATOM 2556 N N . GLY A 1 343 ? 12.752 -11.528 8.250 1.00 83.00 343 GLY A N 1
ATOM 2557 C CA . GLY A 1 343 ? 12.982 -10.995 9.602 1.00 83.00 343 GLY A CA 1
ATOM 2558 C C . GLY A 1 343 ? 14.442 -10.623 9.947 1.00 83.00 343 GLY A C 1
ATOM 2559 O O . GLY A 1 343 ? 15.372 -10.732 9.154 1.00 83.00 343 GLY A O 1
ATOM 2560 N N . SER A 1 344 ? 14.675 -10.209 11.197 1.00 75.31 344 SER A N 1
ATOM 2561 C CA . SER A 1 344 ? 15.948 -9.587 11.613 1.00 75.31 344 SER A CA 1
ATOM 2562 C C . SER A 1 344 ? 17.133 -10.529 11.864 1.00 75.31 344 SER A C 1
ATOM 2564 O O . SER A 1 344 ? 18.241 -10.055 12.105 1.00 75.31 344 SER A O 1
ATOM 2566 N N . GLY A 1 345 ? 16.923 -11.845 11.908 1.00 77.56 345 GLY A N 1
ATOM 2567 C CA . GLY A 1 345 ? 17.945 -12.824 12.288 1.00 77.56 345 GLY A CA 1
ATOM 2568 C C . GLY A 1 345 ? 18.355 -13.710 11.119 1.00 77.56 345 GLY A C 1
ATOM 2569 O O . GLY A 1 345 ? 17.563 -13.965 10.222 1.00 77.56 345 GLY A O 1
ATOM 2570 N N . SER A 1 346 ? 19.569 -14.262 11.143 1.00 80.25 346 SER A N 1
ATOM 2571 C CA . SER A 1 346 ? 20.073 -15.105 10.044 1.00 80.25 346 SER A CA 1
ATOM 2572 C C . SER A 1 346 ? 19.203 -16.325 9.723 1.00 80.25 346 SER A C 1
ATOM 2574 O O . SER A 1 346 ? 19.212 -16.814 8.596 1.00 80.25 346 SER A O 1
ATOM 2576 N N . SER A 1 347 ? 18.415 -16.799 10.688 1.00 82.06 347 SER A N 1
ATOM 2577 C CA . SER A 1 347 ? 17.422 -17.860 10.504 1.00 82.06 347 SER A CA 1
ATOM 2578 C C . SER A 1 347 ? 16.099 -17.388 9.885 1.00 82.06 347 SER A C 1
ATOM 2580 O O . SER A 1 347 ? 15.277 -18.230 9.524 1.00 82.06 347 SER A O 1
ATOM 2582 N N . THR A 1 348 ? 15.869 -16.078 9.762 1.00 84.69 348 THR A N 1
ATOM 2583 C CA . THR A 1 348 ? 14.625 -15.461 9.275 1.00 84.69 348 THR A CA 1
ATOM 2584 C C . THR A 1 348 ? 14.779 -14.667 7.975 1.00 84.69 348 THR A C 1
ATOM 2586 O O . THR A 1 348 ? 13.764 -14.336 7.372 1.00 84.69 348 THR A O 1
ATOM 2589 N N . TYR A 1 349 ? 16.000 -14.488 7.452 1.00 90.81 349 TYR A N 1
ATOM 2590 C CA . TYR A 1 349 ? 16.274 -13.757 6.196 1.00 90.81 349 TYR A CA 1
ATOM 2591 C C . TYR A 1 349 ? 15.607 -14.325 4.933 1.00 90.81 349 TYR A C 1
ATOM 2593 O O . TYR A 1 349 ? 15.596 -13.664 3.900 1.00 90.81 349 TYR A O 1
ATOM 2601 N N . LYS A 1 350 ? 15.089 -15.557 4.996 1.00 93.25 350 LYS A N 1
ATOM 2602 C CA . LYS A 1 350 ? 14.401 -16.244 3.886 1.00 93.25 350 LYS A CA 1
ATOM 2603 C C . LYS A 1 350 ? 12.943 -16.585 4.179 1.00 93.25 350 LYS A C 1
ATOM 2605 O O . LYS A 1 350 ? 12.309 -17.337 3.451 1.00 93.25 350 LYS A O 1
ATOM 2610 N N . GLN A 1 351 ? 12.472 -16.209 5.357 1.00 93.62 351 GLN A N 1
ATOM 2611 C CA . GLN A 1 351 ? 11.260 -16.771 5.932 1.00 93.62 351 GLN A CA 1
ATOM 2612 C C . GLN A 1 351 ? 10.128 -15.783 5.752 1.00 93.62 351 GLN A C 1
ATOM 2614 O O . GLN A 1 351 ? 10.349 -14.579 5.854 1.00 93.62 351 GLN A O 1
ATOM 2619 N N . CYS A 1 352 ? 8.942 -16.325 5.523 1.00 93.56 352 CYS A N 1
ATOM 2620 C CA . CYS A 1 352 ? 7.728 -15.569 5.311 1.00 93.56 352 CYS A CA 1
ATOM 2621 C C . CYS A 1 352 ? 6.609 -16.154 6.164 1.00 93.56 352 CYS A C 1
ATOM 2623 O O . CYS A 1 352 ? 6.562 -17.361 6.435 1.00 93.56 352 CYS A O 1
ATOM 2625 N N . GLU A 1 353 ? 5.708 -15.287 6.588 1.00 94.62 353 GLU A N 1
ATOM 2626 C CA . GLU A 1 353 ? 4.480 -15.635 7.280 1.00 94.62 353 GLU A CA 1
ATOM 2627 C C . GLU A 1 353 ? 3.315 -14.907 6.629 1.00 94.62 353 GLU A C 1
ATOM 2629 O O . GLU A 1 353 ? 3.486 -13.804 6.124 1.00 94.62 353 GLU A O 1
ATOM 2634 N N . ARG A 1 354 ? 2.138 -15.524 6.650 1.00 95.94 354 ARG A N 1
ATOM 2635 C CA . ARG A 1 354 ? 0.888 -14.925 6.199 1.00 95.94 354 ARG A CA 1
ATOM 2636 C C . ARG A 1 354 ? 0.005 -14.661 7.404 1.00 95.94 354 ARG A C 1
ATOM 2638 O O . ARG A 1 354 ? -0.142 -15.546 8.248 1.00 95.94 354 ARG A O 1
ATOM 2645 N N . PHE A 1 355 ? -0.595 -13.485 7.461 1.00 97.44 355 PHE A N 1
ATOM 2646 C CA . PHE A 1 355 ? -1.676 -13.146 8.372 1.00 97.44 355 PHE A CA 1
ATOM 2647 C C . PHE A 1 355 ? -2.977 -12.981 7.580 1.00 97.44 355 PHE A C 1
ATOM 2649 O O . PHE A 1 355 ? -3.013 -12.232 6.610 1.00 97.44 355 PHE A O 1
ATOM 2656 N N . ASP A 1 356 ? -4.033 -13.692 7.979 1.00 95.62 356 ASP A N 1
ATOM 2657 C CA . ASP A 1 356 ? -5.334 -13.706 7.279 1.00 95.62 356 ASP A CA 1
ATOM 2658 C C . ASP A 1 356 ? -6.408 -12.808 7.929 1.00 95.62 356 ASP A C 1
ATOM 2660 O O . ASP A 1 356 ? -7.582 -12.860 7.558 1.00 95.62 356 ASP A O 1
ATOM 2664 N N . GLY A 1 357 ? -6.019 -11.997 8.920 1.00 94.38 357 GLY A N 1
ATOM 2665 C CA . GLY A 1 357 ? -6.929 -11.219 9.771 1.00 94.38 357 GLY A CA 1
ATOM 2666 C C . GLY A 1 357 ? -7.193 -11.868 11.134 1.00 94.38 357 GLY A C 1
ATOM 2667 O O . GLY A 1 357 ? -7.503 -11.181 12.103 1.00 94.38 357 GLY A O 1
ATOM 2668 N N . THR A 1 358 ? -7.009 -13.185 11.251 1.00 94.19 358 THR A N 1
ATOM 2669 C CA . THR A 1 358 ? -7.348 -13.953 12.463 1.00 94.19 358 THR A CA 1
ATOM 2670 C C . THR A 1 358 ? -6.225 -14.868 12.947 1.00 94.19 358 THR A C 1
ATOM 2672 O O . THR A 1 358 ? -6.098 -15.128 14.145 1.00 94.19 358 THR A O 1
ATOM 2675 N N . SER A 1 359 ? -5.386 -15.355 12.036 1.00 95.62 359 SER A N 1
ATOM 2676 C CA . SER A 1 359 ? -4.367 -16.364 12.289 1.00 95.62 359 SER A CA 1
ATOM 2677 C C . SER A 1 359 ? -3.079 -16.070 11.518 1.00 95.62 359 SER A C 1
ATOM 2679 O O . SER A 1 359 ? -3.084 -15.332 10.532 1.00 95.62 359 SER A O 1
ATOM 2681 N N . THR A 1 360 ? -1.960 -16.640 11.979 1.00 96.31 360 THR A N 1
ATOM 2682 C CA . THR A 1 360 ? -0.665 -16.567 11.288 1.00 96.31 360 THR A CA 1
ATOM 2683 C C . THR A 1 360 ? -0.200 -17.944 10.817 1.00 96.31 360 THR A C 1
ATOM 2685 O O . THR A 1 360 ? -0.118 -18.915 11.582 1.00 96.31 360 THR A O 1
ATOM 2688 N N . THR A 1 361 ? 0.174 -18.059 9.546 1.00 95.62 361 THR A N 1
ATOM 2689 C CA . THR A 1 361 ? 0.686 -19.293 8.929 1.00 95.62 361 THR A CA 1
ATOM 2690 C C . THR A 1 361 ? 2.077 -19.081 8.352 1.00 95.62 361 THR A C 1
ATOM 2692 O O . THR A 1 361 ? 2.403 -18.005 7.877 1.00 95.62 361 THR A O 1
ATOM 2695 N N . THR A 1 362 ? 2.935 -20.098 8.409 1.00 93.75 362 THR A N 1
ATOM 2696 C CA . THR A 1 362 ? 4.257 -20.021 7.770 1.00 93.75 362 THR A CA 1
ATOM 2697 C C . THR A 1 362 ? 4.118 -20.258 6.276 1.00 93.75 362 THR A C 1
ATOM 2699 O O . THR A 1 362 ? 3.429 -21.199 5.891 1.00 93.75 362 THR A O 1
ATOM 2702 N N . VAL A 1 363 ? 4.829 -19.471 5.478 1.00 93.19 363 VAL A N 1
ATOM 2703 C CA . VAL A 1 363 ? 4.885 -19.581 4.018 1.00 93.19 363 VAL A CA 1
ATOM 2704 C C . VAL A 1 363 ? 6.208 -20.236 3.610 1.00 93.19 363 VAL A C 1
ATOM 2706 O O . VAL A 1 363 ? 7.199 -20.191 4.353 1.00 93.19 363 VAL A O 1
ATOM 2709 N N . THR A 1 364 ? 6.228 -20.878 2.443 1.00 92.38 364 THR A N 1
ATOM 2710 C CA . THR A 1 364 ? 7.443 -21.458 1.857 1.00 92.38 364 THR A CA 1
ATOM 2711 C C . THR A 1 364 ? 8.582 -20.436 1.838 1.00 92.38 364 THR A C 1
ATOM 2713 O O . THR A 1 364 ? 8.394 -19.265 1.514 1.00 92.38 364 THR A O 1
ATOM 2716 N N . SER A 1 365 ? 9.784 -20.876 2.217 1.00 93.88 365 SER A N 1
ATOM 2717 C CA . SER A 1 365 ? 10.951 -19.993 2.296 1.00 93.88 365 SER A CA 1
ATOM 2718 C C . SER A 1 365 ? 11.465 -19.599 0.916 1.00 93.88 365 SER A C 1
ATOM 2720 O O . SER A 1 365 ? 11.498 -20.431 0.008 1.00 93.88 365 SER A O 1
ATOM 2722 N N . SER A 1 366 ? 11.950 -18.366 0.798 1.00 95.00 366 SER A N 1
ATOM 2723 C CA . SER A 1 366 ? 12.664 -17.896 -0.385 1.00 95.00 366 SER A CA 1
ATOM 2724 C C . SER A 1 366 ? 13.960 -18.678 -0.593 1.00 95.00 366 SER A C 1
ATOM 2726 O O . SER A 1 366 ? 14.524 -19.269 0.343 1.00 95.00 366 SER A O 1
ATOM 2728 N N . ARG A 1 367 ? 14.449 -18.733 -1.835 1.00 94.06 367 ARG A N 1
ATOM 2729 C CA . ARG A 1 367 ? 15.674 -19.493 -2.129 1.00 94.06 367 ARG A CA 1
ATOM 2730 C C . ARG A 1 367 ? 16.882 -18.674 -1.706 1.00 94.06 367 ARG A C 1
ATOM 2732 O O . ARG A 1 367 ? 17.842 -19.228 -1.154 1.00 94.06 367 ARG A O 1
ATOM 2739 N N . ASN A 1 368 ? 16.805 -17.360 -1.892 1.00 93.12 368 ASN A N 1
ATOM 2740 C CA . ASN A 1 368 ? 17.828 -16.401 -1.513 1.00 93.12 368 ASN A CA 1
ATOM 2741 C C . ASN A 1 368 ? 17.390 -15.567 -0.310 1.00 93.12 368 ASN A C 1
ATOM 2743 O O . ASN A 1 368 ? 16.215 -15.511 0.039 1.00 93.12 368 ASN A O 1
ATOM 2747 N N . SER A 1 369 ? 18.360 -15.002 0.407 1.00 93.25 369 SER A N 1
ATOM 2748 C CA . SER A 1 369 ? 18.050 -14.098 1.514 1.00 93.25 369 SER A CA 1
ATOM 2749 C C . SER A 1 369 ? 17.672 -12.738 0.944 1.00 93.25 369 SER A C 1
ATOM 2751 O O . SER A 1 369 ? 18.390 -12.207 0.109 1.00 93.25 369 SER A O 1
ATOM 2753 N N . HIS A 1 370 ? 16.568 -12.176 1.417 1.00 92.94 370 HIS A N 1
ATOM 2754 C CA . HIS A 1 370 ? 16.111 -10.843 1.025 1.00 92.94 370 HIS A CA 1
ATOM 2755 C C . HIS A 1 370 ? 16.098 -9.903 2.236 1.00 92.94 370 HIS A C 1
ATOM 2757 O O . HIS A 1 370 ? 15.266 -9.009 2.346 1.00 92.94 370 HIS A O 1
ATOM 2763 N N . GLN A 1 371 ? 17.029 -10.105 3.180 1.00 90.12 371 GLN A N 1
ATOM 2764 C CA . GLN A 1 371 ? 17.193 -9.206 4.323 1.00 90.12 371 GLN A CA 1
ATOM 2765 C C . GLN A 1 371 ? 17.468 -7.783 3.827 1.00 90.12 371 GLN A C 1
ATOM 2767 O O . GLN A 1 371 ? 18.431 -7.577 3.090 1.00 90.12 371 GLN A O 1
ATOM 2772 N N . ALA A 1 372 ? 16.679 -6.813 4.281 1.00 86.06 372 ALA A N 1
ATOM 2773 C CA . ALA A 1 372 ? 16.687 -5.430 3.807 1.00 86.06 372 ALA A CA 1
ATOM 2774 C C . ALA A 1 372 ? 16.454 -5.298 2.291 1.00 86.06 372 ALA A C 1
ATOM 2776 O O . ALA A 1 372 ? 16.924 -4.347 1.661 1.00 86.06 372 ALA A O 1
ATOM 2777 N N . GLY A 1 373 ? 15.789 -6.288 1.701 1.00 89.44 373 GLY A N 1
ATOM 2778 C CA . GLY A 1 373 ? 15.150 -6.174 0.403 1.00 89.44 373 GLY A CA 1
ATOM 2779 C C . GLY A 1 373 ? 13.764 -5.549 0.537 1.00 89.44 373 GLY A C 1
ATOM 2780 O O . GLY A 1 373 ? 13.372 -5.075 1.601 1.00 89.44 373 GLY A O 1
ATOM 2781 N N . SER A 1 374 ? 13.024 -5.580 -0.560 1.00 90.31 374 SER A N 1
ATOM 2782 C CA . SER A 1 374 ? 11.641 -5.103 -0.643 1.00 90.31 374 SER A CA 1
ATOM 2783 C C . SER A 1 374 ? 10.766 -6.166 -1.294 1.00 90.31 374 SER A C 1
ATOM 2785 O O . SER A 1 374 ? 11.286 -7.058 -1.970 1.00 90.31 374 SER A O 1
ATOM 2787 N N . MET A 1 375 ? 9.462 -6.095 -1.065 1.00 93.38 375 MET A N 1
ATOM 2788 C CA . MET A 1 375 ? 8.467 -6.993 -1.630 1.00 93.38 375 MET A CA 1
ATOM 2789 C C . MET A 1 375 ? 7.295 -6.164 -2.142 1.00 93.38 375 MET A C 1
ATOM 2791 O O . MET A 1 375 ? 6.827 -5.296 -1.419 1.00 93.38 375 MET A O 1
ATOM 2795 N N . CYS A 1 376 ? 6.868 -6.431 -3.373 1.00 94.31 376 CYS A N 1
ATOM 2796 C CA . CYS A 1 376 ? 5.727 -5.784 -4.022 1.00 94.31 376 CYS A CA 1
ATOM 2797 C C . CYS A 1 376 ? 4.929 -6.807 -4.828 1.00 94.31 376 CYS A C 1
ATOM 2799 O O . CYS A 1 376 ? 5.427 -7.901 -5.101 1.00 94.31 376 CYS A O 1
ATOM 2801 N N . VAL A 1 377 ? 3.724 -6.452 -5.256 1.00 93.25 377 VAL A N 1
ATOM 2802 C CA . VAL A 1 377 ? 2.929 -7.263 -6.181 1.00 93.25 377 VAL A CA 1
ATOM 2803 C C . VAL A 1 377 ? 3.264 -6.901 -7.631 1.00 93.25 377 VAL A C 1
ATOM 2805 O O . VAL A 1 377 ? 3.168 -5.754 -8.055 1.00 93.25 377 VAL A O 1
ATOM 2808 N N . TYR A 1 378 ? 3.637 -7.904 -8.422 1.00 94.06 378 TYR A N 1
ATOM 2809 C CA . TYR A 1 378 ? 3.824 -7.804 -9.866 1.00 94.06 378 TYR A CA 1
ATOM 2810 C C . TYR A 1 378 ? 2.987 -8.876 -10.556 1.00 94.06 378 TYR A C 1
ATOM 2812 O O . TYR A 1 378 ? 3.215 -10.064 -10.327 1.00 94.06 378 TYR A O 1
ATOM 2820 N N . ASP A 1 379 ? 2.054 -8.469 -11.424 1.00 87.75 379 ASP A N 1
ATOM 2821 C CA . ASP A 1 379 ? 1.266 -9.399 -12.249 1.00 87.75 379 ASP A CA 1
ATOM 2822 C C . ASP A 1 379 ? 0.612 -10.511 -11.400 1.00 87.75 379 ASP A C 1
ATOM 2824 O O . ASP A 1 379 ? 0.822 -11.709 -11.613 1.00 87.75 379 ASP A O 1
ATOM 2828 N N . GLY A 1 380 ? -0.082 -10.085 -10.335 1.00 88.75 380 GLY A N 1
ATOM 2829 C CA . GLY A 1 380 ? -0.783 -10.966 -9.397 1.00 88.75 380 GLY A CA 1
ATOM 2830 C C . GLY A 1 380 ? 0.117 -11.863 -8.542 1.00 88.75 380 GLY A C 1
ATOM 2831 O O . GLY A 1 380 ? -0.375 -12.834 -7.977 1.00 88.75 380 GLY A O 1
ATOM 2832 N N . ARG A 1 381 ? 1.425 -11.590 -8.444 1.00 91.62 381 ARG A N 1
ATOM 2833 C CA . ARG A 1 381 ? 2.402 -12.405 -7.699 1.00 91.62 381 ARG A CA 1
ATOM 2834 C C . ARG A 1 381 ? 3.297 -11.547 -6.818 1.00 91.62 381 ARG A C 1
ATOM 2836 O O . ARG A 1 381 ? 3.644 -10.433 -7.197 1.00 91.62 381 ARG A O 1
ATOM 2843 N N . LEU A 1 382 ? 3.743 -12.075 -5.677 1.00 94.56 382 LEU A N 1
ATOM 2844 C CA . LEU A 1 382 ? 4.725 -11.366 -4.847 1.00 94.56 382 LEU A CA 1
ATOM 2845 C C . LEU A 1 382 ? 6.103 -11.400 -5.513 1.00 94.56 382 LEU A C 1
ATOM 2847 O O . LEU A 1 382 ? 6.579 -12.449 -5.944 1.00 94.56 382 LEU A O 1
ATOM 2851 N N . LEU A 1 383 ? 6.771 -10.256 -5.548 1.00 96.62 383 LEU A N 1
ATOM 2852 C CA . LEU A 1 383 ? 8.095 -10.050 -6.110 1.00 96.62 383 LEU A CA 1
ATOM 2853 C C . LEU A 1 383 ? 9.031 -9.557 -5.005 1.00 96.62 383 LEU A C 1
ATOM 2855 O O . LEU A 1 383 ? 8.932 -8.415 -4.570 1.00 96.62 383 LEU A O 1
ATOM 2859 N N . ALA A 1 384 ? 9.956 -10.407 -4.566 1.00 95.88 384 ALA A N 1
ATOM 2860 C CA . ALA A 1 384 ? 11.017 -10.050 -3.632 1.00 95.88 384 ALA A CA 1
ATOM 2861 C C . ALA A 1 384 ? 12.243 -9.530 -4.387 1.00 95.88 384 ALA A C 1
ATOM 2863 O O . ALA A 1 384 ? 12.729 -10.162 -5.328 1.00 95.88 384 ALA A O 1
ATOM 2864 N N . ILE A 1 385 ? 12.763 -8.376 -3.973 1.00 94.19 385 ILE A N 1
ATOM 2865 C CA . ILE A 1 385 ? 13.800 -7.635 -4.692 1.00 94.19 385 ILE A CA 1
ATOM 2866 C C . ILE A 1 385 ? 14.936 -7.266 -3.739 1.00 94.19 385 ILE A C 1
ATOM 2868 O O . ILE A 1 385 ? 14.739 -6.566 -2.744 1.00 94.19 385 ILE A O 1
ATOM 2872 N N . GLY A 1 386 ? 16.152 -7.674 -4.098 1.00 91.50 386 GLY A N 1
ATOM 2873 C CA . GLY A 1 386 ? 17.385 -7.263 -3.434 1.00 91.50 386 GLY A CA 1
ATOM 2874 C C . GLY A 1 386 ? 17.588 -7.891 -2.059 1.00 91.50 386 GLY A C 1
ATOM 2875 O O . GLY A 1 386 ? 16.950 -8.871 -1.694 1.00 91.50 386 GLY A O 1
ATOM 2876 N N . GLY A 1 387 ? 18.523 -7.342 -1.294 1.00 88.25 387 GLY A N 1
ATOM 2877 C CA . GLY A 1 387 ? 18.935 -7.887 -0.005 1.00 88.25 387 GLY A CA 1
ATOM 2878 C C . GLY A 1 387 ? 20.346 -7.440 0.355 1.00 88.25 387 GLY A C 1
ATOM 2879 O O . GLY A 1 387 ? 20.989 -6.721 -0.405 1.00 88.25 387 GLY A O 1
ATOM 2880 N N . THR A 1 388 ? 20.879 -7.850 1.505 1.00 84.25 388 THR A N 1
ATOM 2881 C CA . THR A 1 388 ? 22.239 -7.455 1.904 1.00 84.25 388 THR A CA 1
ATOM 2882 C C . THR A 1 388 ? 23.342 -8.279 1.235 1.00 84.25 388 THR A C 1
ATOM 2884 O O . THR A 1 388 ? 23.171 -9.421 0.812 1.00 84.25 388 THR A O 1
ATOM 2887 N N . SER A 1 389 ? 24.545 -7.699 1.177 1.00 81.94 389 SER A N 1
ATOM 2888 C CA . SER A 1 389 ? 25.771 -8.397 0.770 1.00 81.94 389 SER A CA 1
ATOM 2889 C C . SER A 1 389 ? 25.704 -8.982 -0.654 1.00 81.94 389 SER A C 1
ATOM 2891 O O . SER A 1 389 ? 25.577 -8.221 -1.612 1.00 81.94 389 SER A O 1
ATOM 2893 N N . ASN A 1 390 ? 25.840 -10.305 -0.820 1.00 82.31 390 ASN A N 1
ATOM 2894 C CA . ASN A 1 390 ? 25.818 -10.957 -2.135 1.00 82.31 390 ASN A CA 1
ATOM 2895 C C . ASN A 1 390 ? 24.400 -11.098 -2.698 1.00 82.31 390 ASN A C 1
ATOM 2897 O O . ASN A 1 390 ? 24.256 -11.317 -3.898 1.00 82.31 390 ASN A O 1
ATOM 2901 N N . ASP A 1 391 ? 23.375 -10.949 -1.857 1.00 87.50 391 ASP A N 1
ATOM 2902 C CA . ASP A 1 391 ? 21.989 -11.174 -2.254 1.00 87.50 391 ASP A CA 1
ATOM 2903 C C . ASP A 1 391 ? 21.343 -9.947 -2.908 1.00 87.50 391 ASP A C 1
ATOM 2905 O O . ASP A 1 391 ? 20.260 -10.036 -3.478 1.00 87.50 391 ASP A O 1
ATOM 2909 N N . LYS A 1 392 ? 22.040 -8.804 -2.903 1.00 88.12 392 LYS A N 1
ATOM 2910 C CA . LYS A 1 392 ? 21.531 -7.525 -3.412 1.00 88.12 392 LYS A CA 1
ATOM 2911 C C . LYS A 1 392 ? 21.059 -7.559 -4.867 1.00 88.12 392 LYS A C 1
ATOM 2913 O O . LYS A 1 392 ? 20.277 -6.708 -5.267 1.00 88.12 392 LYS A O 1
ATOM 2918 N N . TYR A 1 393 ? 21.536 -8.509 -5.667 1.00 91.25 393 TYR A N 1
ATOM 2919 C CA . TYR A 1 393 ? 21.158 -8.646 -7.076 1.00 91.25 393 TYR A CA 1
ATOM 2920 C C . TYR A 1 393 ? 19.941 -9.546 -7.294 1.00 91.25 393 TYR A C 1
ATOM 2922 O O . TYR A 1 393 ? 19.372 -9.524 -8.382 1.00 91.25 393 TYR A O 1
ATOM 2930 N N . TYR A 1 394 ? 19.566 -10.373 -6.315 1.00 93.38 394 TYR A N 1
ATOM 2931 C CA . TYR A 1 394 ? 18.538 -11.378 -6.533 1.00 93.38 394 TYR A CA 1
ATOM 2932 C C . TYR A 1 394 ? 17.147 -10.764 -6.563 1.00 93.38 394 TYR A C 1
ATOM 2934 O O . TYR A 1 394 ? 16.799 -9.892 -5.768 1.00 93.38 394 TYR A O 1
ATOM 2942 N N . THR A 1 395 ? 16.347 -11.287 -7.481 1.00 95.62 395 THR A N 1
ATOM 2943 C CA . THR A 1 395 ? 14.920 -11.030 -7.573 1.00 95.62 395 THR A CA 1
ATOM 2944 C C . THR A 1 395 ? 14.236 -12.387 -7.629 1.00 95.62 395 THR A C 1
ATOM 2946 O O . THR A 1 395 ? 14.663 -13.259 -8.390 1.00 95.62 395 THR A O 1
ATOM 2949 N N . GLU A 1 396 ? 13.220 -12.593 -6.801 1.00 96.62 396 GLU A N 1
ATOM 2950 C CA . GLU A 1 396 ? 12.457 -13.837 -6.740 1.00 96.62 396 GLU A CA 1
ATOM 2951 C C . GLU A 1 396 ? 10.968 -13.526 -6.805 1.00 96.62 396 GLU A C 1
ATOM 2953 O O . GLU A 1 396 ? 10.513 -12.536 -6.245 1.00 96.62 396 GLU A O 1
ATOM 2958 N N . MET A 1 397 ? 10.211 -14.369 -7.493 1.00 95.12 397 MET A N 1
ATOM 2959 C CA . MET A 1 397 ? 8.768 -14.238 -7.622 1.00 95.12 397 MET A CA 1
ATOM 2960 C C . MET A 1 397 ? 8.096 -15.443 -6.974 1.00 95.12 397 MET A C 1
ATOM 2962 O O . MET A 1 397 ? 8.519 -16.585 -7.180 1.00 95.12 397 MET A O 1
ATOM 2966 N N . PHE A 1 398 ? 7.075 -15.176 -6.176 1.00 92.69 398 PHE A N 1
ATOM 2967 C CA . PHE A 1 398 ? 6.302 -16.170 -5.457 1.00 92.69 398 PHE A CA 1
ATOM 2968 C C . PHE A 1 398 ? 4.968 -16.411 -6.155 1.00 92.69 398 PHE A C 1
ATOM 2970 O O . PHE A 1 398 ? 4.275 -15.476 -6.543 1.00 92.69 398 PHE A O 1
ATOM 2977 N N . ASP A 1 399 ? 4.624 -17.682 -6.288 1.00 79.69 399 ASP A N 1
ATOM 2978 C CA . ASP A 1 399 ? 3.303 -18.141 -6.712 1.00 79.69 399 ASP A CA 1
ATOM 2979 C C . ASP A 1 399 ? 2.856 -19.205 -5.699 1.00 79.69 399 ASP A C 1
ATOM 2981 O O . ASP A 1 399 ? 2.186 -18.900 -4.720 1.00 79.69 399 ASP A O 1
ATOM 2985 N N . TRP A 1 400 ? 3.391 -20.421 -5.820 1.00 82.12 400 TRP A N 1
ATOM 2986 C CA . TRP A 1 400 ? 3.307 -21.473 -4.792 1.00 82.12 400 TRP A CA 1
ATOM 2987 C C . TRP A 1 400 ? 4.680 -21.821 -4.185 1.00 82.12 400 TRP A C 1
ATOM 2989 O O . TRP A 1 400 ? 4.794 -22.368 -3.087 1.00 82.12 400 TRP A O 1
ATOM 2999 N N . GLU A 1 401 ? 5.752 -21.485 -4.904 1.00 90.19 401 GLU A N 1
ATOM 3000 C CA . GLU A 1 401 ? 7.131 -21.528 -4.437 1.00 90.19 401 GLU A CA 1
ATOM 3001 C C . GLU A 1 401 ? 7.902 -20.320 -4.978 1.00 90.19 401 GLU A C 1
ATOM 3003 O O . GLU A 1 401 ? 7.523 -19.713 -5.984 1.00 90.19 401 GLU A O 1
ATOM 3008 N N . TRP A 1 402 ? 9.009 -19.982 -4.320 1.00 94.31 402 TRP A N 1
ATOM 3009 C CA . TRP A 1 402 ? 9.882 -18.899 -4.757 1.00 94.31 402 TRP A CA 1
ATOM 3010 C C . TRP A 1 402 ? 10.732 -19.332 -5.947 1.00 94.31 402 TRP A C 1
ATOM 3012 O O . TRP A 1 402 ? 11.556 -20.252 -5.851 1.00 94.31 402 TRP A O 1
ATOM 3022 N N . ASN A 1 403 ? 10.558 -18.629 -7.062 1.00 94.19 403 ASN A N 1
ATOM 3023 C CA . ASN A 1 403 ? 11.273 -18.861 -8.306 1.00 94.19 403 ASN A CA 1
ATOM 3024 C C . ASN A 1 403 ? 12.178 -17.674 -8.649 1.00 94.19 403 ASN A C 1
ATOM 3026 O O . ASN A 1 403 ? 11.787 -16.530 -8.425 1.00 94.19 403 ASN A O 1
ATOM 3030 N N . PRO A 1 404 ? 13.376 -17.906 -9.218 1.00 95.62 404 PRO A N 1
ATOM 3031 C CA . PRO A 1 404 ? 14.222 -16.813 -9.680 1.00 95.62 404 PRO A CA 1
ATOM 3032 C C . PRO A 1 404 ? 13.517 -15.979 -10.755 1.00 95.62 404 PRO A C 1
ATOM 3034 O O . PRO A 1 404 ? 12.990 -16.529 -11.722 1.00 95.62 404 PRO A O 1
ATOM 3037 N N . ALA A 1 405 ? 13.571 -14.662 -10.606 1.00 95.44 405 ALA A N 1
ATOM 3038 C CA . ALA A 1 405 ? 13.206 -13.687 -11.625 1.00 95.44 405 ALA A CA 1
ATOM 3039 C C . ALA A 1 405 ? 14.471 -12.990 -12.156 1.00 95.44 405 ALA A C 1
ATOM 3041 O O . ALA A 1 405 ? 15.592 -13.287 -11.730 1.00 95.44 405 ALA A O 1
ATOM 3042 N N . THR A 1 406 ? 14.304 -12.078 -13.114 1.00 96.12 406 THR A N 1
ATOM 3043 C CA . THR A 1 406 ? 15.422 -11.334 -13.704 1.00 96.12 406 THR A CA 1
ATOM 3044 C C . THR A 1 406 ? 16.168 -10.542 -12.624 1.00 96.12 406 THR A C 1
ATOM 3046 O O . THR A 1 406 ? 15.565 -9.661 -12.007 1.00 96.12 406 THR A O 1
ATOM 3049 N N . PRO A 1 407 ? 17.465 -10.827 -12.385 1.00 93.69 407 PRO A N 1
ATOM 3050 C CA . PRO A 1 407 ? 18.252 -10.133 -11.372 1.00 93.69 407 PRO A CA 1
ATOM 3051 C C . PRO A 1 407 ? 18.346 -8.636 -11.653 1.00 93.69 407 PRO A C 1
ATOM 3053 O O . PRO A 1 407 ? 18.466 -8.223 -12.810 1.00 93.69 407 PRO A O 1
ATOM 3056 N N . HIS A 1 408 ? 18.369 -7.826 -10.599 1.00 91.50 408 HIS A N 1
ATOM 3057 C CA . HIS A 1 408 ? 18.567 -6.392 -10.758 1.00 91.50 408 HIS A CA 1
ATOM 3058 C C . HIS A 1 408 ? 20.002 -6.094 -11.245 1.00 91.50 408 HIS A C 1
ATOM 3060 O O . HIS A 1 408 ? 20.953 -6.583 -10.627 1.00 91.50 408 HIS A O 1
ATOM 3066 N N . PRO A 1 409 ? 20.210 -5.267 -12.290 1.00 89.75 409 PRO A N 1
ATOM 3067 C CA . PRO A 1 409 ? 21.534 -5.036 -12.886 1.00 89.75 409 PRO A CA 1
ATOM 3068 C C . PRO A 1 409 ? 22.572 -4.429 -11.928 1.00 89.75 409 PRO A C 1
ATOM 3070 O O . PRO A 1 409 ? 23.753 -4.764 -12.005 1.00 89.75 409 PRO A O 1
ATOM 3073 N N . GLU A 1 410 ? 22.154 -3.546 -11.018 1.00 87.50 410 GLU A N 1
ATOM 3074 C CA . GLU A 1 410 ? 23.072 -2.840 -10.100 1.00 87.50 410 GLU A CA 1
ATOM 3075 C C . GLU A 1 410 ? 23.097 -3.410 -8.669 1.00 87.50 410 GLU A C 1
ATOM 3077 O O . GLU A 1 410 ? 24.058 -3.195 -7.921 1.00 87.50 410 GLU A O 1
ATOM 3082 N N . GLY A 1 411 ? 22.079 -4.201 -8.320 1.00 85.06 411 GLY A N 1
ATOM 3083 C CA . GLY A 1 411 ? 21.845 -4.756 -6.991 1.00 85.06 411 GLY A CA 1
ATOM 3084 C C . GLY A 1 411 ? 21.611 -3.718 -5.884 1.00 85.06 411 GLY A C 1
ATOM 3085 O O . GLY A 1 411 ? 22.309 -2.709 -5.791 1.00 85.06 411 GLY A O 1
ATOM 3086 N N . HIS A 1 412 ? 20.657 -3.986 -4.991 1.00 81.88 412 HIS A N 1
ATOM 3087 C CA . HIS A 1 412 ? 20.159 -3.006 -4.028 1.00 81.88 412 HIS A CA 1
ATOM 3088 C C . HIS A 1 412 ? 19.919 -3.552 -2.622 1.00 81.88 412 HIS A C 1
ATOM 3090 O O . HIS A 1 412 ? 19.628 -4.728 -2.412 1.00 81.88 412 HIS A O 1
ATOM 3096 N N . THR A 1 413 ? 20.032 -2.630 -1.669 1.00 82.38 413 THR A N 1
ATOM 3097 C CA . THR A 1 413 ? 19.768 -2.787 -0.236 1.00 82.38 413 THR A CA 1
ATOM 3098 C C . THR A 1 413 ? 18.945 -1.603 0.231 1.00 82.38 413 THR A C 1
ATOM 3100 O O . THR A 1 413 ? 19.230 -0.487 -0.209 1.00 82.38 413 THR A O 1
ATOM 3103 N N . TYR A 1 414 ? 18.019 -1.815 1.163 1.00 79.81 414 TYR A N 1
ATOM 3104 C CA . TYR A 1 414 ? 17.194 -0.753 1.752 1.00 79.81 414 TYR A CA 1
ATOM 3105 C C . TYR A 1 414 ? 16.397 0.037 0.702 1.00 79.81 414 TYR A C 1
ATOM 3107 O O . TYR A 1 414 ? 16.131 1.227 0.875 1.00 79.81 414 TYR A O 1
ATOM 3115 N N . ALA A 1 415 ? 16.083 -0.617 -0.418 1.00 81.12 415 ALA A N 1
ATOM 3116 C CA . ALA A 1 415 ? 15.220 -0.056 -1.440 1.00 81.12 415 ALA A CA 1
ATOM 3117 C C . ALA A 1 415 ? 13.766 -0.163 -0.981 1.00 81.12 415 ALA A C 1
ATOM 3119 O O . ALA A 1 415 ? 13.419 -1.079 -0.237 1.00 81.12 415 ALA A O 1
ATOM 3120 N N . SER A 1 416 ? 12.937 0.760 -1.448 1.00 84.62 416 SER A N 1
ATOM 3121 C CA . SER A 1 416 ? 11.486 0.616 -1.377 1.00 84.62 416 SER A CA 1
ATOM 3122 C C . SER A 1 416 ? 10.980 0.324 -2.778 1.00 84.62 416 SER A C 1
ATOM 3124 O O . SER A 1 416 ? 11.551 0.821 -3.758 1.00 84.62 416 SER A O 1
ATOM 3126 N N . CYS A 1 417 ? 9.923 -0.466 -2.866 1.00 90.00 417 CYS A N 1
ATOM 3127 C CA . CYS A 1 417 ? 9.237 -0.715 -4.117 1.00 90.00 417 CYS A CA 1
ATOM 3128 C C . CYS A 1 417 ? 7.788 -0.238 -4.019 1.00 90.00 417 CYS A C 1
ATOM 3130 O O . CYS A 1 417 ? 7.271 -0.026 -2.924 1.00 90.00 417 CYS A O 1
ATOM 3132 N N . LEU A 1 418 ? 7.167 -0.032 -5.175 1.00 90.25 418 LEU A N 1
ATOM 3133 C CA . LEU A 1 418 ? 5.765 0.325 -5.302 1.00 90.25 418 LEU A CA 1
ATOM 3134 C C . LEU A 1 418 ? 5.165 -0.418 -6.496 1.00 90.25 418 LEU A C 1
ATOM 3136 O O . LEU A 1 418 ? 5.688 -0.329 -7.610 1.00 90.25 418 LEU A O 1
ATOM 3140 N N . SER A 1 419 ? 4.072 -1.134 -6.256 1.00 90.75 419 SER A N 1
ATOM 3141 C CA . SER A 1 419 ? 3.254 -1.762 -7.293 1.00 90.75 419 SER A CA 1
ATOM 3142 C C . SER A 1 419 ? 2.488 -0.677 -8.063 1.00 90.75 419 SER A C 1
ATOM 3144 O O . SER A 1 419 ? 1.798 0.137 -7.454 1.00 90.75 419 SER A O 1
ATOM 3146 N N . VAL A 1 420 ? 2.620 -0.646 -9.390 1.00 89.06 420 VAL A N 1
ATOM 3147 C CA . VAL A 1 420 ? 1.900 0.268 -10.296 1.00 89.06 420 VAL A CA 1
ATOM 3148 C C . VAL A 1 420 ? 1.277 -0.519 -11.448 1.00 89.06 420 VAL A C 1
ATOM 3150 O O . VAL A 1 420 ? 1.627 -1.674 -11.689 1.00 89.06 420 VAL A O 1
ATOM 3153 N N . LYS A 1 421 ? 0.368 0.101 -12.205 1.00 87.00 421 LYS A N 1
ATOM 3154 C CA . LYS A 1 421 ? -0.320 -0.560 -13.324 1.00 87.00 421 LYS A CA 1
ATOM 3155 C C . LYS A 1 421 ? 0.650 -1.155 -14.353 1.00 87.00 421 LYS A C 1
ATOM 3157 O O . LYS A 1 421 ? 0.405 -2.234 -14.885 1.00 87.00 421 LYS A O 1
ATOM 3162 N N . GLU A 1 422 ? 1.755 -0.470 -14.637 1.00 90.06 422 GLU A N 1
ATOM 3163 C CA . GLU A 1 422 ? 2.731 -0.901 -15.641 1.00 90.06 422 GLU A CA 1
ATOM 3164 C C . GLU A 1 422 ? 3.727 -1.951 -15.128 1.00 90.06 422 GLU A C 1
ATOM 3166 O O . GLU A 1 422 ? 4.447 -2.542 -15.940 1.00 90.06 422 GLU A O 1
ATOM 3171 N N . GLY A 1 423 ? 3.805 -2.182 -13.814 1.00 93.69 423 GLY A N 1
ATOM 3172 C CA . GLY A 1 423 ? 4.770 -3.097 -13.211 1.00 93.69 423 GLY A CA 1
ATOM 3173 C C . GLY A 1 423 ? 5.137 -2.735 -11.772 1.00 93.69 423 GLY A C 1
ATOM 3174 O O . GLY A 1 423 ? 4.291 -2.341 -10.982 1.00 93.69 423 GLY A O 1
ATOM 3175 N N . VAL A 1 424 ? 6.412 -2.881 -11.410 1.00 95.06 424 VAL A N 1
ATOM 3176 C CA . VAL A 1 424 ? 6.906 -2.507 -10.071 1.00 95.06 424 VAL A CA 1
ATOM 3177 C C . VAL A 1 424 ? 7.989 -1.451 -10.185 1.00 95.06 424 VAL A C 1
ATOM 3179 O O . VAL A 1 424 ? 9.030 -1.679 -10.804 1.00 95.06 424 VAL A O 1
ATOM 3182 N N . LEU A 1 425 ? 7.762 -0.305 -9.551 1.00 92.62 425 LEU A N 1
ATOM 3183 C CA . LEU A 1 425 ? 8.779 0.715 -9.359 1.00 92.62 425 LEU A CA 1
ATOM 3184 C C . LEU A 1 425 ? 9.680 0.320 -8.193 1.00 92.62 425 LEU A C 1
ATOM 3186 O O . LEU A 1 425 ? 9.213 -0.104 -7.142 1.00 92.62 425 LEU A O 1
ATOM 3190 N N . LEU A 1 426 ? 10.983 0.486 -8.365 1.00 90.44 426 LEU A N 1
ATOM 3191 C CA . LEU A 1 426 ? 11.993 0.297 -7.336 1.00 90.44 426 LEU A CA 1
ATOM 3192 C C . LEU A 1 426 ? 12.797 1.584 -7.227 1.00 90.44 426 LEU A C 1
ATOM 3194 O O . LEU A 1 426 ? 13.506 1.958 -8.166 1.00 90.44 426 LEU A O 1
ATOM 3198 N N . PHE A 1 427 ? 12.743 2.236 -6.069 1.00 84.31 427 PHE A N 1
ATOM 3199 C CA . PHE A 1 427 ? 13.586 3.396 -5.812 1.00 84.31 427 PHE A CA 1
ATOM 3200 C C . PHE A 1 427 ? 14.756 2.976 -4.937 1.00 84.31 427 PHE A C 1
ATOM 3202 O O . PHE A 1 427 ? 14.610 2.512 -3.801 1.00 84.31 427 PHE A O 1
ATOM 3209 N N . SER A 1 428 ? 15.945 3.087 -5.517 1.00 73.81 428 SER A N 1
ATOM 3210 C CA . SER A 1 428 ? 17.122 2.418 -5.001 1.00 73.81 428 SER A CA 1
ATOM 3211 C C . SER A 1 428 ? 18.394 3.231 -5.194 1.00 73.81 428 SER A C 1
ATOM 3213 O O . SER A 1 428 ? 18.476 4.203 -5.952 1.00 73.81 428 SER A O 1
ATOM 3215 N N . SER A 1 429 ? 19.421 2.824 -4.454 1.00 65.19 429 SER A N 1
ATOM 3216 C CA . SER A 1 429 ? 20.775 3.355 -4.548 1.00 65.19 429 SER A CA 1
ATOM 3217 C C . SER A 1 429 ? 21.728 2.265 -5.003 1.00 65.19 429 SER A C 1
ATOM 3219 O O . SER A 1 429 ? 21.657 1.132 -4.522 1.00 65.19 429 SER A O 1
ATOM 3221 N N . SER A 1 430 ? 22.680 2.608 -5.863 1.00 54.62 430 SER A N 1
ATOM 3222 C CA . SER A 1 430 ? 23.749 1.697 -6.282 1.00 54.62 430 SER A CA 1
ATOM 3223 C C . SER A 1 430 ? 24.957 1.669 -5.337 1.00 54.62 430 SER A C 1
ATOM 3225 O O . SER A 1 430 ? 25.800 0.777 -5.445 1.00 54.62 430 SER A O 1
ATOM 3227 N N . SER A 1 431 ? 25.066 2.619 -4.396 1.00 54.88 431 SER A N 1
ATOM 3228 C CA . SER A 1 431 ? 26.265 2.791 -3.551 1.00 54.88 431 SER A CA 1
ATOM 3229 C C . SER A 1 431 ? 26.004 3.060 -2.061 1.00 54.88 431 SER A C 1
ATOM 3231 O O . SER A 1 431 ? 26.953 3.319 -1.319 1.00 54.88 431 SER A O 1
ATOM 3233 N N . GLY A 1 432 ? 24.761 2.967 -1.579 1.00 55.56 432 GLY A N 1
ATOM 3234 C CA . GLY A 1 432 ? 24.451 3.189 -0.164 1.00 55.56 432 GLY A CA 1
ATOM 3235 C C . GLY A 1 432 ? 22.958 3.155 0.155 1.00 55.56 432 GLY A C 1
ATOM 3236 O O . GLY A 1 432 ? 22.192 2.516 -0.547 1.00 55.56 432 GLY A O 1
ATOM 3237 N N . ALA A 1 433 ? 22.542 3.834 1.226 1.00 57.31 433 ALA A N 1
ATOM 3238 C CA . ALA A 1 433 ? 21.135 3.901 1.644 1.00 57.31 433 ALA A CA 1
ATOM 3239 C C . ALA A 1 433 ? 20.332 5.016 0.941 1.00 57.31 433 ALA A C 1
ATOM 3241 O O . ALA A 1 433 ? 19.130 5.109 1.140 1.00 57.31 433 ALA A O 1
ATOM 3242 N N . ILE A 1 434 ? 20.984 5.882 0.155 1.00 63.66 434 ILE A N 1
ATOM 3243 C CA . ILE A 1 434 ? 20.361 7.067 -0.453 1.00 63.66 434 ILE A CA 1
ATOM 3244 C C . ILE A 1 434 ? 19.975 6.765 -1.908 1.00 63.66 434 ILE A C 1
ATOM 3246 O O . ILE A 1 434 ? 20.889 6.665 -2.737 1.00 63.66 434 ILE A O 1
ATOM 3250 N N . PRO A 1 435 ? 18.679 6.618 -2.241 1.00 61.25 435 PRO A N 1
ATOM 3251 C CA . PRO A 1 435 ? 18.206 6.387 -3.589 1.00 61.25 435 PRO A CA 1
ATOM 3252 C C . PRO A 1 435 ? 18.688 7.476 -4.531 1.00 61.25 435 PRO A C 1
ATOM 3254 O O . PRO A 1 435 ? 18.633 8.663 -4.218 1.00 61.25 435 PRO A O 1
ATOM 3257 N N . SER A 1 436 ? 19.173 7.049 -5.687 1.00 72.19 436 SER A N 1
ATOM 3258 C CA . SER A 1 436 ? 19.640 7.937 -6.751 1.00 72.19 436 SER A CA 1
ATOM 3259 C C . SER A 1 436 ? 18.999 7.612 -8.093 1.00 72.19 436 SER A C 1
ATOM 3261 O O . SER A 1 436 ? 19.006 8.455 -8.989 1.00 72.19 436 SER A O 1
ATOM 3263 N N . LYS A 1 437 ? 18.413 6.419 -8.227 1.00 83.62 437 LYS A N 1
ATOM 3264 C CA . LYS A 1 437 ? 17.780 5.928 -9.445 1.00 83.62 437 LYS A CA 1
ATOM 3265 C C . LYS A 1 437 ? 16.417 5.335 -9.136 1.00 83.62 437 LYS A C 1
ATOM 3267 O O . LYS A 1 437 ? 16.203 4.784 -8.054 1.00 83.62 437 LYS A O 1
ATOM 3272 N N . VAL A 1 438 ? 15.533 5.427 -10.118 1.00 87.50 438 VAL A N 1
ATOM 3273 C CA . VAL A 1 438 ? 14.258 4.724 -10.113 1.00 87.50 438 VAL A CA 1
ATOM 3274 C C . VAL A 1 438 ? 14.237 3.754 -11.279 1.00 87.50 438 VAL A C 1
ATOM 3276 O O . VAL A 1 438 ? 14.572 4.110 -12.412 1.00 87.50 438 VAL A O 1
ATOM 3279 N N . TRP A 1 439 ? 13.871 2.519 -10.972 1.00 92.00 439 TRP A N 1
ATOM 3280 C CA . TRP A 1 439 ? 13.808 1.416 -11.914 1.00 92.00 439 TRP A CA 1
ATOM 3281 C C . TRP A 1 439 ? 12.379 0.912 -12.022 1.00 92.00 439 TRP A C 1
ATOM 3283 O O . TRP A 1 439 ? 11.674 0.856 -11.023 1.00 92.00 439 TRP A O 1
ATOM 3293 N N . LEU A 1 440 ? 11.974 0.508 -13.218 1.00 94.56 440 LEU A N 1
ATOM 3294 C CA . LEU A 1 440 ? 10.718 -0.179 -13.473 1.00 94.56 440 LEU A CA 1
ATOM 3295 C C . LEU A 1 440 ? 11.015 -1.637 -13.825 1.00 94.56 440 LEU A C 1
ATOM 3297 O O . LEU A 1 440 ? 11.760 -1.911 -14.772 1.00 94.56 440 LEU A O 1
ATOM 3301 N N . PHE A 1 441 ? 10.414 -2.560 -13.080 1.00 96.25 441 PHE A N 1
ATOM 3302 C CA . PHE A 1 441 ? 10.297 -3.959 -13.462 1.00 96.25 441 PHE A CA 1
ATOM 3303 C C . PHE A 1 441 ? 9.021 -4.150 -14.275 1.00 96.25 441 PHE A C 1
ATOM 3305 O O . PHE A 1 441 ? 7.919 -4.093 -13.731 1.00 96.25 441 PHE A O 1
ATOM 3312 N N . LYS A 1 442 ? 9.175 -4.370 -15.579 1.00 95.12 442 LYS A N 1
ATOM 3313 C CA . LYS A 1 442 ? 8.076 -4.580 -16.527 1.00 95.12 442 LYS A CA 1
ATOM 3314 C C . LYS A 1 442 ? 8.484 -5.626 -17.547 1.00 95.12 442 LYS A C 1
ATOM 3316 O O . LYS A 1 442 ? 9.644 -5.669 -17.957 1.00 95.12 442 LYS A O 1
ATOM 3321 N N . GLU A 1 443 ? 7.546 -6.489 -17.929 1.00 94.06 443 GLU A N 1
ATOM 3322 C CA . GLU A 1 443 ? 7.788 -7.588 -18.875 1.00 94.06 443 GLU A CA 1
ATOM 3323 C C . GLU A 1 443 ? 9.018 -8.425 -18.479 1.00 94.06 443 GLU A C 1
ATOM 3325 O O . GLU A 1 443 ? 9.841 -8.803 -19.312 1.00 94.06 443 GLU A O 1
ATOM 3330 N N . PHE A 1 444 ? 9.168 -8.682 -17.175 1.00 93.94 444 PHE A N 1
ATOM 3331 C CA . PHE A 1 444 ? 10.305 -9.401 -16.589 1.00 93.94 444 PHE A CA 1
ATOM 3332 C C . PHE A 1 444 ? 11.679 -8.760 -16.842 1.00 93.94 444 PHE A C 1
ATOM 3334 O O . PHE A 1 444 ? 12.695 -9.453 -16.812 1.00 93.94 444 PHE A O 1
ATOM 3341 N N . ASN A 1 445 ? 11.748 -7.452 -17.081 1.00 95.69 445 ASN A N 1
ATOM 3342 C CA . ASN A 1 445 ? 12.995 -6.727 -17.308 1.00 95.69 445 ASN A CA 1
ATOM 3343 C C . ASN A 1 445 ? 13.071 -5.461 -16.451 1.00 95.69 445 ASN A C 1
ATOM 3345 O O . ASN A 1 445 ? 12.066 -4.800 -16.204 1.00 95.69 445 ASN A O 1
ATOM 3349 N N . TRP A 1 446 ? 14.289 -5.119 -16.027 1.00 94.75 446 TRP A N 1
ATOM 3350 C CA . TRP A 1 446 ? 14.586 -3.893 -15.287 1.00 94.75 446 TRP A CA 1
ATOM 3351 C C . TRP A 1 446 ? 14.987 -2.776 -16.246 1.00 94.75 446 TRP A C 1
ATOM 3353 O O . TRP A 1 446 ? 15.956 -2.922 -16.993 1.00 94.75 446 TRP A O 1
ATOM 3363 N N . ASN A 1 447 ? 14.286 -1.647 -16.182 1.00 93.88 447 ASN A N 1
ATOM 3364 C CA . ASN A 1 447 ? 14.576 -0.455 -16.974 1.00 93.88 447 ASN A CA 1
ATOM 3365 C C . ASN A 1 447 ? 14.754 0.756 -16.055 1.00 93.88 447 ASN A C 1
ATOM 3367 O O . ASN A 1 447 ? 13.965 0.947 -15.137 1.00 93.88 447 ASN A O 1
ATOM 3371 N N . GLU A 1 448 ? 15.780 1.574 -16.284 1.00 91.81 448 GLU A N 1
ATOM 3372 C CA . GLU A 1 448 ? 15.944 2.840 -15.559 1.00 91.81 448 GLU A CA 1
ATOM 3373 C C . GLU A 1 448 ? 14.940 3.858 -16.117 1.00 91.81 448 GLU A C 1
ATOM 3375 O O . GLU A 1 448 ? 14.957 4.156 -17.312 1.00 91.81 448 GLU A O 1
ATOM 3380 N N . VAL A 1 449 ? 14.063 4.374 -15.255 1.00 90.69 449 VAL A N 1
ATOM 3381 C CA . VAL A 1 449 ? 12.940 5.256 -15.635 1.00 90.69 449 VAL A CA 1
ATOM 3382 C C . VAL A 1 449 ? 13.031 6.648 -15.016 1.00 90.69 449 VAL A C 1
ATOM 3384 O O . VAL A 1 449 ? 12.258 7.542 -15.352 1.00 90.69 449 VAL A O 1
ATOM 3387 N N . GLY A 1 450 ? 14.000 6.873 -14.130 1.00 85.75 450 GLY A N 1
ATOM 3388 C CA . GLY A 1 450 ? 14.204 8.177 -13.522 1.00 85.75 450 GLY A CA 1
ATOM 3389 C C . GLY A 1 450 ? 15.388 8.224 -12.572 1.00 85.75 450 GLY A C 1
ATOM 3390 O O . GLY A 1 450 ? 16.051 7.222 -12.295 1.00 85.75 450 GLY A O 1
ATOM 3391 N N . SER A 1 451 ? 15.638 9.417 -12.041 1.00 78.69 451 SER A N 1
ATOM 3392 C CA . SER A 1 451 ? 16.651 9.647 -11.013 1.00 78.69 451 SER A CA 1
ATOM 3393 C C . SER A 1 451 ? 16.066 10.422 -9.843 1.00 78.69 451 SER A C 1
ATOM 3395 O O . SER A 1 451 ? 15.182 11.261 -10.011 1.00 78.69 451 SER A O 1
ATOM 3397 N N . PHE A 1 452 ? 16.573 10.128 -8.650 1.00 69.81 452 PHE A N 1
ATOM 3398 C CA . PHE A 1 452 ? 16.135 10.747 -7.407 1.00 69.81 452 PHE A CA 1
ATOM 3399 C C . PHE A 1 452 ? 17.224 11.717 -6.931 1.00 69.81 452 PHE A C 1
ATOM 3401 O O . PHE A 1 452 ? 18.376 11.329 -6.743 1.00 69.81 452 PHE A O 1
ATOM 3408 N N . VAL A 1 453 ? 16.894 13.005 -6.785 1.00 54.50 453 VAL A N 1
ATOM 3409 C CA . VAL A 1 453 ? 17.896 14.075 -6.566 1.00 54.50 453 VAL A CA 1
ATOM 3410 C C . VAL A 1 453 ? 18.194 14.315 -5.074 1.00 54.50 453 VAL A C 1
ATOM 3412 O O . VAL A 1 453 ? 19.069 15.113 -4.739 1.00 54.50 453 VAL A O 1
ATOM 3415 N N . LYS A 1 454 ? 17.496 13.651 -4.141 1.00 61.94 454 LYS A N 1
ATOM 3416 C CA . LYS A 1 454 ? 17.522 14.031 -2.715 1.00 61.94 454 LYS A CA 1
ATOM 3417 C C . LYS A 1 454 ? 17.821 12.865 -1.768 1.00 61.94 454 LYS A C 1
ATOM 3419 O O . LYS A 1 454 ? 17.394 11.736 -1.970 1.00 61.94 454 LYS A O 1
ATOM 3424 N N . SER A 1 455 ? 18.576 13.170 -0.711 1.00 58.12 455 SER A N 1
ATOM 3425 C CA . SER A 1 455 ? 19.107 12.188 0.235 1.00 58.12 455 SER A CA 1
ATOM 3426 C C . SER A 1 455 ? 18.085 11.735 1.275 1.00 58.12 455 SER A C 1
ATOM 3428 O O . SER A 1 455 ? 17.910 12.422 2.276 1.00 58.12 455 SER A O 1
ATOM 3430 N N . ALA A 1 456 ? 17.464 10.573 1.083 1.00 62.38 456 ALA A N 1
ATOM 3431 C CA . ALA A 1 456 ? 16.607 9.952 2.093 1.00 62.38 456 ALA A CA 1
ATOM 3432 C C . ALA A 1 456 ? 16.625 8.427 1.987 1.00 62.38 456 ALA A C 1
ATOM 3434 O O . ALA A 1 456 ? 16.540 7.906 0.891 1.00 62.38 456 ALA A O 1
ATOM 3435 N N . SER A 1 457 ? 16.702 7.709 3.103 1.00 68.19 457 SER A N 1
ATOM 3436 C CA . SER A 1 457 ? 16.650 6.235 3.135 1.00 68.19 457 SER A CA 1
ATOM 3437 C C . SER A 1 457 ? 15.355 5.738 3.774 1.00 68.19 457 SER A C 1
ATOM 3439 O O . SER A 1 457 ? 14.720 6.502 4.497 1.00 68.19 457 SER A O 1
ATOM 3441 N N . TYR A 1 458 ? 14.984 4.470 3.552 1.00 72.56 458 TYR A N 1
ATOM 3442 C CA . TYR A 1 458 ? 13.817 3.838 4.192 1.00 72.56 458 TYR A CA 1
ATOM 3443 C C . TYR A 1 458 ? 12.507 4.610 3.982 1.00 72.56 458 TYR A C 1
ATOM 3445 O O . TYR A 1 458 ? 11.764 4.862 4.930 1.00 72.56 458 TYR A O 1
ATOM 3453 N N . PHE A 1 459 ? 12.267 5.059 2.753 1.00 77.38 459 PHE A N 1
ATOM 3454 C CA . PHE A 1 459 ? 11.065 5.812 2.426 1.00 77.38 459 PHE A CA 1
ATOM 3455 C C . PHE A 1 459 ? 9.866 4.874 2.229 1.00 77.38 459 PHE A C 1
ATOM 3457 O O . PHE A 1 459 ? 10.014 3.723 1.806 1.00 77.38 459 PHE A O 1
ATOM 3464 N N . THR A 1 460 ? 8.684 5.395 2.521 1.00 79.81 460 THR A N 1
ATOM 3465 C CA . THR A 1 460 ? 7.395 4.787 2.191 1.00 79.81 460 THR A CA 1
ATOM 3466 C C . THR A 1 460 ? 6.855 5.529 0.976 1.00 79.81 460 THR A C 1
ATOM 3468 O O . THR A 1 460 ? 6.742 6.755 1.014 1.00 79.81 460 THR A O 1
ATOM 3471 N N . ALA A 1 461 ? 6.602 4.814 -0.118 1.00 81.50 461 ALA A N 1
ATOM 3472 C CA . ALA A 1 461 ? 5.967 5.372 -1.307 1.00 81.50 461 ALA A CA 1
ATOM 3473 C C . ALA A 1 461 ? 4.488 4.983 -1.296 1.00 81.50 461 ALA A C 1
ATOM 3475 O O . ALA A 1 461 ? 4.170 3.819 -1.065 1.00 81.50 461 ALA A O 1
ATOM 3476 N N . VAL A 1 462 ? 3.612 5.955 -1.522 1.00 77.69 462 VAL A N 1
ATOM 3477 C CA . VAL A 1 462 ? 2.162 5.773 -1.544 1.00 77.69 462 VAL A CA 1
ATOM 3478 C C . VAL A 1 462 ? 1.642 6.342 -2.863 1.00 77.69 462 VAL A C 1
ATOM 3480 O O . VAL A 1 462 ? 1.956 7.495 -3.177 1.00 77.69 462 VAL A O 1
ATOM 3483 N N . PRO A 1 463 ? 0.903 5.558 -3.663 1.00 76.31 463 PRO A N 1
ATOM 3484 C CA . PRO A 1 463 ? 0.188 6.099 -4.805 1.00 76.31 463 PRO A CA 1
ATOM 3485 C C . PRO A 1 463 ? -1.000 6.906 -4.271 1.00 76.31 463 PRO A C 1
ATOM 3487 O O . PRO A 1 463 ? -1.773 6.392 -3.467 1.00 76.31 463 PRO A O 1
ATOM 3490 N N . LEU A 1 464 ? -1.116 8.172 -4.671 1.00 68.31 464 LEU A N 1
ATOM 3491 C CA . LEU A 1 464 ? -2.315 8.965 -4.387 1.00 68.31 464 LEU A CA 1
ATOM 3492 C C . LEU A 1 464 ? -3.351 8.696 -5.477 1.00 68.31 464 LEU A C 1
ATOM 3494 O O . LEU A 1 464 ? -4.480 8.308 -5.212 1.00 68.31 464 LEU A O 1
ATOM 3498 N N . ASP A 1 465 ? -2.943 8.800 -6.730 1.00 69.81 465 ASP A N 1
ATOM 3499 C CA . ASP A 1 465 ? -3.781 8.469 -7.874 1.00 69.81 465 ASP A CA 1
ATOM 3500 C C . ASP A 1 465 ? -2.965 7.655 -8.891 1.00 69.81 465 ASP A C 1
ATOM 3502 O O . ASP A 1 465 ? -1.854 7.203 -8.601 1.00 69.81 465 ASP A O 1
ATOM 3506 N N . ASN A 1 466 ? -3.519 7.440 -10.086 1.00 65.94 466 ASN A N 1
ATOM 3507 C CA . ASN A 1 466 ? -2.866 6.650 -11.134 1.00 65.94 466 ASN A CA 1
ATOM 3508 C C . ASN A 1 466 ? -1.494 7.202 -11.555 1.00 65.94 466 ASN A C 1
ATOM 3510 O O . ASN A 1 466 ? -0.651 6.438 -12.026 1.00 65.94 466 ASN A O 1
ATOM 3514 N N . ASN A 1 467 ? -1.273 8.504 -11.380 1.00 74.69 467 ASN A N 1
ATOM 3515 C CA . ASN A 1 467 ? -0.087 9.204 -11.843 1.00 74.69 467 ASN A CA 1
ATOM 3516 C C . ASN A 1 467 ? 0.676 9.877 -10.696 1.00 74.69 467 ASN A C 1
ATOM 3518 O O . ASN A 1 467 ? 1.873 10.094 -10.818 1.00 74.69 467 ASN A O 1
ATOM 3522 N N . THR A 1 468 ? 0.050 10.216 -9.575 1.00 76.50 468 THR A N 1
ATOM 3523 C CA . THR A 1 468 ? 0.715 10.918 -8.474 1.00 76.50 468 THR A CA 1
ATOM 3524 C C . THR A 1 468 ? 1.241 9.934 -7.434 1.00 76.50 468 THR A C 1
ATOM 3526 O O . THR A 1 468 ? 0.491 9.156 -6.846 1.00 76.50 468 THR A O 1
ATOM 3529 N N . ILE A 1 469 ? 2.535 10.028 -7.130 1.00 80.00 469 ILE A N 1
ATOM 3530 C CA . ILE A 1 469 ? 3.188 9.261 -6.067 1.00 80.00 469 ILE A CA 1
ATOM 3531 C C . ILE A 1 469 ? 3.702 10.222 -5.001 1.00 80.00 469 ILE A C 1
ATOM 3533 O O . ILE A 1 469 ? 4.471 11.148 -5.286 1.00 80.00 469 ILE A O 1
ATOM 3537 N N . MET A 1 470 ? 3.337 9.947 -3.753 1.00 78.62 470 MET A N 1
ATOM 3538 C CA . MET A 1 470 ? 3.885 10.621 -2.587 1.00 78.62 470 MET A CA 1
ATOM 3539 C C . MET A 1 470 ? 4.927 9.739 -1.906 1.00 78.62 470 MET A C 1
ATOM 3541 O O . MET A 1 470 ? 4.767 8.531 -1.748 1.00 78.62 470 MET A O 1
ATOM 3545 N N . MET A 1 471 ? 6.045 10.343 -1.526 1.00 79.25 471 MET A N 1
ATOM 3546 C CA . MET A 1 471 ? 7.196 9.658 -0.960 1.00 79.25 471 MET A CA 1
ATOM 3547 C C . MET A 1 471 ? 7.553 10.284 0.376 1.00 79.25 471 MET A C 1
ATOM 3549 O O . MET A 1 471 ? 8.002 11.429 0.460 1.00 79.25 471 MET A O 1
ATOM 3553 N N . TYR A 1 472 ? 7.414 9.487 1.423 1.00 77.69 472 TYR A N 1
ATOM 3554 C CA . TYR A 1 472 ? 7.682 9.885 2.792 1.00 77.69 472 TYR A CA 1
ATOM 3555 C C . TYR A 1 472 ? 9.025 9.323 3.205 1.00 77.69 472 TYR A C 1
ATOM 3557 O O . TYR A 1 472 ? 9.162 8.105 3.344 1.00 77.69 472 TYR A O 1
ATOM 3565 N N . PRO A 1 473 ? 10.055 10.164 3.348 1.00 73.56 473 PRO A N 1
ATOM 3566 C CA . PRO A 1 473 ? 11.377 9.658 3.641 1.00 73.56 473 PRO A CA 1
ATOM 3567 C C . PRO A 1 473 ? 11.459 9.125 5.072 1.00 73.56 473 PRO A C 1
ATOM 3569 O O . PRO A 1 473 ? 10.825 9.652 5.977 1.00 73.56 473 PRO A O 1
ATOM 3572 N N . GLY A 1 474 ? 12.272 8.093 5.281 1.00 71.75 474 GLY A N 1
ATOM 3573 C CA . GLY A 1 474 ? 12.674 7.659 6.615 1.00 71.75 474 GLY A CA 1
ATOM 3574 C C . GLY A 1 474 ? 13.928 8.403 7.071 1.00 71.75 474 GLY A C 1
ATOM 3575 O O . GLY A 1 474 ? 14.034 9.625 6.950 1.00 71.75 474 GLY A O 1
ATOM 3576 N N . THR A 1 475 ? 14.927 7.660 7.551 1.00 68.69 475 THR A N 1
ATOM 3577 C CA . THR A 1 475 ? 16.162 8.216 8.118 1.00 68.69 475 THR A CA 1
ATOM 3578 C C . THR A 1 475 ? 16.833 9.216 7.169 1.00 68.69 475 THR A C 1
ATOM 3580 O O . THR A 1 475 ? 16.992 8.949 5.971 1.00 68.69 475 THR A O 1
ATOM 3583 N N . TYR A 1 476 ? 17.262 10.352 7.734 1.00 67.50 476 TYR A N 1
ATOM 3584 C CA . TYR A 1 476 ? 17.850 11.518 7.050 1.00 67.50 476 TYR A CA 1
ATOM 3585 C C . TYR A 1 476 ? 16.888 12.314 6.151 1.00 67.50 476 TYR A C 1
ATOM 3587 O O . TYR A 1 476 ? 17.297 13.302 5.534 1.00 67.50 476 TYR A O 1
ATOM 3595 N N . GLY A 1 477 ? 15.620 11.904 6.097 1.00 69.12 477 GLY A N 1
ATOM 3596 C CA . GLY A 1 477 ? 14.534 12.593 5.426 1.00 69.12 477 GLY A CA 1
ATOM 3597 C C . GLY A 1 477 ? 14.150 13.901 6.098 1.00 69.12 477 GLY A C 1
ATOM 3598 O O . GLY A 1 477 ? 13.885 13.941 7.297 1.00 69.12 477 GLY A O 1
ATOM 3599 N N . LYS A 1 478 ? 14.067 14.972 5.304 1.00 67.19 478 LYS A N 1
ATOM 3600 C CA . LYS A 1 478 ? 13.702 16.312 5.794 1.00 67.19 478 LYS A CA 1
ATOM 3601 C C . LYS A 1 478 ? 12.370 16.839 5.271 1.00 67.19 478 LYS A C 1
ATOM 3603 O O . LYS A 1 478 ? 11.967 17.913 5.687 1.00 67.19 478 LYS A O 1
ATOM 3608 N N . ALA A 1 479 ? 11.755 16.172 4.300 1.00 69.75 479 ALA A N 1
ATOM 3609 C CA . ALA A 1 479 ? 10.473 16.582 3.737 1.00 69.75 479 ALA A CA 1
ATOM 3610 C C . ALA A 1 479 ? 9.841 15.422 2.970 1.00 69.75 479 ALA A C 1
ATOM 3612 O O . ALA A 1 479 ? 10.574 14.655 2.348 1.00 69.75 479 ALA A O 1
ATOM 3613 N N . ALA A 1 480 ? 8.512 15.333 2.973 1.00 75.06 480 ALA A N 1
ATOM 3614 C CA . ALA A 1 480 ? 7.796 14.501 2.012 1.00 75.06 480 ALA A CA 1
ATOM 3615 C C . ALA A 1 480 ? 7.976 15.063 0.592 1.00 75.06 480 ALA A C 1
ATOM 3617 O O . ALA A 1 480 ? 8.153 16.275 0.413 1.00 75.06 480 ALA A O 1
ATOM 3618 N N . TYR A 1 481 ? 7.955 14.175 -0.397 1.00 76.62 481 TYR A N 1
ATOM 3619 C CA . TYR A 1 481 ? 8.122 14.515 -1.805 1.00 76.62 481 TYR A CA 1
ATOM 3620 C C . TYR A 1 481 ? 6.931 14.032 -2.614 1.00 76.62 481 TYR A C 1
ATOM 3622 O O . TYR A 1 481 ? 6.459 12.920 -2.400 1.00 76.62 481 TYR A O 1
ATOM 3630 N N . ARG A 1 482 ? 6.509 14.836 -3.583 1.00 77.19 482 ARG A N 1
ATOM 3631 C CA . ARG A 1 482 ? 5.482 14.475 -4.556 1.00 77.19 482 ARG A CA 1
ATOM 3632 C C . ARG A 1 482 ? 6.089 14.410 -5.947 1.00 77.19 482 ARG A C 1
ATOM 3634 O O . ARG A 1 482 ? 6.988 15.188 -6.282 1.00 77.19 482 ARG A O 1
ATOM 3641 N N . THR A 1 483 ? 5.648 13.444 -6.739 1.00 77.19 483 THR A N 1
ATOM 3642 C CA . THR A 1 483 ? 6.105 13.271 -8.115 1.00 77.19 483 THR A CA 1
ATOM 3643 C C . THR A 1 483 ? 5.026 12.645 -8.984 1.00 77.19 483 THR A C 1
ATOM 3645 O O . THR A 1 483 ? 4.150 11.955 -8.470 1.00 77.19 483 THR A O 1
ATOM 3648 N N . ASN A 1 484 ? 5.123 12.874 -10.293 1.00 80.25 484 ASN A N 1
ATOM 3649 C CA . ASN A 1 484 ? 4.211 12.317 -11.279 1.00 80.25 484 ASN A CA 1
ATOM 3650 C C . ASN A 1 484 ? 4.899 11.192 -12.066 1.00 80.25 484 ASN A C 1
ATOM 3652 O O . ASN A 1 484 ? 6.027 11.345 -12.546 1.00 80.25 484 ASN A O 1
ATOM 3656 N N . TRP A 1 485 ? 4.187 10.083 -12.192 1.00 83.75 485 TRP A N 1
ATOM 3657 C CA . TRP A 1 485 ? 4.462 8.890 -12.967 1.00 83.75 485 TRP A CA 1
ATOM 3658 C C . TRP A 1 485 ? 3.542 8.892 -14.189 1.00 83.75 485 TRP A C 1
ATOM 3660 O O . TRP A 1 485 ? 2.325 8.893 -14.046 1.00 83.75 485 TRP A O 1
ATOM 3670 N N . ASP A 1 486 ? 4.114 8.921 -15.392 1.00 82.44 486 ASP A N 1
ATOM 3671 C CA . ASP A 1 486 ? 3.344 8.937 -16.647 1.00 82.44 486 ASP A CA 1
ATOM 3672 C C . ASP A 1 486 ? 3.166 7.540 -17.275 1.00 82.44 486 ASP A C 1
ATOM 3674 O O . ASP A 1 486 ? 2.687 7.416 -18.403 1.00 82.44 486 ASP A O 1
ATOM 3678 N N . GLY A 1 487 ? 3.576 6.484 -16.562 1.00 84.69 487 GLY A N 1
ATOM 3679 C CA . GLY A 1 487 ? 3.599 5.104 -17.056 1.00 84.69 487 GLY A CA 1
ATOM 3680 C C . GLY A 1 487 ? 4.919 4.681 -17.713 1.00 84.69 487 GLY A C 1
ATOM 3681 O O . GLY A 1 487 ? 5.174 3.485 -17.877 1.00 84.69 487 GLY A O 1
ATOM 3682 N N . GLU A 1 488 ? 5.799 5.620 -18.061 1.00 85.50 488 GLU A N 1
ATOM 3683 C CA . GLU A 1 488 ? 7.100 5.323 -18.667 1.00 85.50 488 GLU A CA 1
ATOM 3684 C C . GLU A 1 488 ? 8.273 5.921 -17.889 1.00 85.50 488 GLU A C 1
ATOM 3686 O O . GLU A 1 488 ? 9.322 5.278 -17.763 1.00 85.50 488 GLU A O 1
ATOM 3691 N N . LYS A 1 489 ? 8.129 7.153 -17.399 1.00 85.00 489 LYS A N 1
ATOM 3692 C CA . LYS A 1 489 ? 9.162 7.940 -16.727 1.00 85.00 489 LYS A CA 1
ATOM 3693 C C . LYS A 1 489 ? 8.559 8.858 -15.666 1.00 85.00 489 LYS A C 1
ATOM 3695 O O . LYS A 1 489 ? 7.359 9.096 -15.586 1.00 85.00 489 LYS A O 1
ATOM 3700 N N . PHE A 1 490 ? 9.442 9.407 -14.842 1.00 74.88 490 PHE A N 1
ATOM 3701 C CA . PHE A 1 490 ? 9.096 10.545 -13.996 1.00 74.88 490 PHE A CA 1
ATOM 3702 C C . PHE A 1 490 ? 9.244 11.836 -14.802 1.00 74.88 490 PHE A C 1
ATOM 3704 O O . PHE A 1 490 ? 10.285 12.044 -15.435 1.00 74.88 490 PHE A O 1
ATOM 3711 N N . SER A 1 491 ? 8.239 12.715 -14.757 1.00 60.78 491 SER A N 1
ATOM 3712 C CA . SER A 1 491 ? 8.359 14.069 -15.311 1.00 60.78 491 SER A CA 1
ATOM 3713 C C . SER A 1 491 ? 9.504 14.821 -14.613 1.00 60.78 491 SER A C 1
ATOM 3715 O O . SER A 1 491 ? 9.680 14.675 -13.402 1.00 60.78 491 SER A O 1
ATOM 3717 N N . ASP A 1 492 ? 10.306 15.584 -15.364 1.00 51.38 492 ASP A N 1
ATOM 3718 C CA . ASP A 1 492 ? 11.588 16.150 -14.914 1.00 51.38 492 ASP A CA 1
ATOM 3719 C C . ASP A 1 492 ? 11.562 16.786 -13.506 1.00 51.38 492 ASP A C 1
ATOM 3721 O O . ASP A 1 492 ? 10.763 17.670 -13.221 1.00 51.38 492 ASP A O 1
ATOM 3725 N N . LYS A 1 493 ? 12.535 16.354 -12.683 1.00 53.00 493 LYS A N 1
ATOM 3726 C CA . LYS A 1 493 ? 12.828 16.704 -11.278 1.00 53.00 493 LYS A CA 1
ATOM 3727 C C . LYS A 1 493 ? 11.664 16.524 -10.287 1.00 53.00 493 LYS A C 1
ATOM 3729 O O . LYS A 1 493 ? 10.613 17.137 -10.347 1.00 53.00 493 LYS A O 1
ATOM 3734 N N . ILE A 1 494 ? 11.944 15.755 -9.239 1.00 56.34 494 ILE A N 1
ATOM 3735 C CA . ILE A 1 494 ? 11.112 15.650 -8.033 1.00 56.34 494 ILE A CA 1
ATOM 3736 C C . ILE A 1 494 ? 11.262 16.965 -7.247 1.00 56.34 494 ILE A C 1
ATOM 3738 O O . ILE A 1 494 ? 12.154 17.118 -6.396 1.00 56.34 494 ILE A O 1
ATOM 3742 N N . GLU A 1 495 ? 10.490 17.979 -7.643 1.00 51.16 495 GLU A N 1
ATOM 3743 C CA . GLU A 1 495 ? 10.712 19.369 -7.231 1.00 51.16 495 GLU A CA 1
ATOM 3744 C C . GLU A 1 495 ? 10.056 19.732 -5.895 1.00 51.16 495 GLU A C 1
ATOM 3746 O O . GLU A 1 495 ? 10.635 20.535 -5.159 1.00 51.16 495 GLU A O 1
ATOM 3751 N N . GLU A 1 496 ? 8.977 19.077 -5.474 1.00 56.59 496 GLU A N 1
ATOM 3752 C CA . GLU A 1 496 ? 8.168 19.599 -4.369 1.00 56.59 496 GLU A CA 1
ATOM 3753 C C . GLU A 1 496 ? 8.584 19.061 -2.989 1.00 56.59 496 GLU A C 1
ATOM 3755 O O . GLU A 1 496 ? 8.617 17.855 -2.745 1.00 56.59 496 GLU A O 1
ATOM 3760 N N . GLN A 1 497 ? 8.971 19.970 -2.087 1.00 61.12 497 GLN A N 1
ATOM 3761 C CA . GLN A 1 497 ? 9.063 19.714 -0.646 1.00 61.12 497 GLN A CA 1
ATOM 3762 C C . GLN A 1 497 ? 7.776 20.227 -0.016 1.00 61.12 497 GLN A C 1
ATOM 3764 O O . GLN A 1 497 ? 7.672 21.422 0.245 1.00 61.12 497 GLN A O 1
ATOM 3769 N N . LEU A 1 498 ? 6.824 19.339 0.234 1.00 57.34 498 LEU A N 1
ATOM 3770 C CA . LEU A 1 498 ? 5.496 19.765 0.668 1.00 57.34 498 LEU A CA 1
ATOM 3771 C C . LEU A 1 498 ? 5.496 20.284 2.114 1.00 57.34 498 LEU A C 1
ATOM 3773 O O . LEU A 1 498 ? 4.894 21.299 2.429 1.00 57.34 498 LEU A O 1
ATOM 3777 N N . THR A 1 499 ? 6.321 19.694 2.981 1.00 60.09 499 THR A N 1
ATOM 3778 C CA . THR A 1 499 ? 6.337 20.059 4.408 1.00 60.09 499 THR A CA 1
ATOM 3779 C C . THR A 1 499 ? 7.329 21.170 4.760 1.00 60.09 499 THR A C 1
ATOM 3781 O O . THR A 1 499 ? 7.556 21.436 5.936 1.00 60.09 499 THR A O 1
ATOM 3784 N N . ASN A 1 500 ? 8.006 21.782 3.777 1.00 57.72 500 ASN A N 1
ATOM 3785 C CA . ASN A 1 500 ? 8.992 22.864 3.963 1.00 57.72 500 ASN A CA 1
ATOM 3786 C C . ASN A 1 500 ? 10.024 22.642 5.106 1.00 57.72 500 ASN A C 1
ATOM 3788 O O . ASN A 1 500 ? 10.471 23.581 5.766 1.00 57.72 500 ASN A O 1
ATOM 3792 N N . GLY A 1 501 ? 10.403 21.389 5.387 1.00 58.03 501 GLY A N 1
ATOM 3793 C CA . GLY A 1 501 ? 11.332 21.062 6.478 1.00 58.03 501 GLY A CA 1
ATOM 3794 C C . GLY A 1 501 ? 10.717 20.952 7.879 1.00 58.03 501 GLY A C 1
ATOM 3795 O O . GLY A 1 501 ? 11.464 20.734 8.837 1.00 58.03 501 GLY A O 1
ATOM 3796 N N . GLN A 1 502 ? 9.398 21.117 8.013 1.00 56.03 502 GLN A N 1
ATOM 3797 C CA . GLN A 1 502 ? 8.665 20.995 9.276 1.00 56.03 502 GLN A CA 1
ATOM 3798 C C . GLN A 1 502 ? 8.520 19.535 9.717 1.00 56.03 502 GLN A C 1
ATOM 3800 O O . GLN A 1 502 ? 8.609 19.261 10.909 1.00 56.03 502 GLN A O 1
ATOM 3805 N N . LEU A 1 503 ? 8.402 18.587 8.777 1.00 58.56 503 LEU A N 1
ATOM 3806 C CA . LEU A 1 503 ? 8.518 17.160 9.092 1.00 58.56 503 LEU A CA 1
ATOM 3807 C C . LEU A 1 503 ? 9.978 16.708 9.051 1.00 58.56 503 LEU A C 1
ATOM 3809 O O . LEU A 1 503 ? 10.579 16.607 7.980 1.00 58.56 503 LEU A O 1
ATOM 3813 N N . ARG A 1 504 ? 10.542 16.384 10.217 1.00 59.03 504 ARG A N 1
ATOM 3814 C CA . ARG A 1 504 ? 11.823 15.675 10.314 1.00 59.03 504 ARG A CA 1
ATOM 3815 C C . ARG A 1 504 ? 11.580 14.190 10.539 1.00 59.03 504 ARG A C 1
ATOM 3817 O O . ARG A 1 504 ? 10.917 13.789 11.486 1.00 59.03 504 ARG A O 1
ATOM 3824 N N . TYR A 1 505 ? 12.170 13.368 9.682 1.00 60.69 505 TYR A N 1
ATOM 3825 C CA . TYR A 1 505 ? 12.130 11.909 9.796 1.00 60.69 505 TYR A CA 1
ATOM 3826 C C . TYR A 1 505 ? 13.473 11.355 10.274 1.00 60.69 505 TYR A C 1
ATOM 3828 O O . TYR A 1 505 ? 13.789 10.185 10.068 1.00 60.69 505 TYR A O 1
ATOM 3836 N N . ASP A 1 506 ? 14.282 12.202 10.923 1.00 54.00 506 ASP A N 1
ATOM 3837 C CA . ASP A 1 506 ? 15.684 11.937 11.251 1.00 54.00 506 ASP A CA 1
ATOM 3838 C C . ASP A 1 506 ? 15.882 10.628 12.051 1.00 54.00 506 ASP A C 1
ATOM 3840 O O . ASP A 1 506 ? 16.958 10.035 11.970 1.00 54.00 506 ASP A O 1
ATOM 3844 N N . ASN A 1 507 ? 14.833 10.124 12.721 1.00 55.22 507 ASN A N 1
ATOM 3845 C CA . ASN A 1 507 ? 14.830 8.881 13.499 1.00 55.22 507 ASN A CA 1
ATOM 3846 C C . ASN A 1 507 ? 13.745 7.853 13.104 1.00 55.22 507 ASN A C 1
ATOM 3848 O O . ASN A 1 507 ? 13.617 6.829 13.779 1.00 55.22 507 ASN A O 1
ATOM 3852 N N . THR A 1 508 ? 12.972 8.085 12.038 1.00 60.81 508 THR A N 1
ATOM 3853 C CA . THR A 1 508 ? 11.895 7.170 11.617 1.00 60.81 508 THR A CA 1
ATOM 3854 C C . THR A 1 508 ? 12.387 6.248 10.504 1.00 60.81 508 THR A C 1
ATOM 3856 O O . THR A 1 508 ? 12.979 6.700 9.527 1.00 60.81 508 THR A O 1
ATOM 3859 N N . VAL A 1 509 ? 12.159 4.941 10.637 1.00 64.00 509 VAL A N 1
ATOM 3860 C CA . VAL A 1 509 ? 12.458 3.948 9.595 1.00 64.00 509 VAL A CA 1
ATOM 3861 C C . VAL A 1 509 ? 11.138 3.452 9.025 1.00 64.00 509 VAL A C 1
ATOM 3863 O O . VAL A 1 509 ? 10.344 2.917 9.792 1.00 64.00 509 VAL A O 1
ATOM 3866 N N . HIS A 1 510 ? 10.922 3.649 7.718 1.00 68.69 510 HIS A N 1
ATOM 3867 C CA . HIS A 1 510 ? 9.648 3.400 7.033 1.00 68.69 510 HIS A CA 1
ATOM 3868 C C . HIS A 1 510 ? 8.487 4.104 7.745 1.00 68.69 510 HIS A C 1
ATOM 3870 O O . HIS A 1 510 ? 7.776 3.466 8.525 1.00 68.69 510 HIS A O 1
ATOM 3876 N N . PRO A 1 511 ? 8.325 5.431 7.552 1.00 68.88 511 PRO A N 1
ATOM 3877 C CA . PRO A 1 511 ? 7.235 6.157 8.186 1.00 68.88 511 PRO A CA 1
ATOM 3878 C C . PRO A 1 511 ? 5.905 5.471 7.890 1.00 68.88 511 PRO A C 1
ATOM 3880 O O . PRO A 1 511 ? 5.671 4.974 6.785 1.00 68.88 511 PRO A O 1
ATOM 3883 N N . VAL A 1 512 ? 5.057 5.431 8.911 1.00 69.31 512 VAL A N 1
ATOM 3884 C CA . VAL A 1 512 ? 3.707 4.891 8.786 1.00 69.31 512 VAL A CA 1
ATOM 3885 C C . VAL A 1 512 ? 2.895 5.912 8.040 1.00 69.31 512 VAL A C 1
ATOM 3887 O O . VAL A 1 512 ? 2.867 7.072 8.451 1.00 69.31 512 VAL A O 1
ATOM 3890 N N . VAL A 1 513 ? 2.295 5.470 6.945 1.00 70.00 513 VAL A N 1
ATOM 3891 C CA . VAL A 1 513 ? 1.499 6.314 6.077 1.00 70.00 513 VAL A CA 1
ATOM 3892 C C . VAL A 1 513 ? 0.279 5.531 5.656 1.00 70.00 513 VAL A C 1
ATOM 3894 O O . VAL A 1 513 ? 0.408 4.428 5.129 1.00 70.00 513 VAL A O 1
ATOM 3897 N N . PHE A 1 514 ? -0.887 6.093 5.915 1.00 68.69 514 PHE A N 1
ATOM 3898 C CA . PHE A 1 514 ? -2.138 5.594 5.380 1.00 68.69 514 PHE A CA 1
ATOM 3899 C C . PHE A 1 514 ? -3.094 6.759 5.176 1.00 68.69 514 PHE A C 1
ATOM 3901 O O . PHE A 1 514 ? -3.038 7.758 5.897 1.00 68.69 514 PHE A O 1
ATOM 3908 N N . GLU A 1 515 ? -3.933 6.614 4.164 1.00 64.50 515 GLU A N 1
ATOM 3909 C CA . GLU A 1 515 ? -5.036 7.519 3.900 1.00 64.50 515 GLU A CA 1
ATOM 3910 C C . GLU A 1 515 ? -6.154 7.261 4.913 1.00 64.50 515 GLU A C 1
ATOM 3912 O O . GLU A 1 515 ? -6.452 6.111 5.254 1.00 64.50 515 GLU A O 1
ATOM 3917 N N . GLY A 1 516 ? -6.737 8.332 5.437 1.00 59.00 516 GLY A N 1
ATOM 3918 C CA . GLY A 1 516 ? -7.877 8.253 6.334 1.00 59.00 516 GLY A CA 1
ATOM 3919 C C . GLY A 1 516 ? -8.135 9.564 7.059 1.00 59.00 516 GLY A C 1
ATOM 3920 O O . GLY A 1 516 ? -7.215 10.315 7.378 1.00 59.00 516 GLY A O 1
ATOM 3921 N N . SER A 1 517 ? -9.401 9.808 7.378 1.00 58.59 517 SER A N 1
ATOM 3922 C CA . SER A 1 517 ? -9.799 10.857 8.308 1.00 58.59 517 SER A CA 1
ATOM 3923 C C . SER A 1 517 ? -9.870 10.282 9.723 1.00 58.59 517 SER A C 1
ATOM 3925 O O . SER A 1 517 ? -10.409 9.196 9.950 1.00 58.59 517 SER A O 1
ATOM 3927 N N . ILE A 1 518 ? -9.292 10.980 10.706 1.00 62.84 518 ILE A N 1
ATOM 3928 C CA . ILE A 1 518 ? -9.445 10.590 12.112 1.00 62.84 518 ILE A CA 1
ATOM 3929 C C . ILE A 1 518 ? -9.755 11.808 12.962 1.00 62.84 518 ILE A C 1
ATOM 3931 O O . ILE A 1 518 ? -9.022 12.793 12.964 1.00 62.84 518 ILE A O 1
ATOM 3935 N N . ASN A 1 519 ? -10.817 11.702 13.755 1.00 65.50 519 ASN A N 1
ATOM 3936 C CA . ASN A 1 519 ? -11.188 12.710 14.736 1.00 65.50 519 ASN A CA 1
ATOM 3937 C C . ASN A 1 519 ? -10.587 12.368 16.108 1.00 65.50 519 ASN A C 1
ATOM 3939 O O . ASN A 1 519 ? -11.301 12.034 17.054 1.00 65.50 519 ASN A O 1
ATOM 3943 N N . CYS A 1 520 ? -9.256 12.390 16.190 1.00 66.75 520 CYS A N 1
ATOM 3944 C CA . CYS A 1 520 ? -8.540 12.170 17.443 1.00 66.75 520 CYS A CA 1
ATOM 3945 C C . CYS A 1 520 ? -8.260 13.478 18.183 1.00 66.75 520 CYS A C 1
ATOM 3947 O O . CYS A 1 520 ? -8.030 14.510 17.552 1.00 66.75 520 CYS A O 1
ATOM 3949 N N . PRO A 1 521 ? -8.260 13.460 19.528 1.00 59.56 521 PRO A N 1
ATOM 3950 C CA . PRO A 1 521 ? -7.962 14.649 20.307 1.00 59.56 521 PRO A CA 1
ATOM 3951 C C . PRO A 1 521 ? -6.511 15.100 20.092 1.00 59.56 521 PRO A C 1
ATOM 3953 O O . PRO A 1 521 ? -5.604 14.284 19.906 1.00 59.56 521 PRO A O 1
ATOM 3956 N N . ALA A 1 522 ? -6.293 16.413 20.167 1.00 57.56 522 ALA A N 1
ATOM 3957 C CA . ALA A 1 522 ? -4.953 16.982 20.228 1.00 57.56 522 ALA A CA 1
ATOM 3958 C C . ALA A 1 522 ? -4.262 16.594 21.556 1.00 57.56 522 ALA A C 1
ATOM 3960 O O . ALA A 1 522 ? -4.946 16.512 22.585 1.00 57.56 522 ALA A O 1
ATOM 3961 N N . PRO A 1 523 ? -2.928 16.407 21.568 1.00 56.41 523 PRO A N 1
ATOM 3962 C CA . PRO A 1 523 ? -2.179 16.091 22.776 1.00 56.41 523 PRO A CA 1
ATOM 3963 C C . PRO A 1 523 ? -2.401 17.124 23.883 1.00 56.41 523 PRO A C 1
ATOM 3965 O O . PRO A 1 523 ? -2.285 18.333 23.657 1.00 56.41 523 PRO A O 1
ATOM 3968 N N . SER A 1 524 ? -2.662 16.667 25.109 1.00 48.56 524 SER A N 1
ATOM 3969 C CA . SER A 1 524 ? -2.628 17.553 26.277 1.00 48.56 524 SER A CA 1
ATOM 3970 C C . SER A 1 524 ? -1.177 17.747 26.738 1.00 48.56 524 SER A C 1
ATOM 3972 O O . SER A 1 524 ? -0.611 16.844 27.356 1.00 48.56 524 SER A O 1
ATOM 3974 N N . PHE A 1 525 ? -0.570 18.895 26.421 1.00 42.38 525 PHE A N 1
ATOM 3975 C CA . PHE A 1 525 ? 0.791 19.251 26.856 1.00 42.38 525 PHE A CA 1
ATOM 3976 C C . PHE A 1 525 ? 0.866 19.748 28.306 1.00 42.38 525 PHE A C 1
ATOM 3978 O O . PHE A 1 525 ? -0.009 20.550 28.717 1.00 42.38 525 PHE A O 1
#

Organism: Oikopleura dioica (NCBI:txid34765)

Radius of gyration: 30.73 Å; chains: 1; bounding box: 98×90×66 Å

InterPro domains:
  IPR011043 Galactose oxidase/kelch, beta-propeller [SSF50965] (329-484)
  IPR015915 Kelch-type beta-propeller [G3DSA:2.120.10.80] (255-498)

Sequence (525 aa):
MKILAGLVAISTSQDLRECPDQNLADQCESSCSDQLAVCISGCSDATCQELCFTNYNSCSFHCPCNIFCPDGCEGCDNEICEDHSCPDQDLADECEGTCTSELGICLSTCSDPSCQESCFNSYNNCSFHCPCNIFCPDGCEGCDNDICLDGECRDDDLAAVCEANCSSDLESCLGNCSGANCQEDCYITHTSCILHCPCNIFCPSGCKNCDHELCGGNGGSDGPRQIIHLGDPEGTGFPVFFLTDEFGELFEPIEITLPSSGSSSYTVLNSAGFTIYKNEVYSFGGYASYGDAKTRILKFYPDECAFKSVGVSLKRDYYSNYGSIEVWDGGVWEPEGVYICFGSGSSTYKQCERFDGTSTTTVTSSRNSHQAGSMCVYDGRLLAIGGTSNDKYYTEMFDWEWNPATPHPEGHTYASCLSVKEGVLLFSSSSGAIPSKVWLFKEFNWNEVGSFVKSASYFTAVPLDNNTIMMYPGTYGKAAYRTNWDGEKFSDKIEEQLTNGQLRYDNTVHPVVFEGSINCPAPSF

Secondary structure (DSSP, 8-state):
-------------------TTHHHHHHHHHHHHHHHHHHHHT--SHHHHHHHHHHHHHHHHHSTTSTT-TTTTTT---GGGS----TTHHHHHHHHHHHHHHHHHHHHH--SHHHHHHHHHHHHHHHHHSTTSTT-TTTTTT---GGGS-S--TTHHHHHHHHHHHHHHHHHHHHT--SSSHHHHHHHHHHHHHHHSTTBTTBTTTTTT---GGG-SS---SSSPPEEEEE-TT-SSS-EEEEE-TT-PBPPPB--B----TT-GGGTTTT-EEEEETTEEEEE----SSSS-TTEEEEEEGGGTEEEEEEEE-SS---TTT-EEEEEEE-SSSEEEEEEE--SSTTTTT-EEEE-SS-EEEEPPPSS--TT-EEEEETTEEEEE--SGGGGG-EEEESSSEEE-PPPSS--SS-EEEEETTEEEEEE-SSSSS--EEEEEETTEEEEEEE--S---SPEEEESSSSEEEEE--TT--S-EEEEB-SSSB-S---EETTTT----TT-SS-EEEE----PPPP--

Foldseek 3Di:
DDDDDDDDPDDDDDDPPPQPAVVQLVVQLVVLVVQLVVQVVPDDDPVSNVVSVVSSCVSNQLAACHVQHVNGLVPRPDPSSPDLPQVAVVQLVVQLVVLVVQLVVQVVPDDDPVSNVVSVVSSVVSNQQAACHVQHVNGLVVGPDLSSPPPDQLAVVQLVVQLVVLVVQLVVQVVPDDDPCSNVVSVVSSVVSNQLAACHVQHVNGLAVRPDPSSPPHHDPDPAFWKWWFADLVPPLATWIWIAGPLRHTDFTFDAAADDDPPCSRQAQAQWDWDQDPNWIKTAAGDDPDDDGSFFIWTQDQVRSYIDTPPETHPDHAGNQFKEWDFACAAPAGHTFIKIAQHDDPVGQFWIWGDHPRYIDTAAGAPAGLGQWYWDDWPRWIWTAAHPDPRQQWIWTDHRYTDTAHTDPLGFGQWYWDQAPQGIKIFGDSPDQFGFWIWGCHPSDIDTAETADDGAGQWDWDDPDNFKIWIGGAAPDQAIFIWTHPSRHTDPDRPDRSNNRSGDNNRGHNIDIDTDDHPGDRDDD